Protein 2QWZ (pdb70)

Nearest PDB structures (foldseek):
  3lz7-assembly1_A  TM=8.253E-01  e=8.236E-07  Haemophilus influenzae
  1vh5-assembly1_A  TM=7.849E-01  e=8.236E-07  Escherichia coli
  1vi8-assembly1_B  TM=7.518E-01  e=2.513E-06  Escherichia coli
  1vh9-assembly1_A  TM=7.929E-01  e=9.141E-06  Escherichia coli
  1zki-assembly1_B  TM=7.303E-01  e=1.462E-05  Pseudomonas aeruginosa PAO1

Secondary structure (DSSP, 8-state):
--------SS-HHHHHHHHHHH-GGGTTTB--S-B-SSEE--B-GGGG-PPTT----S---HHHHHHHHHHHHHHH-TT---EE-EEEEE--PPPTTS-EEEEEEEEEE-SSEEEEEEEEEE-----SEEE--EE---/--------SS-HHHHHHHHHHH-GGGTTTB--S-B-SSEE--B-GGGGTPPTT----S---HHHHHHHHHHHHHHH-TT---EE-EEEEE--PPPTTS-EEEEEEEEEE-SSEEEEEEEEEE-----SEEE--EE---/--SS-HHHHHHHHHHH-GGGTTTB--S-EETTEE--B-HHHH-PPTT----S---HHHHHHHHHHHHHHH-SS---EE-EEEEE--PPPTTPPEEEEEEEEEE-SSEEEEEEEEEE-----SEEE--EE---/--S--HHHHHHHHHHH-TTTTTSB--S-EETTEE--B-TTTT-PPTT----S---HHHHHHHHHHHHHHHTTT---EE-EEEEE--PPPTTPPEEEEEEEEEE-SSEEEEEEEEEE-----SEEE--EE---

InterPro domains:
  IPR003736 Phenylacetic acid degradation-related domain [TIGR00369] (26-133)
  IPR006683 Thioesterase domain [PF03061] (49-124)
  IPR029069 HotDog domain superfamily [SSF54637] (10-138)

Organism: Ruegeria sp. (strain TM1040) (NCBI:txid292414)

B-factor: mean 43.15, std 14.55, range [10.08, 87.18]

CATH classification: 3.10.129.10

Foldseek 3Di:
DADEPFDFPDAQVRLQVLCCVVPVPCVPADHWPHDDLWKTKWGDVVSVVDDFVDADDPVVCVQFVVRVVSNLCRGVDDVWDWADDDKDKDFATADTPAIKMKIKGWNYDDPFKTKIKIFIHRPPDDTGMIMMITTIDD/DADEPFDFPAAQVRLQVVCCVVCVVCVPADHWPDADLWKTKWGDLVVVVDDPFDADDPVVCVQFCCRQVSNLCRGPDDVKDWADDDKDKDFATAGPPAIKMKIKGWNYDDPFKTKIKIFIHRPDDDTGMIMMMTTIDD/DFPAAQVRLQVVVCVVCVVCPPQDHWPDDDLFKTKWGQVVVVPDDFPDADDPVVLVQFVVRQVSNLCRHPHPPWPKADDDKDKDFATADTPFIKMKIKGWDDDDPFKTKIKIFIHRPPDPTGMIMMIITTDD/DFPADQVRLQVVCCVVCVVCPPADHWPDDDLFKTKWGPCVVVVDDAVDACDPVVLVQFVCRQVSNLCRHVPPPWPKADDDKDKDFATAGTPFIKMKIKGWPDDDPFKTKMKIFIHRPPDDTGMIMMMITTDD

Sequence (540 aa):
NLYFQGELVFDKDGLSAYLEEVFPQIQGEFSIDALAKGEITRLNVQERHLRPGGTVSGPSFALADVSVYALVLAHLGREALAVTTNASLDFRKPESGRDLLGQARLLKLGRTLAVGDILLFSEGEAPVARSTTYSIPPNLYFQGELVFDKDGLSAYLEEVFPQIQGEFSIDALAKGEITRLNVQERHLRPGGTVSGPSFALADVSVYALVLAHLGREALAVTTNASLDFRKPESGRDLLGQARLLKLGRTLAVGDILLFSEGEAPVARSTTYSIPPELVFDKDGLSAYLEEVFPQIQGEFSIDALAKGEITRLNVQERHLRPGGTVSGPSFALADVSVYALVLAHLGREALAVTTNASLDFRKPESGRDLLGQARLLKLGRTLAVGDILLFSEGEAPVARSTTYSIPPELVFDKDGLSAYLEEVFPQIQGEFSIDALAKGEITRLNVQERHLRPGGTVSGPSFALADVSVYALVLAHLGREALAVTTNASLDFRKPESGRDLLGQARLLKLGRTLAVGDILLFSEGEAPVARSTTYSIPP

Radius of gyration: 23.01 Å; Cα contacts (8 Å, |Δi|>4): 1169; chains: 4; bounding box: 60×60×51 Å

Solvent-accessible surface area: 23054 Å² total

Structure (mmCIF, N/CA/C/O backbone):
data_2QWZ
#
_entry.id   2QWZ
#
_cell.length_a   95.307
_cell.length_b   95.307
_cell.length_c   132.634
_cell.angle_alpha   90.000
_cell.angle_beta   90.000
_cell.angle_gamma   120.000
#
_symmetry.space_group_name_H-M   'P 31 2 1'
#
loop_
_entity.id
_entity.type
_entity.pdbx_description
1 polymer 'Phenylacetic acid degradation-related protein'
2 non-polymer 'ACETATE ION'
3 non-polymer GLYCEROL
4 water water
#
loop_
_atom_site.group_PDB
_atom_site.id
_atom_site.type_symbol
_atom_site.label_atom_id
_atom_site.label_alt_id
_atom_site.label_comp_id
_atom_site.label_asym_id
_atom_site.label_entity_id
_atom_site.label_seq_id
_atom_site.pdbx_PDB_ins_code
_atom_site.Cartn_x
_atom_site.Cartn_y
_atom_site.Cartn_z
_atom_site.occupancy
_atom_site.B_iso_or_equiv
_atom_site.auth_seq_id
_atom_site.auth_comp_id
_atom_site.auth_asym_id
_atom_site.auth_atom_id
_atom_site.pdbx_PDB_model_num
ATOM 1 N N . ASN A 1 14 ? 50.370 37.417 30.636 1.00 56.62 -5 ASN A N 1
ATOM 2 C CA . ASN A 1 14 ? 51.725 38.072 30.666 1.00 56.72 -5 ASN A CA 1
ATOM 3 C C . ASN A 1 14 ? 51.816 39.205 31.720 1.00 51.15 -5 ASN A C 1
ATOM 4 O O . ASN A 1 14 ? 52.860 39.829 31.895 1.00 52.88 -5 ASN A O 1
ATOM 9 N N . LEU A 1 15 ? 50.725 39.382 32.456 1.00 44.99 -4 LEU A N 1
ATOM 10 C CA . LEU A 1 15 ? 50.372 40.608 33.153 1.00 40.86 -4 LEU A CA 1
ATOM 11 C C . LEU A 1 15 ? 50.698 40.447 34.649 1.00 37.29 -4 LEU A C 1
ATOM 12 O O . LEU A 1 15 ? 50.539 39.371 35.199 1.00 36.50 -4 LEU A O 1
ATOM 17 N N . TYR A 1 16 ? 51.163 41.504 35.300 1.00 33.43 -3 TYR A N 1
ATOM 18 C CA . TYR A 1 16 ? 51.506 41.417 36.726 1.00 30.26 -3 TYR A CA 1
ATOM 19 C C . TYR A 1 16 ? 50.381 42.002 37.604 1.00 29.48 -3 TYR A C 1
ATOM 20 O O . TYR A 1 16 ? 49.764 42.987 37.234 1.00 26.26 -3 TYR A O 1
ATOM 29 N N . PHE A 1 17 ? 50.116 41.392 38.759 1.00 30.31 -2 PHE A N 1
ATOM 30 C CA . PHE A 1 17 ? 49.266 41.999 39.784 1.00 27.47 -2 PHE A CA 1
ATOM 31 C C . PHE A 1 17 ? 49.736 41.456 41.136 1.00 27.34 -2 PHE A C 1
ATOM 32 O O . PHE A 1 17 ? 50.343 40.429 41.169 1.00 28.68 -2 PHE A O 1
ATOM 40 N N . GLN A 1 18 ? 49.439 42.136 42.238 1.00 25.96 -1 GLN A N 1
ATOM 41 C CA . GLN A 1 18 ? 49.820 41.662 43.557 1.00 28.17 -1 GLN A CA 1
ATOM 42 C C . GLN A 1 18 ? 48.814 40.648 44.055 1.00 29.33 -1 GLN A C 1
ATOM 43 O O . GLN A 1 18 ? 47.618 40.913 44.074 1.00 33.85 -1 GLN A O 1
ATOM 49 N N . GLY A 1 19 ? 49.325 39.483 44.450 1.00 32.01 0 GLY A N 1
ATOM 50 C CA . GLY A 1 19 ? 48.572 38.403 45.012 1.00 30.38 0 GLY A CA 1
ATOM 51 C C . GLY A 1 19 ? 48.361 37.292 44.013 1.00 32.39 0 GLY A C 1
ATOM 52 O O . GLY A 1 19 ? 47.251 36.765 43.920 1.00 33.83 0 GLY A O 1
ATOM 61 N N . GLU A 1 21 ? 49.605 34.192 43.693 1.00 35.42 2 GLU A N 1
ATOM 62 C CA . GLU A 1 21 ? 49.724 32.814 44.124 1.00 37.57 2 GLU A CA 1
ATOM 63 C C . GLU A 1 21 ? 48.358 32.142 44.259 1.00 37.13 2 GLU A C 1
ATOM 64 O O . GLU A 1 21 ? 47.473 32.670 44.917 1.00 38.70 2 GLU A O 1
ATOM 70 N N . LEU A 1 22 ? 48.226 30.957 43.666 1.00 36.15 3 LEU A N 1
ATOM 71 C CA . LEU A 1 22 ? 47.031 30.120 43.831 1.00 33.41 3 LEU A CA 1
ATOM 72 C C . LEU A 1 22 ? 47.096 29.350 45.134 1.00 31.91 3 LEU A C 1
ATOM 73 O O . LEU A 1 22 ? 48.143 28.830 45.462 1.00 30.73 3 LEU A O 1
ATOM 78 N N . VAL A 1 23 ? 45.979 29.253 45.852 1.00 33.00 4 VAL A N 1
ATOM 79 C CA . VA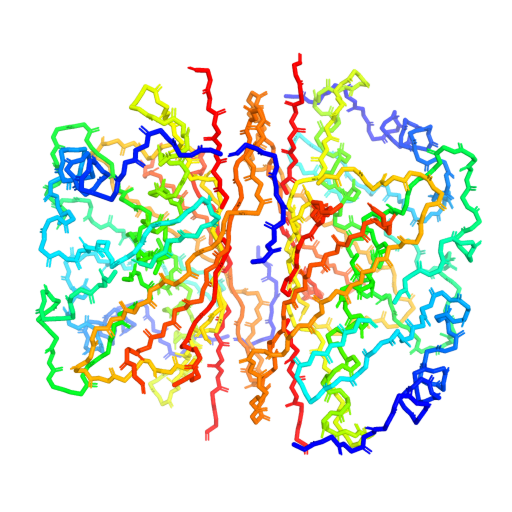L A 1 23 ? 45.851 28.291 46.948 1.00 34.27 4 VAL A CA 1
ATOM 80 C C . VAL A 1 23 ? 45.020 27.050 46.561 1.00 36.80 4 VAL A C 1
ATOM 81 O O . VAL A 1 23 ? 44.784 26.185 47.402 1.00 38.83 4 VAL A O 1
ATOM 85 N N . PHE A 1 24 ? 44.586 26.968 45.303 1.00 34.81 5 PHE A N 1
ATOM 86 C CA . PHE A 1 24 ? 43.866 25.814 44.773 1.00 34.18 5 PHE A CA 1
ATOM 87 C C . PHE A 1 24 ? 44.547 25.367 43.501 1.00 35.40 5 PHE A C 1
ATOM 88 O O . PHE A 1 24 ? 45.093 26.178 42.745 1.00 34.78 5 PHE A O 1
ATOM 96 N N . ASP A 1 25 ? 44.427 24.085 43.196 1.00 34.71 6 ASP A N 1
ATOM 97 C CA . ASP A 1 25 ? 44.730 23.646 41.841 1.00 34.94 6 ASP A CA 1
ATOM 98 C C . ASP A 1 25 ? 43.407 23.487 41.100 1.00 34.48 6 ASP A C 1
ATOM 99 O O . ASP A 1 25 ? 42.328 23.700 41.659 1.00 34.15 6 ASP A O 1
ATOM 104 N N . LYS A 1 26 ? 43.487 23.153 39.821 1.00 33.05 7 LYS A N 1
ATOM 105 C CA . LYS A 1 26 ? 42.304 23.053 39.022 1.00 32.40 7 LYS A CA 1
ATOM 106 C C . LYS A 1 26 ? 41.263 22.120 39.604 1.00 34.26 7 LYS A C 1
ATOM 107 O O . LYS A 1 26 ? 40.099 22.495 39.743 1.00 35.05 7 LYS A O 1
ATOM 113 N N . ASP A 1 27 ? 41.664 20.884 39.899 1.00 35.47 8 ASP A N 1
ATOM 114 C CA . ASP A 1 27 ? 40.732 19.886 40.373 1.00 36.87 8 ASP A CA 1
ATOM 115 C C . ASP A 1 27 ? 40.156 20.253 41.751 1.00 37.49 8 ASP A C 1
ATOM 116 O O . ASP A 1 27 ? 38.973 20.038 42.007 1.00 37.35 8 ASP A O 1
ATOM 121 N N . GLY A 1 28 ? 40.969 20.832 42.620 1.00 37.85 9 GLY A N 1
ATOM 122 C CA . GLY A 1 28 ? 40.481 21.306 43.921 1.00 41.36 9 GLY A CA 1
ATOM 123 C C . GLY A 1 28 ? 39.524 22.488 43.795 1.00 43.34 9 GLY A C 1
ATOM 124 O O . GLY A 1 28 ? 38.629 22.662 44.639 1.00 42.62 9 GLY A O 1
ATOM 125 N N . LEU A 1 29 ? 39.703 23.296 42.738 1.00 40.46 10 LEU A N 1
ATOM 126 C CA . LEU A 1 29 ? 38.793 24.405 42.477 1.00 40.36 10 LEU A CA 1
ATOM 127 C C . LEU A 1 29 ? 37.496 23.903 41.864 1.00 39.54 10 LEU A C 1
ATOM 128 O O . LEU A 1 29 ? 36.420 24.300 42.290 1.00 37.35 10 LEU A O 1
ATOM 133 N N . SER A 1 30 ? 37.600 23.027 40.869 1.00 40.71 11 SER A N 1
ATOM 134 C CA . SER A 1 30 ? 36.422 22.366 40.308 1.00 41.94 11 SER A CA 1
ATOM 135 C C . SER A 1 30 ? 35.521 21.733 41.368 1.00 42.99 11 SER A C 1
ATOM 136 O O . SER A 1 30 ? 34.295 21.813 41.266 1.00 42.79 11 SER A O 1
ATOM 139 N N . ALA A 1 31 ? 36.145 21.118 42.375 1.00 45.37 12 ALA A N 1
ATOM 140 C CA . ALA A 1 31 ? 35.465 20.437 43.468 1.00 46.75 12 ALA A CA 1
ATOM 141 C C . ALA A 1 31 ? 34.834 21.416 44.437 1.00 48.28 12 ALA A C 1
ATOM 142 O O . ALA A 1 31 ? 33.757 21.160 44.969 1.00 47.88 12 ALA A O 1
ATOM 144 N N . TYR A 1 32 ? 35.527 22.513 44.712 1.00 51.14 13 TYR A N 1
ATOM 145 C CA . TYR A 1 32 ? 34.993 23.533 45.604 1.00 53.68 13 TYR A CA 1
ATOM 146 C C . TYR A 1 32 ? 33.848 24.311 44.981 1.00 54.02 13 TYR A C 1
ATOM 147 O O . TYR A 1 32 ? 32.994 24.799 45.690 1.00 53.81 13 TYR A O 1
ATOM 156 N N . LEU A 1 33 ? 33.832 24.449 43.660 1.00 56.25 14 LEU A N 1
ATOM 157 C CA . LEU A 1 33 ? 32.752 25.171 43.001 1.00 56.91 14 LEU A CA 1
ATOM 158 C C . LEU A 1 33 ? 31.485 24.345 42.914 1.00 60.73 14 LEU A C 1
ATOM 159 O O . LEU A 1 33 ? 30.390 24.895 43.005 1.00 62.50 14 LEU A O 1
ATOM 164 N N . GLU A 1 34 ? 31.615 23.040 42.699 1.00 63.95 15 GLU A N 1
ATOM 165 C CA . GLU A 1 34 ? 30.440 22.166 42.678 1.00 66.39 15 GLU A CA 1
ATOM 166 C C . GLU A 1 34 ? 29.850 22.015 44.078 1.00 67.41 15 GLU A C 1
ATOM 167 O O . GLU A 1 34 ? 28.642 21.860 44.218 1.00 69.64 15 GLU A O 1
ATOM 173 N N . GLU A 1 35 ? 30.700 22.083 45.103 1.00 67.43 16 GLU A N 1
ATOM 174 C CA . GLU A 1 35 ? 30.263 22.074 46.506 1.00 68.87 16 GLU A CA 1
ATOM 175 C C . GLU A 1 35 ? 29.434 23.320 46.848 1.00 68.82 16 GLU A C 1
ATOM 176 O O . GLU A 1 35 ? 28.261 23.220 47.199 1.00 69.59 16 GLU A O 1
ATOM 182 N N . VAL A 1 36 ? 30.054 24.486 46.740 1.00 68.62 17 VAL A N 1
ATOM 183 C CA . VAL A 1 36 ? 29.382 25.764 46.977 1.00 68.77 17 VAL A CA 1
ATOM 184 C C . VAL A 1 36 ? 28.227 26.062 46.000 1.00 68.93 17 VAL A C 1
ATOM 185 O O . VAL A 1 36 ? 27.263 26.723 46.382 1.00 69.34 17 VAL A O 1
ATOM 189 N N . PHE A 1 37 ? 28.316 25.586 44.756 1.00 69.55 18 PHE A N 1
ATOM 190 C CA . PHE A 1 37 ? 27.242 25.792 43.764 1.00 70.78 18 PHE A CA 1
ATOM 191 C C . PHE A 1 37 ? 26.838 24.481 43.082 1.00 71.31 18 PHE A C 1
ATOM 192 O O . PHE A 1 37 ? 27.386 24.128 42.036 1.00 70.62 18 PHE A O 1
ATOM 200 N N . PRO A 1 38 ? 25.873 23.753 43.670 1.00 72.11 19 PRO A N 1
ATOM 201 C CA . PRO A 1 38 ? 25.418 22.494 43.069 1.00 72.05 19 PRO A CA 1
ATOM 202 C C . PRO A 1 38 ? 24.789 22.661 41.686 1.00 71.97 19 PRO A C 1
ATOM 203 O O . PRO A 1 38 ? 24.902 21.759 40.854 1.00 71.26 19 PRO A O 1
ATOM 207 N N . GLN A 1 39 ? 24.156 23.810 41.444 1.00 72.79 20 GLN A N 1
ATOM 208 C CA . GLN A 1 39 ? 23.589 24.143 40.120 1.00 73.21 20 GLN A CA 1
ATOM 209 C C . GLN A 1 39 ? 24.612 24.227 38.959 1.00 72.22 20 GLN A C 1
ATOM 210 O O . GLN A 1 39 ? 24.267 23.913 37.813 1.00 71.38 20 GLN A O 1
ATOM 212 N N . ILE A 1 40 ? 25.857 24.632 39.247 1.00 71.94 21 ILE A N 1
ATOM 213 C CA . ILE A 1 40 ? 26.887 24.796 38.186 1.00 70.11 21 ILE A CA 1
ATOM 214 C C . ILE A 1 40 ? 27.344 23.469 37.578 1.00 67.82 21 ILE A C 1
ATOM 215 O O . ILE A 1 40 ? 27.730 23.431 36.399 1.00 65.35 21 ILE A O 1
ATOM 220 N N . GLN A 1 41 ? 27.304 22.401 38.386 1.00 65.11 22 GLN A N 1
ATOM 221 C CA . GLN A 1 41 ? 27.626 21.056 37.915 1.00 62.14 22 GLN A CA 1
ATOM 222 C C . GLN A 1 41 ? 26.708 20.741 36.739 1.00 58.04 22 GLN A C 1
ATOM 223 O O . GLN A 1 41 ? 25.470 20.808 36.865 1.00 57.84 22 GLN A O 1
ATOM 225 N N . GLY A 1 42 ? 27.324 20.451 35.594 1.00 52.66 23 GLY A N 1
ATOM 226 C CA . GLY A 1 42 ? 26.597 20.210 34.360 1.00 48.35 23 GLY A CA 1
ATOM 227 C C . GLY A 1 42 ? 26.641 21.367 33.384 1.00 45.70 23 GLY A C 1
ATOM 228 O O . GLY A 1 42 ? 26.523 21.160 32.172 1.00 46.57 23 GLY A O 1
ATOM 229 N N . GLU A 1 43 ? 26.782 22.592 33.879 1.00 40.12 24 GLU A N 1
ATOM 230 C CA . GLU A 1 43 ? 26.753 23.755 32.978 1.00 36.99 24 GLU A CA 1
ATOM 231 C C . GLU A 1 43 ? 28.131 24.364 32.788 1.00 33.03 24 GLU A C 1
ATOM 232 O O . GLU A 1 43 ? 28.523 24.640 31.660 1.00 30.07 24 GLU A O 1
ATOM 238 N N . PHE A 1 44 ? 28.831 24.587 33.902 1.00 28.23 25 PHE A N 1
ATOM 239 C CA . PHE A 1 44 ? 30.157 25.238 33.929 1.00 31.74 25 PHE A CA 1
ATOM 240 C C . PHE A 1 44 ? 31.283 24.304 34.380 1.00 32.13 25 PHE A C 1
ATOM 241 O O . PHE A 1 44 ? 31.159 23.657 35.411 1.00 30.97 25 PHE A O 1
ATOM 249 N N . SER A 1 45 ? 32.363 24.233 33.591 1.00 30.98 26 SER A N 1
ATOM 250 C CA . SER A 1 45 ? 33.567 23.487 33.967 1.00 29.28 26 SER A CA 1
ATOM 251 C C . SER A 1 45 ? 34.852 24.268 33.652 1.00 28.48 26 SER A C 1
ATOM 252 O O . SER A 1 45 ? 34.897 25.031 32.699 1.00 34.42 26 SER A O 1
ATOM 255 N N . ILE A 1 46 ? 35.898 24.051 34.438 1.00 28.68 27 ILE A N 1
ATOM 256 C CA . ILE A 1 46 ? 37.190 24.708 34.239 1.00 28.58 27 ILE A CA 1
ATOM 257 C C . ILE A 1 46 ? 38.018 23.974 33.185 1.00 31.20 27 ILE A C 1
ATOM 258 O O . ILE A 1 46 ? 38.406 22.836 33.388 1.00 32.51 27 ILE A O 1
ATOM 263 N N . ASP A 1 47 ? 38.301 24.605 32.049 1.00 30.65 28 ASP A N 1
ATOM 264 C CA . ASP A 1 47 ? 39.327 24.072 31.161 1.00 28.71 28 ASP A CA 1
ATOM 265 C C . ASP A 1 47 ? 40.776 24.252 31.607 1.00 28.48 28 ASP A C 1
ATOM 266 O O . ASP A 1 47 ? 41.602 23.374 31.385 1.00 28.35 28 ASP A O 1
ATOM 271 N N . ALA A 1 48 ? 41.115 25.398 32.168 1.00 30.26 29 ALA A N 1
ATOM 272 C CA . ALA A 1 48 ? 42.480 25.659 32.613 1.00 30.08 29 ALA A CA 1
ATOM 273 C C . ALA A 1 48 ? 42.495 26.670 33.736 1.00 30.06 29 ALA A C 1
ATOM 274 O O . ALA A 1 48 ? 41.617 27.503 33.830 1.00 33.07 29 ALA A O 1
ATOM 276 N N . LEU A 1 49 ? 43.529 26.601 34.556 1.00 28.21 30 LEU A N 1
ATOM 277 C CA . LEU A 1 49 ? 43.730 27.507 35.668 1.00 29.50 30 LEU A CA 1
ATOM 278 C C . LEU A 1 49 ? 45.224 27.795 35.793 1.00 30.39 30 LEU A C 1
ATOM 279 O O . LEU A 1 49 ? 46.036 26.879 35.749 1.00 29.91 30 LEU A O 1
ATOM 284 N N . ALA A 1 50 ? 45.562 29.081 35.880 1.00 31.85 31 ALA A N 1
ATOM 285 C CA . ALA A 1 50 ? 46.927 29.565 36.018 1.00 31.86 31 ALA A CA 1
ATOM 286 C C . ALA A 1 50 ? 46.830 30.724 36.990 1.00 33.08 31 ALA A C 1
ATOM 287 O O . ALA A 1 50 ? 45.706 31.191 37.285 1.00 33.13 31 ALA A O 1
ATOM 289 N N . LYS A 1 51 ? 47.977 31.209 37.458 1.00 32.57 32 LYS A N 1
ATOM 290 C CA . LYS A 1 51 ? 48.030 32.273 38.461 1.00 35.29 32 LYS A CA 1
ATOM 291 C C . LYS A 1 51 ? 47.239 33.512 38.043 1.00 33.93 32 LYS A C 1
ATOM 292 O O . LYS A 1 51 ? 46.572 34.146 38.859 1.00 29.93 32 LYS A O 1
ATOM 298 N N . GLY A 1 52 ? 47.327 33.884 36.771 1.00 33.17 33 GLY A N 1
ATOM 299 C CA . GLY A 1 52 ? 46.692 35.121 36.347 1.00 33.57 33 GLY A CA 1
ATOM 300 C C . GLY A 1 52 ? 45.323 34.956 35.715 1.00 35.02 33 GLY A C 1
ATOM 301 O O . GLY A 1 52 ? 44.601 35.936 35.522 1.00 35.06 33 GLY A O 1
ATOM 302 N N . GLU A 1 53 ? 44.976 33.720 35.376 1.00 35.81 34 GLU A N 1
ATOM 303 C CA . GLU A 1 53 ? 43.982 33.458 34.342 1.00 37.07 34 GLU A CA 1
ATOM 304 C C . GLU A 1 53 ? 43.250 32.147 34.510 1.00 33.42 34 GLU A C 1
ATOM 305 O O . GLU A 1 53 ? 43.780 31.199 35.043 1.00 31.35 34 GLU A O 1
ATOM 311 N N . ILE A 1 54 ? 42.011 32.108 34.028 1.00 31.56 35 ILE A N 1
ATOM 312 C CA . ILE A 1 54 ? 41.231 30.885 34.030 1.00 27.41 35 ILE A CA 1
ATOM 313 C C . ILE A 1 54 ? 40.494 30.805 32.709 1.00 24.86 35 ILE A C 1
ATOM 314 O O . ILE A 1 54 ? 40.095 31.826 32.224 1.00 22.35 35 ILE A O 1
ATOM 319 N N . THR A 1 55 ? 40.314 29.599 32.180 1.00 26.29 36 THR A N 1
ATOM 320 C CA . THR A 1 55 ? 39.379 29.313 31.065 1.00 27.65 36 THR A CA 1
ATOM 321 C C . THR A 1 55 ? 38.230 28.458 31.545 1.00 27.12 36 THR A C 1
ATOM 322 O O . THR A 1 55 ? 38.435 27.334 31.993 1.00 28.53 36 THR A O 1
ATOM 334 N N . ARG A 1 57 ? 34.319 26.820 30.760 1.00 29.15 38 ARG A N 1
ATOM 335 C CA . ARG A 1 57 ? 33.463 26.301 29.689 1.00 32.10 38 ARG A CA 1
ATOM 336 C C . ARG A 1 57 ? 32.019 26.337 30.146 1.00 30.66 38 ARG A C 1
ATOM 337 O O . ARG A 1 57 ? 31.709 25.949 31.291 1.00 26.55 38 ARG A O 1
ATOM 345 N N . LEU A 1 58 ? 31.156 26.840 29.264 1.00 26.70 39 LEU A N 1
ATOM 346 C CA . LEU A 1 58 ? 29.720 26.653 29.391 1.00 27.97 39 LEU A CA 1
ATOM 347 C C . LEU A 1 58 ? 29.349 25.564 28.401 1.00 29.11 39 LEU A C 1
ATOM 348 O O . LEU A 1 58 ? 29.481 25.742 27.167 1.00 25.25 39 LEU A O 1
ATOM 353 N N . ASN A 1 59 ? 28.874 24.449 28.943 1.00 30.53 40 ASN A N 1
ATOM 354 C CA . ASN A 1 59 ? 28.365 23.327 28.138 1.00 32.62 40 ASN A CA 1
ATOM 355 C C . ASN A 1 59 ? 27.027 23.682 27.505 1.00 32.21 40 ASN A C 1
ATOM 356 O O . ASN A 1 59 ? 26.011 23.648 28.172 1.00 34.89 40 ASN A O 1
ATOM 361 N N . VAL A 1 60 ? 27.039 24.014 26.217 1.00 34.29 41 VAL A N 1
ATOM 362 C CA . VAL A 1 60 ? 25.859 24.533 25.511 1.00 34.97 41 VAL A CA 1
ATOM 363 C C . VAL A 1 60 ? 24.706 23.513 25.454 1.00 37.36 41 VAL A C 1
ATOM 364 O O . VAL A 1 60 ? 23.528 23.877 25.428 1.00 38.23 41 VAL A O 1
ATOM 368 N N . GLN A 1 61 ? 25.042 22.242 25.462 1.00 40.24 42 GLN A N 1
ATOM 369 C CA . GLN A 1 61 ? 24.029 21.210 25.472 1.00 43.90 42 GLN A CA 1
ATOM 370 C C . GLN A 1 61 ? 23.110 21.294 26.688 1.00 43.10 42 GLN A C 1
ATOM 371 O O . GLN A 1 61 ? 21.915 21.106 26.546 1.00 45.04 42 GLN A O 1
ATOM 377 N N . GLU A 1 62 ? 23.670 21.589 27.864 1.00 42.71 43 GLU A N 1
ATOM 378 C CA . GLU A 1 62 ? 22.907 21.726 29.096 1.00 43.79 43 GLU A CA 1
ATOM 379 C C . GLU A 1 62 ? 21.830 22.817 29.060 1.00 46.03 43 GLU A C 1
ATOM 380 O O . GLU A 1 62 ? 21.013 22.913 29.977 1.00 45.61 43 GLU A O 1
ATOM 386 N N . ARG A 1 63 ? 21.846 23.645 28.017 1.00 47.31 44 ARG A N 1
ATOM 387 C CA . ARG A 1 63 ? 20.911 24.747 27.851 1.00 48.74 44 ARG A CA 1
ATOM 388 C C . ARG A 1 63 ? 19.695 24.346 27.022 1.00 50.29 44 ARG A C 1
ATOM 389 O O . ARG A 1 63 ? 18.730 25.100 26.932 1.00 48.67 44 ARG A O 1
ATOM 397 N N . HIS A 1 64 ? 19.775 23.196 26.362 1.00 52.25 45 HIS A N 1
ATOM 398 C CA . HIS A 1 64 ? 18.661 22.665 25.590 1.00 53.50 45 HIS A CA 1
ATOM 399 C C . HIS A 1 64 ? 17.971 23.773 24.811 1.00 54.22 45 HIS A C 1
ATOM 400 O O . HIS A 1 64 ? 16.818 24.110 25.074 1.00 55.62 45 HIS A O 1
ATOM 407 N N . LEU A 1 65 ? 18.707 24.332 23.860 1.00 53.71 46 LEU A N 1
ATOM 408 C CA . LEU A 1 65 ? 18.212 25.372 22.990 1.00 54.41 46 LEU A CA 1
ATOM 409 C C . LEU A 1 65 ? 17.721 24.734 21.699 1.00 55.02 46 LEU A C 1
ATOM 410 O O . LEU A 1 65 ? 18.237 23.693 21.285 1.00 54.79 46 LEU A O 1
ATOM 415 N N . ARG A 1 66 ? 16.739 25.366 21.054 1.00 55.62 47 ARG A N 1
ATOM 416 C CA . ARG A 1 66 ? 16.259 24.923 19.741 1.00 56.60 47 ARG A CA 1
ATOM 417 C C . ARG A 1 66 ? 17.381 25.082 18.712 1.00 55.86 47 ARG A C 1
ATOM 418 O O . ARG A 1 66 ? 18.249 25.919 18.890 1.00 54.44 47 ARG A O 1
ATOM 420 N N . PRO A 1 67 ? 17.386 24.265 17.642 1.00 57.92 48 PRO A N 1
ATOM 421 C CA . PRO A 1 67 ? 18.374 24.460 16.566 1.00 58.16 48 PRO A CA 1
ATOM 422 C C . PRO A 1 67 ? 18.439 25.908 16.075 1.00 57.43 48 PRO A C 1
ATOM 423 O O . PRO A 1 67 ? 17.412 26.591 16.052 1.00 57.61 48 PRO A O 1
ATOM 427 N N . GLY A 1 68 ? 19.638 26.373 15.720 1.00 55.87 49 GLY A N 1
ATOM 428 C CA . GLY A 1 68 ? 19.865 27.790 15.373 1.00 53.20 49 GLY A CA 1
ATOM 429 C C . GLY A 1 68 ? 19.906 28.755 16.563 1.00 49.99 49 GLY A C 1
ATOM 430 O O . GLY A 1 68 ? 20.326 29.914 16.417 1.00 48.44 49 GLY A O 1
ATOM 431 N N . GLY A 1 69 ? 19.465 28.288 17.733 1.00 47.96 50 GLY A N 1
ATOM 432 C CA . GLY A 1 69 ? 19.422 29.115 18.945 1.00 48.76 50 GLY A CA 1
ATOM 433 C C . GLY A 1 69 ? 20.818 29.347 19.501 1.00 48.26 50 GLY A C 1
ATOM 434 O O . GLY A 1 69 ? 21.723 28.522 19.283 1.00 49.82 50 GLY A O 1
ATOM 435 N N . THR A 1 70 ? 20.993 30.468 20.201 1.00 45.52 51 THR A N 1
ATOM 436 C CA . THR A 1 70 ? 22.310 30.893 20.696 1.00 43.22 51 THR A CA 1
ATOM 437 C C . THR A 1 70 ? 22.222 31.301 22.162 1.00 41.12 51 THR A C 1
ATOM 438 O O . THR A 1 70 ? 21.168 31.638 22.667 1.00 41.10 51 THR A O 1
ATOM 442 N N . VAL A 1 71 ? 23.341 31.213 22.857 1.00 40.68 52 VAL A N 1
ATOM 443 C CA . VAL A 1 71 ? 23.380 31.461 24.290 1.00 38.27 52 VAL A CA 1
ATOM 444 C C . VAL A 1 71 ? 22.859 32.880 24.652 1.00 37.14 52 VAL A C 1
ATOM 445 O O . VAL A 1 71 ? 23.134 33.847 23.956 1.00 36.75 52 VAL A O 1
ATOM 449 N N . SER A 1 72 ? 22.085 32.977 25.729 1.00 36.63 53 SER A N 1
ATOM 450 C CA . SER A 1 72 ? 21.426 34.230 26.116 1.00 36.07 53 SER A CA 1
ATOM 451 C C . SER A 1 72 ? 22.384 35.199 26.827 1.00 36.01 53 SER A C 1
ATOM 452 O O . SER A 1 72 ? 23.466 34.799 27.233 1.00 34.81 53 SER A O 1
ATOM 455 N N . GLY A 1 73 ? 21.983 36.463 26.977 1.00 34.45 54 GLY A N 1
ATOM 456 C CA . GLY A 1 73 ? 22.793 37.451 27.695 1.00 32.42 54 GLY A CA 1
ATOM 457 C C . GLY A 1 73 ? 22.912 37.145 29.170 1.00 34.11 54 GLY A C 1
ATOM 458 O O . GLY A 1 73 ? 23.985 37.310 29.771 1.00 32.85 54 GLY A O 1
ATOM 459 N N . PRO A 1 74 ? 21.815 36.702 29.783 1.00 34.22 55 PRO A N 1
ATOM 460 C CA . PRO A 1 74 ? 21.964 36.235 31.149 1.00 34.71 55 PRO A CA 1
ATOM 461 C C . PRO A 1 74 ? 22.942 35.066 31.311 1.00 33.92 55 PRO A C 1
ATOM 462 O O . PRO A 1 74 ? 23.595 34.982 32.352 1.00 28.90 55 PRO A O 1
ATOM 466 N N . SER A 1 75 ? 23.049 34.199 30.302 1.00 31.27 56 SER A N 1
ATOM 467 C CA . SER A 1 75 ? 23.924 33.025 30.385 1.00 31.85 56 SER A CA 1
ATOM 468 C C . SER A 1 75 ? 25.375 33.435 30.220 1.00 31.77 56 SER A C 1
ATOM 469 O O . SER A 1 75 ? 26.237 32.979 30.994 1.00 28.89 56 SER A O 1
ATOM 480 N N . PHE A 1 77 ? 26.402 36.476 30.957 1.00 29.23 58 PHE A N 1
ATOM 481 C CA . PHE A 1 77 ? 26.638 37.092 32.244 1.00 26.32 58 PHE A CA 1
ATOM 482 C C . PHE A 1 77 ? 27.123 36.066 33.261 1.00 26.29 58 PHE A C 1
ATOM 483 O O . PHE A 1 77 ? 28.104 36.295 33.973 1.00 26.06 58 PHE A O 1
ATOM 491 N N . ALA A 1 78 ? 26.395 34.941 33.312 1.00 27.68 59 ALA A N 1
ATOM 492 C CA . ALA A 1 78 ? 26.671 33.788 34.167 1.00 25.17 59 ALA A CA 1
ATOM 493 C C . ALA A 1 78 ? 28.079 33.261 33.964 1.00 26.68 59 ALA A C 1
ATOM 494 O O . ALA A 1 78 ? 28.790 33.057 34.935 1.00 26.49 59 ALA A O 1
ATOM 496 N N . LEU A 1 79 ? 28.493 33.089 32.701 1.00 24.19 60 LEU A N 1
ATOM 497 C CA . LEU A 1 79 ? 29.832 32.635 32.367 1.00 23.78 60 LEU A CA 1
ATOM 498 C C . LEU A 1 79 ? 30.906 33.616 32.809 1.00 25.63 60 LEU A C 1
ATOM 499 O O . LEU A 1 79 ? 31.897 33.225 33.444 1.00 33.35 60 LEU A O 1
ATOM 504 N N . ALA A 1 80 ? 30.696 34.902 32.494 1.00 22.96 61 ALA A N 1
ATOM 505 C CA . ALA A 1 80 ? 31.647 35.932 32.787 1.00 19.08 61 ALA A CA 1
ATOM 506 C C . ALA A 1 80 ? 31.826 35.982 34.320 1.00 21.35 61 ALA A C 1
ATOM 507 O O . ALA A 1 80 ? 32.939 36.035 34.807 1.00 22.80 61 ALA A O 1
ATOM 509 N N . ASP A 1 81 ? 30.729 35.980 35.050 1.00 23.80 62 ASP A N 1
ATOM 510 C CA . ASP A 1 81 ? 30.759 36.098 36.548 1.00 23.78 62 ASP A CA 1
ATOM 511 C C . ASP A 1 81 ? 31.306 34.870 37.242 1.00 27.49 62 ASP A C 1
ATOM 512 O O . ASP A 1 81 ? 32.066 34.998 38.176 1.00 36.21 62 ASP A O 1
ATOM 517 N N . VAL A 1 82 ? 30.936 33.666 36.810 1.00 31.39 63 VAL A N 1
ATOM 518 C CA . VAL A 1 82 ? 31.517 32.456 37.401 1.00 29.99 63 VAL A CA 1
ATOM 519 C C . VAL A 1 82 ? 33.034 32.368 37.190 1.00 28.43 63 VAL A C 1
ATOM 520 O O . VAL A 1 82 ? 33.762 31.999 38.124 1.00 28.22 63 VAL A O 1
ATOM 524 N N . SER A 1 83 ? 33.508 32.735 35.996 1.00 23.85 64 SER A N 1
ATOM 525 C CA . SER A 1 83 ? 34.912 32.745 35.680 1.00 22.59 64 SER A CA 1
ATOM 526 C C . SER A 1 83 ? 35.762 33.627 36.587 1.00 25.76 64 SER A C 1
ATOM 527 O O . SER A 1 83 ? 36.815 33.211 37.041 1.00 24.85 64 SER A O 1
ATOM 530 N N . VAL A 1 84 ? 35.368 34.877 36.789 1.00 27.07 65 VAL A N 1
ATOM 531 C CA . VAL A 1 84 ? 36.192 35.783 37.576 1.00 23.48 65 VAL A CA 1
ATOM 532 C C . VAL A 1 84 ? 36.055 35.433 39.050 1.00 29.64 65 VAL A C 1
ATOM 533 O O . VAL A 1 84 ? 37.033 35.476 39.774 1.00 30.04 65 VAL A O 1
ATOM 537 N N . TYR A 1 85 ? 34.861 35.053 39.465 1.00 28.51 66 TYR A N 1
ATOM 538 C CA . TYR A 1 85 ? 34.632 34.639 40.832 1.00 31.90 66 TYR A CA 1
ATOM 539 C C . TYR A 1 85 ? 35.528 33.459 41.196 1.00 31.07 66 TYR A C 1
ATOM 540 O O . TYR A 1 85 ? 36.146 33.453 42.241 1.00 29.64 66 TYR A O 1
ATOM 549 N N . ALA A 1 86 ? 35.582 32.473 40.308 1.00 32.64 67 ALA A N 1
ATOM 550 C CA . ALA A 1 86 ? 36.394 31.263 40.474 1.00 32.08 67 ALA A CA 1
ATOM 551 C C . ALA A 1 86 ? 37.870 31.609 40.585 1.00 32.26 67 ALA A C 1
ATOM 552 O O . ALA A 1 86 ? 38.539 31.079 41.456 1.00 32.51 67 ALA A O 1
ATOM 554 N N . LEU A 1 87 ? 38.359 32.529 39.738 1.00 33.90 68 LEU A N 1
ATOM 555 C CA . LEU A 1 87 ? 39.756 33.012 39.829 1.00 33.13 68 LEU A CA 1
ATOM 556 C C . LEU A 1 87 ? 40.022 33.761 41.141 1.00 30.67 68 LEU A C 1
ATOM 557 O O . LEU A 1 87 ? 41.071 33.603 41.744 1.00 31.42 68 LEU A O 1
ATOM 562 N N . VAL A 1 88 ? 39.074 34.554 41.600 1.00 30.10 69 VAL A N 1
ATOM 563 C CA . VAL A 1 88 ? 39.263 35.237 42.862 1.00 32.96 69 VAL A CA 1
ATOM 564 C C . VAL A 1 88 ? 39.389 34.217 43.983 1.00 30.86 69 VAL A C 1
ATOM 565 O O . VAL A 1 88 ? 40.344 34.263 44.742 1.00 34.67 69 VAL A O 1
ATOM 569 N N . LEU A 1 89 ? 38.475 33.257 44.031 1.00 31.02 70 LEU A N 1
ATOM 570 C CA . LEU A 1 89 ? 38.534 32.140 44.997 1.00 34.49 70 LEU A CA 1
ATOM 571 C C . LEU A 1 89 ? 39.779 31.250 44.910 1.00 32.93 70 LEU A C 1
ATOM 572 O O . LEU A 1 89 ? 40.246 30.755 45.927 1.00 33.43 70 LEU A O 1
ATOM 577 N N . ALA A 1 90 ? 40.284 31.024 43.705 1.00 31.71 71 ALA A N 1
ATOM 578 C CA . ALA A 1 90 ? 41.540 30.297 43.482 1.00 30.43 71 ALA A CA 1
ATOM 579 C C . ALA A 1 90 ? 42.718 30.921 44.236 1.00 31.72 71 ALA A C 1
ATOM 580 O O . ALA A 1 90 ? 43.669 30.226 44.627 1.00 33.68 71 ALA A O 1
ATOM 582 N N . HIS A 1 91 ? 42.646 32.232 44.447 1.00 32.32 72 HIS A N 1
ATOM 583 C CA . HIS A 1 91 ? 43.656 32.979 45.196 1.00 29.91 72 HIS A CA 1
ATOM 584 C C . HIS A 1 91 ? 43.296 33.150 46.683 1.00 32.52 72 HIS A C 1
ATOM 585 O O . HIS A 1 91 ? 44.159 33.061 47.539 1.00 35.89 72 HIS A O 1
ATOM 592 N N . LEU A 1 92 ? 42.030 33.367 47.002 1.00 35.75 73 LEU A N 1
ATOM 593 C CA . LEU A 1 92 ? 41.638 33.733 48.367 1.00 39.22 73 LEU A CA 1
ATOM 594 C C . LEU A 1 92 ? 41.233 32.569 49.256 1.00 41.87 73 LEU A C 1
ATOM 595 O O . LEU A 1 92 ? 41.291 32.687 50.488 1.00 44.82 73 LEU A O 1
ATOM 600 N N . GLY A 1 93 ? 40.796 31.468 48.655 1.00 44.57 74 GLY A N 1
ATOM 601 C CA . GLY A 1 93 ? 40.477 30.260 49.414 1.00 49.29 74 GLY A CA 1
ATOM 602 C C . GLY A 1 93 ? 39.043 30.155 49.918 1.00 53.06 74 GLY A C 1
ATOM 603 O O . GLY A 1 93 ? 38.199 30.996 49.607 1.00 54.49 74 GLY A O 1
ATOM 604 N N . ARG A 1 94 ? 38.788 29.115 50.714 1.00 57.61 75 ARG A N 1
ATOM 605 C CA . ARG A 1 94 ? 37.431 28.739 51.145 1.00 61.30 75 ARG A CA 1
ATOM 606 C C . ARG A 1 94 ? 36.732 29.787 51.992 1.00 63.45 75 ARG A C 1
ATOM 607 O O . ARG A 1 94 ? 35.570 30.127 51.760 1.00 63.73 75 ARG A O 1
ATOM 615 N N . GLU A 1 95 ? 37.442 30.287 52.995 1.00 66.11 76 GLU A N 1
ATOM 616 C CA . GLU A 1 95 ? 36.844 31.172 53.982 1.00 67.43 76 GLU A CA 1
ATOM 617 C C . GLU A 1 95 ? 36.691 32.601 53.450 1.00 68.43 76 GLU A C 1
ATOM 618 O O . GLU A 1 95 ? 36.436 33.519 54.236 1.00 69.22 76 GLU A O 1
ATOM 620 N N . ALA A 1 96 ? 36.849 32.784 52.130 1.00 67.15 77 ALA A N 1
ATOM 621 C CA . ALA A 1 96 ? 36.782 34.107 51.495 1.00 65.98 77 ALA A CA 1
ATOM 622 C C . ALA A 1 96 ? 35.467 34.245 50.755 1.00 64.18 77 ALA A C 1
ATOM 623 O O . ALA A 1 96 ? 35.124 33.403 49.910 1.00 63.06 77 ALA A O 1
ATOM 625 N N . LEU A 1 97 ? 34.740 35.312 51.072 1.00 60.63 78 LEU A N 1
ATOM 626 C CA . LEU A 1 97 ? 33.392 35.481 50.586 1.00 58.62 78 LEU A CA 1
ATOM 627 C C . LEU A 1 97 ? 33.334 36.713 49.683 1.00 57.23 78 LEU A C 1
ATOM 628 O O . LEU A 1 97 ? 32.883 37.772 50.116 1.00 61.47 78 LEU A O 1
ATOM 630 N N . ALA A 1 98 ? 33.782 36.570 48.433 1.00 51.15 79 ALA A N 1
ATOM 631 C CA . ALA A 1 98 ? 33.708 37.650 47.439 1.00 47.33 79 ALA A CA 1
ATOM 632 C C . ALA A 1 98 ? 32.261 37.886 46.967 1.00 44.67 79 ALA A C 1
ATOM 633 O O . ALA A 1 98 ? 31.610 36.971 46.468 1.00 46.78 79 ALA A O 1
ATOM 635 N N . VAL A 1 99 ? 31.787 39.126 47.105 1.00 40.96 80 VAL A N 1
ATOM 636 C CA . VAL A 1 99 ? 30.440 39.522 46.707 1.00 39.36 80 VAL A CA 1
ATOM 637 C C . VAL A 1 99 ? 30.499 40.399 45.457 1.00 33.65 80 VAL A C 1
ATOM 638 O O . VAL A 1 99 ? 31.199 41.386 45.433 1.00 34.46 80 VAL A O 1
ATOM 642 N N . THR A 1 100 ? 29.790 40.035 44.403 1.00 35.68 81 THR A N 1
ATOM 643 C CA . THR A 1 100 ? 29.782 40.850 43.165 1.00 29.35 81 THR A CA 1
ATOM 644 C C . THR A 1 100 ? 29.174 42.234 43.436 1.00 31.11 81 THR A C 1
ATOM 645 O O . THR A 1 100 ? 28.079 42.343 43.990 1.00 37.39 81 THR A O 1
ATOM 649 N N . THR A 1 101 ? 29.897 43.293 43.114 1.00 29.97 82 THR A N 1
ATOM 650 C CA . THR A 1 101 ? 29.394 44.665 43.256 1.00 25.62 82 THR A CA 1
ATOM 651 C C . THR A 1 101 ? 29.125 45.331 41.916 1.00 26.90 82 THR A C 1
ATOM 652 O O . THR A 1 101 ? 28.244 46.202 41.812 1.00 24.71 82 THR A O 1
ATOM 656 N N . ASN A 1 102 ? 29.905 44.973 40.902 1.00 25.89 83 ASN A N 1
ATOM 657 C CA . ASN A 1 102 ? 29.662 45.532 39.573 1.00 28.34 83 ASN A CA 1
ATOM 658 C C . ASN A 1 102 ? 29.976 44.558 38.505 1.00 26.28 83 ASN A C 1
ATOM 659 O O . ASN A 1 102 ? 30.885 43.739 38.656 1.00 24.26 83 ASN A O 1
ATOM 664 N N . ALA A 1 103 ? 29.221 44.659 37.403 1.00 30.94 84 ALA A N 1
ATOM 665 C CA . ALA A 1 103 ? 29.455 43.881 36.189 1.00 26.43 84 ALA A CA 1
ATOM 666 C C . ALA A 1 103 ? 29.180 44.730 34.963 1.00 29.89 84 ALA A C 1
ATOM 667 O O . ALA A 1 103 ? 28.158 45.424 34.889 1.00 31.80 84 ALA A O 1
ATOM 669 N N . SER A 1 104 ? 30.062 44.654 33.974 1.00 26.93 85 SER A N 1
ATOM 670 C CA . SER A 1 104 ? 29.792 45.283 32.721 1.00 26.64 85 SER A CA 1
ATOM 671 C C . SER A 1 104 ? 30.072 44.285 31.624 1.00 25.82 85 SER A C 1
ATOM 672 O O . SER A 1 104 ? 30.928 43.382 31.761 1.00 29.46 85 SER A O 1
ATOM 675 N N . LEU A 1 105 ? 29.312 44.392 30.559 1.00 27.91 86 LEU A N 1
ATOM 676 C CA . LEU A 1 105 ? 29.391 43.445 29.466 1.00 29.94 86 LEU A CA 1
ATOM 677 C C . LEU A 1 105 ? 29.156 44.164 28.167 1.00 30.67 86 LEU A C 1
ATOM 678 O O . LEU A 1 105 ? 28.218 44.949 28.079 1.00 33.35 86 LEU A O 1
ATOM 683 N N . ASP A 1 106 ? 30.012 43.903 27.180 1.00 30.31 87 ASP A N 1
ATOM 684 C CA . ASP A 1 106 ? 29.818 44.360 25.816 1.00 29.36 87 ASP A CA 1
ATOM 685 C C . ASP A 1 106 ? 29.565 43.161 24.900 1.00 30.23 87 ASP A C 1
ATOM 686 O O . ASP A 1 106 ? 30.334 42.221 24.871 1.00 34.42 87 ASP A O 1
ATOM 691 N N . PHE A 1 107 ? 28.478 43.199 24.152 1.00 30.12 88 PHE A N 1
ATOM 692 C CA . PHE A 1 107 ? 28.114 42.110 23.265 1.00 29.02 88 PHE A CA 1
ATOM 693 C C . PHE A 1 107 ? 28.510 42.501 21.836 1.00 27.59 88 PHE A C 1
ATOM 694 O O . PHE A 1 107 ? 27.973 43.454 21.282 1.00 26.77 88 PHE A O 1
ATOM 710 N N . ARG A 1 109 ? 29.459 40.011 19.004 1.00 33.07 90 ARG A N 1
ATOM 711 C CA . ARG A 1 109 ? 29.027 39.124 17.944 1.00 36.86 90 ARG A CA 1
ATOM 712 C C . ARG A 1 109 ? 28.054 38.101 18.481 1.00 34.46 90 ARG A C 1
ATOM 713 O O . ARG A 1 109 ? 28.067 37.783 19.666 1.00 33.60 90 ARG A O 1
ATOM 721 N N . LYS A 1 110 ? 27.171 37.644 17.595 1.00 34.61 91 LYS A N 1
ATOM 722 C CA . LYS A 1 110 ? 26.234 36.557 17.871 1.00 36.77 91 LYS A CA 1
ATOM 723 C C . LYS A 1 110 ? 27.068 35.299 18.082 1.00 38.53 91 LYS A C 1
ATOM 724 O O . LYS A 1 110 ? 27.857 34.948 17.191 1.00 38.38 91 LYS A O 1
ATOM 727 N N . PRO A 1 111 ? 26.905 34.613 19.251 1.00 36.14 92 PRO A N 1
ATOM 728 C CA . PRO A 1 111 ? 27.531 33.332 19.437 1.00 37.74 92 PRO A CA 1
ATOM 729 C C . PRO A 1 111 ? 27.185 32.380 18.295 1.00 41.20 92 PRO A C 1
ATOM 730 O O . PRO A 1 111 ? 26.112 32.472 17.692 1.00 41.63 92 PRO A O 1
ATOM 734 N N . GLU A 1 112 ? 28.126 31.508 17.962 1.00 43.27 93 GLU A N 1
ATOM 735 C CA . GLU A 1 112 ? 27.882 30.466 16.984 1.00 42.20 93 GLU A CA 1
ATOM 736 C C . GLU A 1 112 ? 26.973 29.420 17.611 1.00 40.05 93 GLU A C 1
ATOM 737 O O . GLU A 1 112 ? 27.290 28.866 18.650 1.00 36.52 93 GLU A O 1
ATOM 743 N N . SER A 1 113 ? 25.830 29.175 16.976 1.00 39.27 94 SER A N 1
ATOM 744 C CA . SER A 1 113 ? 24.873 28.180 17.450 1.00 38.84 94 SER A CA 1
ATOM 745 C C . SER A 1 113 ? 25.482 26.769 17.433 1.00 38.43 94 SER A C 1
ATOM 746 O O . SER A 1 113 ? 26.062 26.343 16.418 1.00 39.81 94 SER A O 1
ATOM 749 N N . GLY A 1 114 ? 25.332 26.052 18.539 1.00 33.06 95 GLY A N 1
ATOM 750 C CA . GLY A 1 114 ? 25.714 24.645 18.621 1.00 32.80 95 GLY A CA 1
ATOM 751 C C . GLY A 1 114 ? 27.104 24.361 19.161 1.00 30.13 95 GLY A C 1
ATOM 752 O O . GLY A 1 114 ? 27.565 23.260 19.015 1.00 30.67 95 GLY A O 1
ATOM 753 N N . ARG A 1 115 ? 27.754 25.366 19.759 1.00 28.20 96 ARG A N 1
ATOM 754 C CA . ARG A 1 115 ? 29.109 25.263 20.306 1.00 27.17 96 ARG A CA 1
ATOM 755 C C . ARG A 1 115 ? 29.161 25.740 21.741 1.00 24.54 96 ARG A C 1
ATOM 756 O O . ARG A 1 115 ? 28.407 26.638 22.127 1.00 26.30 96 ARG A O 1
ATOM 764 N N . ASP A 1 116 ? 30.052 25.155 22.525 1.00 24.21 97 ASP A N 1
ATOM 765 C CA . ASP A 1 116 ? 30.275 25.642 23.879 1.00 26.87 97 ASP A CA 1
ATOM 766 C C . ASP A 1 116 ? 30.833 27.035 23.793 1.00 27.99 97 ASP A C 1
ATOM 767 O O . ASP A 1 116 ? 31.376 27.454 22.765 1.00 29.23 97 ASP A O 1
ATOM 772 N N . LEU A 1 117 ? 30.650 27.755 24.894 1.00 31.21 98 LEU A N 1
ATOM 773 C CA . LEU A 1 117 ? 31.142 29.103 25.043 1.00 31.02 98 LEU A CA 1
ATOM 774 C C . LEU A 1 117 ? 32.306 29.026 26.011 1.00 30.14 98 LEU A C 1
ATOM 775 O O . LEU A 1 117 ? 32.194 28.392 27.058 1.00 32.58 98 LEU A O 1
ATOM 780 N N . LEU A 1 118 ? 33.418 29.668 25.651 1.00 30.51 99 LEU A N 1
ATOM 781 C CA . LEU A 1 118 ? 34.588 29.710 26.497 1.00 32.06 99 LEU A CA 1
ATOM 782 C C . LEU A 1 118 ? 34.737 31.139 26.975 1.00 32.26 99 LEU A C 1
ATOM 783 O O . LEU A 1 118 ? 34.553 32.092 26.185 1.00 30.21 99 LEU A O 1
ATOM 788 N N . GLY A 1 119 ? 35.010 31.267 28.274 1.00 29.13 100 GLY A N 1
ATOM 789 C CA . GLY A 1 119 ? 35.424 32.500 28.882 1.00 29.27 100 GLY A CA 1
ATOM 790 C C . GLY A 1 119 ? 36.867 32.486 29.367 1.00 29.41 100 GLY A C 1
ATOM 791 O O . GLY A 1 119 ? 37.254 31.707 30.247 1.00 25.51 100 GLY A O 1
ATOM 792 N N . GLN A 1 120 ? 37.666 33.385 28.810 1.00 29.90 101 GLN A N 1
ATOM 793 C CA . GLN A 1 120 ? 39.069 33.531 29.184 1.00 31.67 101 GLN A CA 1
ATOM 794 C C . GLN A 1 120 ? 39.217 34.749 30.070 1.00 28.40 101 GLN A C 1
ATOM 795 O O . GLN A 1 120 ? 39.266 35.858 29.595 1.00 29.62 101 GLN A O 1
ATOM 801 N N . ALA A 1 121 ? 39.233 34.533 31.384 1.00 29.28 102 ALA A N 1
ATOM 802 C CA . ALA A 1 121 ? 39.308 35.603 32.370 1.00 27.59 102 ALA A CA 1
ATOM 803 C C . ALA A 1 121 ? 40.752 35.917 32.758 1.00 30.48 102 ALA A C 1
ATOM 804 O O . ALA A 1 121 ? 41.630 35.045 32.722 1.00 30.11 102 ALA A O 1
ATOM 806 N N . ARG A 1 122 ? 41.003 37.171 33.131 1.00 32.89 103 ARG A N 1
ATOM 807 C CA . ARG A 1 122 ? 42.223 37.496 33.837 1.00 32.15 103 ARG A CA 1
ATOM 808 C C . ARG A 1 122 ? 41.965 38.349 35.050 1.00 32.97 103 ARG A C 1
ATOM 809 O O . ARG A 1 122 ? 41.055 39.167 35.074 1.00 32.26 103 ARG A O 1
ATOM 817 N N . LEU A 1 123 ? 42.740 38.094 36.095 1.00 31.82 104 LEU A N 1
ATOM 818 C CA . LEU A 1 123 ? 42.612 38.837 37.336 1.00 33.51 104 LEU A CA 1
ATOM 819 C C . LEU A 1 123 ? 43.534 40.066 37.228 1.00 33.72 104 LEU A C 1
ATOM 820 O O . LEU A 1 123 ? 44.721 39.942 36.949 1.00 37.34 104 LEU A O 1
ATOM 825 N N . LEU A 1 124 ? 42.957 41.260 37.298 1.00 33.16 105 LEU A N 1
ATOM 826 C CA . LEU A 1 124 ? 43.729 42.488 37.126 1.00 30.43 105 LEU A CA 1
ATOM 827 C C . LEU A 1 124 ? 44.073 43.065 38.490 1.00 29.28 105 LEU A C 1
ATOM 828 O O . LEU A 1 124 ? 45.043 43.785 38.628 1.00 31.31 105 LEU A O 1
ATOM 833 N N . LYS A 1 125 ? 43.288 42.774 39.499 1.00 29.46 106 LYS A N 1
ATOM 834 C CA . LYS A 1 125 ? 43.580 43.315 40.831 1.00 28.00 106 LYS A CA 1
ATOM 835 C C . LYS A 1 125 ? 42.933 42.478 41.877 1.00 29.02 106 LYS A C 1
ATOM 836 O O . LYS A 1 125 ? 41.824 42.025 41.683 1.00 31.08 106 LYS A O 1
ATOM 842 N N . LEU A 1 126 ? 43.611 42.349 43.013 1.00 32.29 107 LEU A N 1
ATOM 843 C CA . LEU A 1 126 ? 43.166 41.614 44.163 1.00 34.52 107 LEU A CA 1
ATOM 844 C C . LEU A 1 126 ? 43.587 42.399 45.390 1.00 35.86 107 LEU A C 1
ATOM 845 O O . LEU A 1 126 ? 44.607 42.131 45.963 1.00 39.47 107 LEU A O 1
ATOM 850 N N . GLY A 1 127 ? 42.837 43.417 45.761 1.00 37.83 108 GLY A N 1
ATOM 851 C CA . GLY A 1 127 ? 43.243 44.301 46.837 1.00 38.48 108 GLY A CA 1
ATOM 852 C C . GLY A 1 127 ? 42.709 43.837 48.163 1.00 39.45 108 GLY A C 1
ATOM 853 O O . GLY A 1 127 ? 42.209 42.729 48.271 1.00 40.70 108 GLY A O 1
ATOM 854 N N . ARG A 1 128 ? 42.784 44.714 49.160 1.00 42.95 109 ARG A N 1
ATOM 855 C CA . ARG A 1 128 ? 42.312 44.423 50.514 1.00 45.52 109 ARG A CA 1
ATOM 856 C C . ARG A 1 128 ? 40.786 44.338 50.563 1.00 45.73 109 ARG A C 1
ATOM 857 O O . ARG A 1 128 ? 40.230 43.502 51.282 1.00 44.71 109 ARG A O 1
ATOM 859 N N . THR A 1 129 ? 40.116 45.187 49.779 1.00 44.96 110 THR A N 1
ATOM 860 C CA . THR A 1 129 ? 38.649 45.279 49.809 1.00 42.23 110 THR A CA 1
ATOM 861 C C . THR A 1 129 ? 37.931 45.005 48.481 1.00 39.12 110 THR A C 1
ATOM 862 O O . THR A 1 129 ? 36.720 44.817 48.476 1.00 38.84 110 THR A O 1
ATOM 866 N N . LEU A 1 130 ? 38.654 45.018 47.371 1.00 34.92 111 LEU A N 1
ATOM 867 C CA . LEU A 1 130 ? 38.052 44.911 46.054 1.00 34.70 111 LEU A CA 1
ATOM 868 C C . LEU A 1 130 ? 38.927 44.053 45.166 1.00 32.67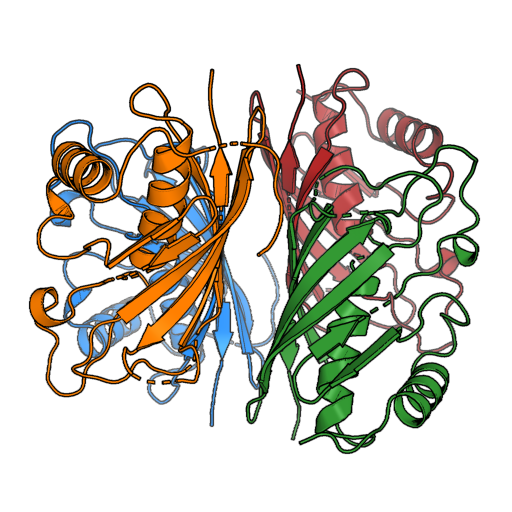 111 LEU A C 1
ATOM 869 O O . LEU A 1 130 ? 40.153 44.146 45.208 1.00 32.49 111 LEU A O 1
ATOM 874 N N . ALA A 1 131 ? 38.278 43.215 44.367 1.00 25.49 112 ALA A N 1
ATOM 875 C CA . ALA A 1 131 ? 38.977 42.403 43.437 1.00 25.79 112 ALA A CA 1
ATOM 876 C C . ALA A 1 131 ? 38.408 42.775 42.075 1.00 21.90 112 ALA A C 1
ATOM 877 O O . ALA A 1 131 ? 37.211 43.059 41.968 1.00 21.93 112 ALA A O 1
ATOM 879 N N . VAL A 1 132 ? 39.227 42.806 41.038 1.00 27.37 113 VAL A N 1
ATOM 880 C CA . VAL A 1 132 ? 38.730 43.224 39.699 1.00 23.30 113 VAL A CA 1
ATOM 881 C C . VAL A 1 132 ? 39.301 42.295 38.679 1.00 26.91 113 VAL A C 1
ATOM 882 O O . VAL A 1 132 ? 40.455 41.937 38.759 1.00 26.98 113 VAL A O 1
ATOM 886 N N . GLY A 1 133 ? 38.496 41.903 37.689 1.00 28.94 114 GLY A N 1
ATOM 887 C CA . GLY A 1 133 ? 39.028 41.122 36.591 1.00 25.23 114 GLY A CA 1
ATOM 888 C C . GLY A 1 133 ? 38.235 41.280 35.341 1.00 23.51 114 GLY A C 1
ATOM 889 O O . GLY A 1 133 ? 37.091 41.729 35.360 1.00 21.34 114 GLY A O 1
ATOM 890 N N . ASP A 1 134 ? 38.818 40.893 34.227 1.00 28.02 115 ASP A N 1
ATOM 891 C CA . ASP A 1 134 ? 38.078 40.966 32.998 1.00 27.90 115 ASP A CA 1
ATOM 892 C C . ASP A 1 134 ? 38.134 39.640 32.216 1.00 27.94 115 ASP A C 1
ATOM 893 O O . ASP A 1 134 ? 38.764 38.673 32.671 1.00 27.53 115 ASP A O 1
ATOM 898 N N . ILE A 1 135 ? 37.411 39.574 31.095 1.00 21.62 116 ILE A N 1
ATOM 899 C CA . ILE A 1 135 ? 37.129 38.302 30.437 1.00 20.16 116 ILE A CA 1
ATOM 900 C C . ILE A 1 135 ? 36.706 38.549 28.964 1.00 19.32 116 ILE A C 1
ATOM 901 O O . ILE A 1 135 ? 36.033 39.519 28.698 1.00 19.73 116 ILE A O 1
ATOM 906 N N . LEU A 1 136 ? 37.180 37.699 28.057 1.00 22.80 117 LEU A N 1
ATOM 907 C CA . LEU A 1 136 ? 36.681 37.595 26.659 1.00 24.88 117 LEU A CA 1
ATOM 908 C C . LEU A 1 136 ? 35.943 36.262 26.484 1.00 22.00 117 LEU A C 1
ATOM 909 O O . LEU A 1 136 ? 36.455 35.206 26.870 1.00 21.69 117 LEU A O 1
ATOM 914 N N . LEU A 1 137 ? 34.752 36.328 25.890 1.00 20.26 118 LEU A N 1
ATOM 915 C CA . LEU A 1 137 ? 33.921 35.183 25.630 1.00 20.67 118 LEU A CA 1
ATOM 916 C C . LEU A 1 137 ? 34.048 34.846 24.138 1.00 24.80 118 LEU A C 1
ATOM 917 O O . LEU A 1 137 ? 34.007 35.732 23.294 1.00 19.00 118 LEU A O 1
ATOM 922 N N . PHE A 1 138 ? 34.129 33.554 23.865 1.00 26.88 119 PHE A N 1
ATOM 923 C CA . PHE A 1 138 ? 34.364 33.030 22.549 1.00 28.46 119 PHE A CA 1
ATOM 924 C C . PHE A 1 138 ? 33.357 31.919 22.350 1.00 30.68 119 PHE A C 1
ATOM 925 O O . PHE A 1 138 ? 33.044 31.191 23.295 1.00 29.00 119 PHE A O 1
ATOM 933 N N . SER A 1 139 ? 32.845 31.781 21.131 1.00 28.35 120 SER A N 1
ATOM 934 C CA . SER A 1 139 ? 32.324 30.493 20.715 1.00 29.63 120 SER A CA 1
ATOM 935 C C . SER A 1 139 ? 33.542 29.631 20.388 1.00 32.00 120 SER A C 1
ATOM 936 O O . SER A 1 139 ? 34.394 30.021 19.615 1.00 36.44 120 SER A O 1
ATOM 939 N N . GLU A 1 140 ? 33.638 28.460 20.994 1.00 32.51 121 GLU A N 1
ATOM 940 C CA . GLU A 1 140 ? 34.842 27.668 20.891 1.00 31.81 121 GLU A CA 1
ATOM 941 C C . GLU A 1 140 ? 35.191 27.411 19.426 1.00 34.16 121 GLU A C 1
ATOM 942 O O . GLU A 1 140 ? 34.367 26.905 18.696 1.00 31.99 121 GLU A O 1
ATOM 948 N N . GLY A 1 141 ? 36.408 27.767 19.010 1.00 36.44 122 GLY A N 1
ATOM 949 C CA . GLY A 1 141 ? 36.871 27.534 17.635 1.00 37.72 122 GLY A CA 1
ATOM 950 C C . GLY A 1 141 ? 36.672 28.688 16.674 1.00 39.59 122 GLY A C 1
ATOM 951 O O . GLY A 1 141 ? 37.048 28.591 15.508 1.00 41.11 122 GLY A O 1
ATOM 960 N N . GLU A 1 143 ? 37.578 32.649 16.248 1.00 37.19 124 GLU A N 1
ATOM 961 C CA . GLU A 1 143 ? 38.635 33.487 16.830 1.00 38.07 124 GLU A CA 1
ATOM 962 C C . GLU A 1 143 ? 38.151 34.862 17.319 1.00 37.49 124 GLU A C 1
ATOM 963 O O . GLU A 1 143 ? 38.688 35.395 18.305 1.00 39.69 124 GLU A O 1
ATOM 966 N N . ALA A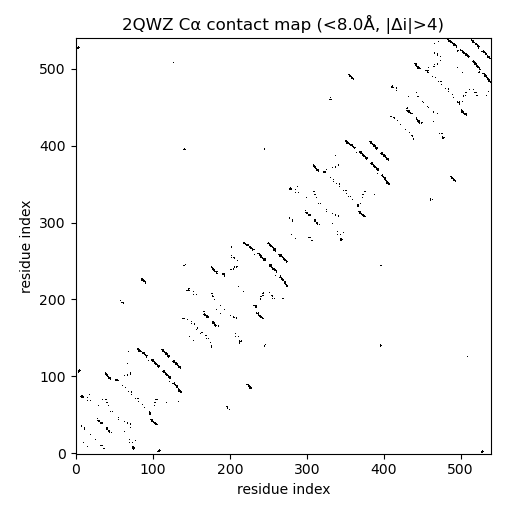 1 144 ? 37.111 35.396 16.685 1.00 33.70 125 ALA A N 1
ATOM 967 C CA . ALA A 1 144 ? 36.557 36.705 17.045 1.00 34.27 125 ALA A CA 1
ATOM 968 C C . ALA A 1 144 ? 35.714 36.575 18.309 1.00 33.08 125 ALA A C 1
ATOM 969 O O . ALA A 1 144 ? 34.762 35.790 18.331 1.00 33.33 125 ALA A O 1
ATOM 971 N N . PRO A 1 145 ? 36.057 37.325 19.373 1.00 34.33 126 PRO A N 1
ATOM 972 C CA . PRO A 1 145 ? 35.264 37.153 20.596 1.00 33.53 126 PRO A CA 1
ATOM 973 C C . PRO A 1 145 ? 33.811 37.587 20.442 1.00 32.32 126 PRO A C 1
ATOM 974 O O . PRO A 1 145 ? 33.513 38.631 19.853 1.00 28.83 126 PRO A O 1
ATOM 978 N N . VAL A 1 146 ? 32.902 36.811 21.004 1.00 32.84 127 VAL A N 1
ATOM 979 C CA . VAL A 1 146 ? 31.502 37.195 20.927 1.00 30.73 127 VAL A CA 1
ATOM 980 C C . VAL A 1 146 ? 31.152 38.312 21.910 1.00 29.43 127 VAL A C 1
ATOM 981 O O . VAL A 1 146 ? 30.212 39.073 21.678 1.00 29.88 127 VAL A O 1
ATOM 985 N N . ALA A 1 147 ? 31.924 38.435 22.973 1.00 30.14 128 ALA A N 1
ATOM 986 C CA . ALA A 1 147 ? 31.583 39.349 24.069 1.00 27.64 128 ALA A CA 1
ATOM 987 C C . ALA A 1 147 ? 32.795 39.660 24.907 1.00 26.34 128 ALA A C 1
ATOM 988 O O . ALA A 1 147 ? 33.764 38.958 24.818 1.00 25.15 128 ALA A O 1
ATOM 990 N N . ARG A 1 148 ? 32.744 40.742 25.700 1.00 26.54 129 ARG A N 1
ATOM 991 C CA . ARG A 1 148 ? 33.794 41.063 26.672 1.00 28.16 129 ARG A CA 1
ATOM 992 C C . ARG A 1 148 ? 33.189 41.644 27.920 1.00 25.19 129 ARG A C 1
ATOM 993 O O . ARG A 1 148 ? 32.118 42.184 27.878 1.00 29.79 129 ARG A O 1
ATOM 1001 N N . SER A 1 149 ? 33.841 41.449 29.045 1.00 28.58 130 SER A N 1
ATOM 1002 C CA . SER A 1 149 ? 33.254 41.828 30.337 1.00 24.35 130 SER A CA 1
ATOM 1003 C C . SER A 1 149 ? 34.287 42.178 31.361 1.00 27.65 130 SER A C 1
ATOM 1004 O O . SER A 1 149 ? 35.404 41.741 31.242 1.00 28.17 130 SER A O 1
ATOM 1007 N N . THR A 1 150 ? 33.878 42.979 32.362 1.00 25.00 131 THR A N 1
ATOM 1008 C CA . THR A 1 150 ? 34.666 43.339 33.500 1.00 27.22 131 THR A CA 1
ATOM 1009 C C . THR A 1 150 ? 33.795 43.027 34.697 1.00 26.57 131 THR A C 1
ATOM 1010 O O . THR A 1 150 ? 32.600 43.349 34.707 1.00 28.01 131 THR A O 1
ATOM 1022 N N . THR A 1 152 ? 33.773 43.062 38.975 1.00 29.71 133 THR A N 1
ATOM 1023 C CA . THR A 1 152 ? 34.355 43.562 40.210 1.00 27.07 133 THR A CA 1
ATOM 1024 C C . THR A 1 152 ? 33.598 42.971 41.416 1.00 30.74 133 THR A C 1
ATOM 1025 O O . THR A 1 152 ? 32.364 42.868 41.388 1.00 27.03 133 THR A O 1
ATOM 1029 N N . TYR A 1 153 ? 34.352 42.645 42.477 1.00 29.54 134 TYR A N 1
ATOM 1030 C CA . TYR A 1 153 ? 33.866 41.960 43.658 1.00 31.51 134 TYR A CA 1
ATOM 1031 C C . TYR A 1 153 ? 34.317 42.677 44.907 1.00 30.03 134 TYR A C 1
ATOM 1032 O O . TYR A 1 153 ? 35.450 43.126 44.995 1.00 32.96 134 TYR A O 1
ATOM 1041 N N . SER A 1 154 ? 33.426 42.765 45.874 1.00 32.89 135 SER A N 1
ATOM 1042 C CA . SER A 1 154 ? 33.773 43.243 47.190 1.00 37.05 135 SER A CA 1
ATOM 1043 C C . SER A 1 154 ? 34.288 42.071 47.992 1.00 39.57 135 SER A C 1
ATOM 1044 O O . SER A 1 154 ? 33.669 41.020 48.002 1.00 40.54 135 SER A O 1
ATOM 1047 N N . ILE A 1 155 ? 35.440 42.251 48.627 1.00 44.91 136 ILE A N 1
ATOM 1048 C CA . ILE A 1 155 ? 35.993 41.293 49.570 1.00 50.95 136 ILE A CA 1
ATOM 1049 C C . ILE A 1 155 ? 35.781 41.816 50.990 1.00 55.31 136 ILE A C 1
ATOM 1050 O O . ILE A 1 155 ? 36.411 42.789 51.380 1.00 57.23 136 ILE A O 1
ATOM 1055 N N . PRO A 1 156 ? 34.890 41.188 51.771 1.00 61.64 137 PRO A N 1
ATOM 1056 C CA . PRO A 1 156 ? 34.779 41.572 53.182 1.00 65.05 137 PRO A CA 1
ATOM 1057 C C . PRO A 1 156 ? 35.704 40.768 54.138 1.00 67.17 137 PRO A C 1
ATOM 1058 O O . PRO A 1 156 ? 36.323 39.767 53.712 1.00 65.87 137 PRO A O 1
ATOM 1062 N N . PRO A 1 157 ? 35.798 41.211 55.427 1.00 69.51 138 PRO A N 1
ATOM 1063 C CA . PRO A 1 157 ? 36.474 40.500 56.542 1.00 69.56 138 PRO A CA 1
ATOM 1064 C C . PRO A 1 157 ? 36.266 38.969 56.568 1.00 70.53 138 PRO A C 1
ATOM 1065 O O . PRO A 1 157 ? 35.247 38.475 57.063 1.00 70.61 138 PRO A O 1
ATOM 1069 N N . ASN B 1 14 ? 9.553 62.903 35.338 1.00 57.61 -5 ASN B N 1
ATOM 1070 C CA . ASN B 1 14 ? 9.110 63.048 33.906 1.00 58.29 -5 ASN B CA 1
ATOM 1071 C C . ASN B 1 14 ? 10.222 63.621 33.034 1.00 52.36 -5 ASN B C 1
ATOM 1072 O O . ASN B 1 14 ? 10.179 64.751 32.539 1.00 52.33 -5 ASN B O 1
ATOM 1077 N N . LEU B 1 15 ? 11.216 62.763 32.888 1.00 45.92 -4 LEU B N 1
ATOM 1078 C CA . LEU B 1 15 ? 12.374 62.948 32.065 1.00 42.42 -4 LEU B CA 1
ATOM 1079 C C . LEU B 1 15 ? 11.940 63.032 30.587 1.00 38.73 -4 LEU B C 1
ATOM 1080 O O . LEU B 1 15 ? 10.974 62.394 30.173 1.00 39.35 -4 LEU B O 1
ATOM 1085 N N . TYR B 1 16 ? 12.626 63.847 29.807 1.00 34.60 -3 TYR B N 1
ATOM 1086 C CA . TYR B 1 16 ? 12.259 64.046 28.399 1.00 26.97 -3 TYR B CA 1
ATOM 1087 C C . TYR B 1 16 ? 13.234 63.282 27.478 1.00 26.87 -3 TYR B C 1
ATOM 1088 O O . TYR B 1 16 ? 14.398 63.202 27.791 1.00 26.25 -3 TYR B O 1
ATOM 1097 N N . PHE B 1 17 ? 12.744 62.702 26.366 1.00 25.40 -2 PHE B N 1
ATOM 1098 C CA . PHE B 1 17 ? 13.594 62.195 25.292 1.00 23.64 -2 PHE B CA 1
ATOM 1099 C C . PHE B 1 17 ? 12.815 62.284 23.936 1.00 23.77 -2 PHE B C 1
ATOM 1100 O O . PHE B 1 17 ? 11.619 62.238 23.906 1.00 22.24 -2 PHE B O 1
ATOM 1108 N N . GLN B 1 18 ? 13.489 62.446 22.827 1.00 25.34 -1 GLN B N 1
ATOM 1109 C CA . GLN B 1 18 ? 12.816 62.421 21.538 1.00 27.39 -1 GLN B CA 1
ATOM 1110 C C . GLN B 1 18 ? 12.373 61.008 21.226 1.00 29.25 -1 GLN B C 1
ATOM 1111 O O . GLN B 1 18 ? 13.168 60.086 21.287 1.00 31.19 -1 GLN B O 1
ATOM 1117 N N . GLY B 1 19 ? 11.078 60.858 20.952 1.00 32.09 0 GLY B N 1
ATOM 1118 C CA . GLY B 1 19 ? 10.474 59.634 20.401 1.00 30.77 0 GLY B CA 1
ATOM 1119 C C . GLY B 1 19 ? 9.639 58.924 21.445 1.00 27.50 0 GLY B C 1
ATOM 1120 O O . GLY B 1 19 ? 9.641 57.691 21.521 1.00 26.75 0 GLY B O 1
ATOM 1129 N N . GLU B 1 21 ? 6.290 58.538 22.050 1.00 31.18 2 GLU B N 1
ATOM 1130 C CA . GLU B 1 21 ? 5.044 57.841 21.721 1.00 33.99 2 GLU B CA 1
ATOM 1131 C C . GLU B 1 21 ? 5.176 56.307 21.631 1.00 34.72 2 GLU B C 1
ATOM 1132 O O . GLU B 1 21 ? 6.046 55.779 20.920 1.00 35.22 2 GLU B O 1
ATOM 1138 N N . LEU B 1 22 ? 4.239 55.636 22.304 1.00 31.86 3 LEU B N 1
ATOM 1139 C CA . LEU B 1 22 ? 4.092 54.174 22.336 1.00 31.47 3 LEU B CA 1
ATOM 1140 C C . LEU B 1 22 ? 3.333 53.698 21.138 1.00 29.94 3 LEU B C 1
ATOM 1141 O O . LEU B 1 22 ? 2.356 54.320 20.807 1.00 30.65 3 LEU B O 1
ATOM 1146 N N . VAL B 1 23 ? 3.758 52.586 20.518 1.00 31.89 4 VAL B N 1
ATOM 1147 C CA . VAL B 1 23 ? 2.965 51.933 19.474 1.00 34.30 4 VAL B CA 1
ATOM 1148 C C . VAL B 1 23 ? 2.284 50.647 19.983 1.00 37.03 4 VAL B C 1
ATOM 1149 O O . VAL B 1 23 ? 1.547 50.012 19.254 1.00 36.81 4 VAL B O 1
ATOM 1153 N N . PHE B 1 24 ? 2.506 50.310 21.244 1.00 37.67 5 PHE B N 1
ATOM 1154 C CA . PHE B 1 24 ? 1.895 49.172 21.907 1.00 39.64 5 PHE B CA 1
ATOM 1155 C C . PHE B 1 24 ? 1.200 49.687 23.169 1.00 38.01 5 PHE B C 1
ATOM 1156 O O . PHE B 1 24 ? 1.664 50.636 23.798 1.00 34.49 5 PHE B O 1
ATOM 1164 N N . ASP B 1 25 ? 0.113 49.053 23.575 1.00 36.63 6 ASP B N 1
ATOM 1165 C CA . ASP B 1 25 ? -0.371 49.274 24.935 1.00 36.89 6 ASP B CA 1
ATOM 1166 C C . ASP B 1 25 ? 0.123 48.163 25.856 1.00 31.35 6 ASP B C 1
ATOM 1167 O O . ASP B 1 25 ? 0.759 47.202 25.413 1.00 28.33 6 ASP B O 1
ATOM 1172 N N . LYS B 1 26 ? -0.152 48.282 27.145 1.00 32.26 7 LYS B N 1
ATOM 1173 C CA . LYS B 1 26 ? 0.348 47.280 28.079 1.00 30.92 7 LYS B CA 1
ATOM 1174 C C . LYS B 1 26 ? 0.030 45.824 27.704 1.00 34.59 7 LYS B C 1
ATOM 1175 O O . LYS B 1 26 ? 0.922 44.993 27.627 1.00 35.38 7 LYS B O 1
ATOM 1181 N N . ASP B 1 27 ? -1.240 45.500 27.493 1.00 37.68 8 ASP B N 1
ATOM 1182 C CA . ASP B 1 27 ? -1.639 44.117 27.235 1.00 38.55 8 ASP B CA 1
ATOM 1183 C C . ASP B 1 27 ? -1.078 43.653 25.914 1.00 38.23 8 ASP B C 1
ATOM 1184 O O . ASP B 1 27 ? -0.622 42.505 25.790 1.00 39.17 8 ASP B O 1
ATOM 1189 N N . GLY B 1 28 ? -1.113 44.548 24.930 1.00 39.12 9 GLY B N 1
ATOM 1190 C CA . GLY B 1 28 ? -0.539 44.292 23.614 1.00 40.49 9 GLY B CA 1
ATOM 1191 C C . GLY B 1 28 ? 0.925 43.912 23.657 1.00 41.99 9 GLY B C 1
ATOM 1192 O O . GLY B 1 28 ? 1.326 42.898 23.085 1.00 45.42 9 GLY B O 1
ATOM 1193 N N . LEU B 1 29 ? 1.725 44.720 24.358 1.00 42.73 10 LEU B N 1
ATOM 1194 C CA . LEU B 1 29 ? 3.146 44.426 24.551 1.00 39.79 10 LEU B CA 1
ATOM 1195 C C . LEU B 1 29 ? 3.364 43.080 25.278 1.00 39.81 10 LEU B C 1
ATOM 1196 O O . LEU B 1 29 ? 4.254 42.309 24.921 1.00 39.51 10 LEU B O 1
ATOM 1201 N N . SER B 1 30 ? 2.540 42.775 26.269 1.00 39.49 11 SER B N 1
ATOM 1202 C CA . SER B 1 30 ? 2.650 41.483 26.953 1.00 41.90 11 SER B CA 1
ATOM 1203 C C . SER B 1 30 ? 2.421 40.326 25.991 1.00 42.56 11 SER B C 1
ATOM 1204 O O . SER B 1 30 ? 3.218 39.385 25.940 1.00 43.31 11 SER B O 1
ATOM 1207 N N . ALA B 1 31 ? 1.346 40.410 25.218 1.00 44.03 12 ALA B N 1
ATOM 1208 C CA . ALA B 1 31 ? 1.084 39.433 24.168 1.00 46.10 12 ALA B CA 1
ATOM 1209 C C . ALA B 1 31 ? 2.317 39.238 23.296 1.00 47.86 12 ALA B C 1
ATOM 1210 O O . ALA B 1 31 ? 2.763 38.115 23.095 1.00 47.50 12 ALA B O 1
ATOM 1212 N N . TYR B 1 32 ? 2.876 40.336 22.804 1.00 50.29 13 TYR B N 1
ATOM 1213 C CA . TYR B 1 32 ? 3.992 40.263 21.867 1.00 54.92 13 TYR B CA 1
ATOM 1214 C C . TYR B 1 32 ? 5.249 39.651 22.467 1.00 56.23 13 TYR B C 1
ATOM 1215 O O . TYR B 1 32 ? 5.963 38.904 21.795 1.00 57.46 13 TYR B O 1
ATOM 1224 N N . LEU B 1 33 ? 5.533 39.988 23.717 1.00 57.10 14 LEU B N 1
ATOM 1225 C CA . LEU B 1 33 ? 6.693 39.443 24.392 1.00 59.09 14 LEU B CA 1
ATOM 1226 C C . LEU B 1 33 ? 6.546 37.939 24.672 1.00 62.03 14 LEU B C 1
ATOM 1227 O O . LEU B 1 33 ? 7.513 37.200 24.554 1.00 61.98 14 LEU B O 1
ATOM 1232 N N . GLU B 1 34 ? 5.358 37.490 25.066 1.00 65.28 15 GLU B N 1
ATOM 1233 C CA . GLU B 1 34 ? 5.130 36.052 25.285 1.00 68.52 15 GLU B CA 1
ATOM 1234 C C . GLU B 1 34 ? 5.223 35.295 23.965 1.00 68.81 15 GLU B C 1
ATOM 1235 O O . GLU B 1 34 ? 5.611 34.129 23.942 1.00 70.00 15 GLU B O 1
ATOM 1241 N N . GLU B 1 35 ? 4.872 35.971 22.875 1.00 69.19 16 GLU B N 1
ATOM 1242 C CA . GLU B 1 35 ? 4.989 35.416 21.531 1.00 69.75 16 GLU B CA 1
ATOM 1243 C C . GLU B 1 35 ? 6.455 35.295 21.103 1.00 69.75 16 GLU B C 1
ATOM 1244 O O . GLU B 1 35 ? 6.872 34.261 20.589 1.00 70.15 16 GLU B O 1
ATOM 1250 N N . VAL B 1 36 ? 7.236 36.347 21.321 1.00 69.58 17 VAL B N 1
ATOM 1251 C CA . VAL B 1 36 ? 8.623 36.393 20.848 1.00 69.84 17 VAL B CA 1
ATOM 1252 C C . VAL B 1 36 ? 9.614 35.759 21.837 1.00 71.04 17 VAL B C 1
ATOM 1253 O O . VAL B 1 36 ? 10.772 35.531 21.490 1.00 70.40 17 VAL B O 1
ATOM 1257 N N . PHE B 1 37 ? 9.156 35.482 23.061 1.00 71.88 18 PHE B N 1
ATOM 1258 C CA . PHE B 1 37 ? 9.979 34.878 24.108 1.00 71.97 18 PHE B CA 1
ATOM 1259 C C . PHE B 1 37 ? 9.135 33.899 24.914 1.00 72.19 18 PHE B C 1
ATOM 1260 O O . PHE B 1 37 ? 8.715 34.218 26.031 1.00 72.07 18 PHE B O 1
ATOM 1268 N N . PRO B 1 38 ? 8.870 32.705 24.348 1.00 73.13 19 PRO B N 1
ATOM 1269 C CA . PRO B 1 38 ? 8.018 31.709 25.013 1.00 73.91 19 PRO B CA 1
ATOM 1270 C C . PRO B 1 38 ? 8.533 31.304 26.399 1.00 75.06 19 PRO B C 1
ATOM 1271 O O . PRO B 1 38 ? 7.733 31.086 27.315 1.00 76.32 19 PRO B O 1
ATOM 1275 N N . GLN B 1 39 ? 9.856 31.239 26.543 1.00 75.05 20 GLN B N 1
ATOM 1276 C CA . GLN B 1 39 ? 10.499 31.000 27.835 1.00 75.43 20 GLN B CA 1
ATOM 1277 C C . GLN B 1 39 ? 10.137 32.027 28.954 1.00 73.77 20 GLN B C 1
ATOM 1278 O O . GLN B 1 39 ? 10.100 31.664 30.132 1.00 73.41 20 GLN B O 1
ATOM 1280 N N . ILE B 1 40 ? 9.862 33.284 28.579 1.00 72.39 21 ILE B N 1
ATOM 1281 C CA . ILE B 1 40 ? 9.556 34.374 29.543 1.00 69.53 21 ILE B CA 1
ATOM 1282 C C . ILE B 1 40 ? 8.211 34.223 30.263 1.00 66.02 21 ILE B C 1
ATOM 1283 O O . ILE B 1 40 ? 8.024 34.791 31.343 1.00 65.10 21 ILE B O 1
ATOM 1285 N N . GLN B 1 41 ? 7.283 33.480 29.659 1.00 62.37 22 GLN B N 1
ATOM 1286 C CA . GLN B 1 41 ? 5.952 33.260 30.235 1.00 58.87 22 GLN B CA 1
ATOM 1287 C C . GLN B 1 41 ? 6.082 32.554 31.586 1.00 54.58 22 GLN B C 1
ATOM 1288 O O . GLN B 1 41 ? 6.686 31.480 31.687 1.00 53.51 22 GLN B O 1
ATOM 1290 N N . GLY B 1 42 ? 5.538 33.181 32.622 1.00 48.50 23 GLY B N 1
ATOM 1291 C CA . GLY B 1 42 ? 5.617 32.646 33.951 1.00 45.24 23 GLY B CA 1
ATOM 1292 C C . GLY B 1 42 ? 6.691 33.309 34.775 1.00 42.40 23 GLY B C 1
ATOM 1293 O O . GLY B 1 42 ? 6.597 33.309 35.998 1.00 43.82 23 GLY B O 1
ATOM 1294 N N . GLU B 1 43 ? 7.716 33.862 34.128 1.00 38.38 24 GLU B N 1
ATOM 1295 C CA . GLU B 1 43 ? 8.801 34.501 34.873 1.00 37.06 24 GLU B CA 1
ATOM 1296 C C . GLU B 1 43 ? 8.653 36.006 34.972 1.00 32.57 24 GLU B C 1
ATOM 1297 O O . GLU B 1 43 ? 8.752 36.547 36.072 1.00 30.91 24 GLU B O 1
ATOM 1303 N N . PHE B 1 44 ? 8.442 36.662 33.831 1.00 29.63 25 PHE B N 1
ATOM 1304 C CA . PHE B 1 44 ? 8.365 38.136 33.751 1.00 32.26 25 PHE B CA 1
ATOM 1305 C C . PHE B 1 44 ? 6.970 38.612 33.357 1.00 32.05 25 PHE B C 1
ATOM 1306 O O . PHE B 1 44 ? 6.331 38.014 32.503 1.00 32.97 25 PHE B O 1
ATOM 1314 N N . SER B 1 45 ? 6.486 39.657 34.023 1.00 32.97 26 SER B N 1
ATOM 1315 C CA . SER B 1 45 ? 5.208 40.285 33.632 1.00 33.49 26 SER B CA 1
ATOM 1316 C C . SER B 1 45 ? 5.280 41.794 33.806 1.00 30.90 26 SER B C 1
ATOM 1317 O O . SER B 1 45 ? 5.916 42.266 34.732 1.00 32.51 26 SER B O 1
ATOM 1320 N N . ILE B 1 46 ? 4.623 42.524 32.909 1.00 30.18 27 ILE B N 1
ATOM 1321 C CA . ILE B 1 46 ? 4.574 43.982 32.939 1.00 28.43 27 ILE B CA 1
ATOM 1322 C C . ILE B 1 46 ? 3.541 44.471 33.922 1.00 30.02 27 ILE B C 1
ATOM 1323 O O . ILE B 1 46 ? 2.363 44.210 33.753 1.00 32.70 27 ILE B O 1
ATOM 1328 N N . ASP B 1 47 ? 3.971 45.204 34.938 1.00 33.12 28 ASP B N 1
ATOM 1329 C CA . ASP B 1 47 ? 3.054 45.820 35.892 1.00 32.33 28 ASP B CA 1
ATOM 1330 C C . ASP B 1 47 ? 2.500 47.150 35.391 1.00 32.84 28 ASP B C 1
ATOM 1331 O O . ASP B 1 47 ? 1.397 47.554 35.764 1.00 32.78 28 ASP B O 1
ATOM 1336 N N . ALA B 1 48 ? 3.298 47.877 34.615 1.00 30.89 29 ALA B N 1
ATOM 1337 C CA . ALA B 1 48 ? 2.924 49.212 34.186 1.00 28.74 29 ALA B CA 1
ATOM 1338 C C . ALA B 1 48 ? 3.739 49.589 32.978 1.00 28.71 29 ALA B C 1
ATOM 1339 O O . ALA B 1 48 ? 4.906 49.242 32.897 1.00 30.41 29 ALA B O 1
ATOM 1341 N N . LEU B 1 49 ? 3.120 50.281 32.041 1.00 27.58 30 LEU B N 1
ATOM 1342 C CA . LEU B 1 49 ? 3.796 50.827 30.867 1.00 26.43 30 LEU B CA 1
ATOM 1343 C C . LEU B 1 49 ? 3.372 52.280 30.793 1.00 27.58 30 LEU B C 1
ATOM 1344 O O . LEU B 1 49 ? 2.189 52.575 30.946 1.00 24.54 30 LEU B O 1
ATOM 1349 N N . ALA B 1 50 ? 4.346 53.176 30.620 1.00 30.97 31 ALA B N 1
ATOM 1350 C CA . ALA B 1 50 ? 4.109 54.587 30.249 1.00 33.10 31 ALA B CA 1
ATOM 1351 C C . ALA B 1 50 ? 5.045 54.938 29.095 1.00 34.79 31 ALA B C 1
ATOM 1352 O O . ALA B 1 50 ? 5.876 54.107 28.711 1.00 36.22 31 ALA B O 1
ATOM 1354 N N . LYS B 1 51 ? 4.931 56.159 28.562 1.00 34.56 32 LYS B N 1
ATOM 1355 C CA . LYS B 1 51 ? 5.704 56.577 27.388 1.00 34.13 32 LYS B CA 1
ATOM 1356 C C . LYS B 1 51 ? 7.206 56.469 27.662 1.00 32.48 32 LYS B C 1
ATOM 1357 O O . LYS B 1 51 ? 7.993 56.127 26.773 1.00 28.29 32 LYS B O 1
ATOM 1363 N N . GLY B 1 52 ? 7.595 56.747 28.899 1.00 26.91 33 GLY B N 1
ATOM 1364 C CA . GLY B 1 52 ? 8.992 56.819 29.227 1.00 30.57 33 GLY B CA 1
ATOM 1365 C C . GLY B 1 52 ? 9.495 55.786 30.212 1.00 28.97 33 GLY B C 1
ATOM 1366 O O . GLY B 1 52 ? 10.685 55.774 30.498 1.00 28.61 33 GLY B O 1
ATOM 1367 N N . GLU B 1 53 ? 8.602 54.943 30.730 1.00 27.86 34 GLU B N 1
ATOM 1368 C CA . GLU B 1 53 ? 8.909 54.027 31.824 1.00 28.99 34 GLU B CA 1
ATOM 1369 C C . GLU B 1 53 ? 8.111 52.743 31.782 1.00 28.33 34 GLU B C 1
ATOM 1370 O O . GLU B 1 53 ? 6.977 52.750 31.381 1.00 28.40 34 GLU B O 1
ATOM 1376 N N . ILE B 1 54 ? 8.701 51.675 32.323 1.00 29.72 35 ILE B N 1
ATOM 1377 C CA . ILE B 1 54 ? 8.052 50.404 32.491 1.00 27.81 35 ILE B CA 1
ATOM 1378 C C . ILE B 1 54 ? 8.356 49.879 33.883 1.00 29.24 35 ILE B C 1
ATOM 1379 O O . ILE B 1 54 ? 9.412 50.166 34.425 1.00 27.96 35 ILE B O 1
ATOM 1384 N N . THR B 1 55 ? 7.400 49.174 34.489 1.00 28.56 36 THR B N 1
ATOM 1385 C CA . THR B 1 55 ? 7.696 48.316 35.624 1.00 28.43 36 THR B CA 1
ATOM 1386 C C . THR B 1 55 ? 7.468 46.899 35.163 1.00 28.51 36 THR B C 1
ATOM 1387 O O . THR B 1 55 ? 6.363 46.544 34.696 1.00 28.97 36 THR B O 1
ATOM 1399 N N . ARG B 1 57 ? 7.939 42.852 36.457 1.00 30.69 38 ARG B N 1
ATOM 1400 C CA . ARG B 1 57 ? 7.976 41.954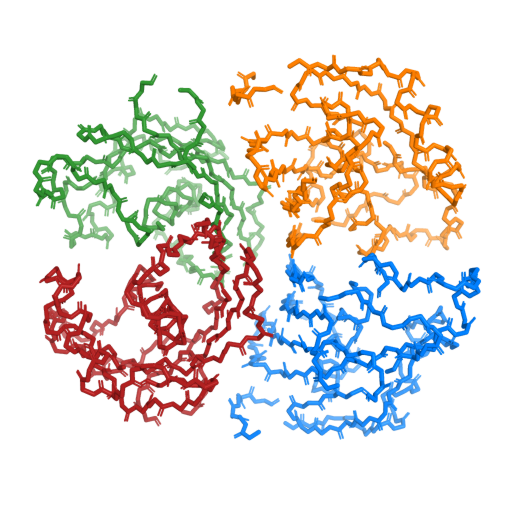 37.595 1.00 30.25 38 ARG B CA 1
ATOM 1401 C C . ARG B 1 57 ? 8.700 40.652 37.244 1.00 30.59 38 ARG B C 1
ATOM 1402 O O . ARG B 1 57 ? 8.434 40.067 36.201 1.00 31.58 38 ARG B O 1
ATOM 1410 N N . LEU B 1 58 ? 9.629 40.228 38.110 1.00 30.41 39 LEU B N 1
ATOM 1411 C CA . LEU B 1 58 ? 10.185 38.891 38.091 1.00 30.02 39 LEU B CA 1
ATOM 1412 C C . LEU B 1 58 ? 9.406 38.103 39.126 1.00 33.00 39 LEU B C 1
ATOM 1413 O O . LEU B 1 58 ? 9.477 38.431 40.329 1.00 28.11 39 LEU B O 1
ATOM 1418 N N . ASN B 1 59 ? 8.687 37.069 38.670 1.00 33.26 40 ASN B N 1
ATOM 1419 C CA . ASN B 1 59 ? 7.940 36.171 39.575 1.00 38.35 40 ASN B CA 1
ATOM 1420 C C . ASN B 1 59 ? 8.866 35.210 40.333 1.00 38.04 40 ASN B C 1
ATOM 1421 O O . ASN B 1 59 ? 9.298 34.215 39.778 1.00 39.43 40 ASN B O 1
ATOM 1426 N N . VAL B 1 60 ? 9.154 35.512 41.603 1.00 39.95 41 VAL B N 1
ATOM 1427 C CA . VAL B 1 60 ? 10.147 34.773 42.393 1.00 40.50 41 VAL B CA 1
ATOM 1428 C C . VAL B 1 60 ? 9.775 33.290 42.608 1.00 44.78 41 VAL B C 1
ATOM 1429 O O . VAL B 1 60 ? 10.676 32.442 42.798 1.00 47.09 41 VAL B O 1
ATOM 1433 N N . GLN B 1 61 ? 8.470 32.985 42.607 1.00 45.40 42 GLN B N 1
ATOM 1434 C CA . GLN B 1 61 ? 7.974 31.610 42.752 1.00 46.23 42 GLN B CA 1
ATOM 1435 C C . GLN B 1 61 ? 8.515 30.700 41.652 1.00 46.73 42 GLN B C 1
ATOM 1436 O O . GLN B 1 61 ? 8.901 29.572 41.937 1.00 49.01 42 GLN B O 1
ATOM 1439 N N . GLU B 1 62 ? 8.574 31.212 40.419 1.00 47.60 43 GLU B N 1
ATOM 1440 C CA . GLU B 1 62 ? 9.058 30.481 39.242 1.00 48.14 43 GLU B CA 1
ATOM 1441 C C . GLU B 1 62 ? 10.524 30.074 39.319 1.00 50.05 43 GLU B C 1
ATOM 1442 O O . GLU B 1 62 ? 11.003 29.345 38.464 1.00 50.91 43 GLU B O 1
ATOM 1448 N N . ARG B 1 63 ? 11.239 30.527 40.340 1.00 51.42 44 ARG B N 1
ATOM 1449 C CA . ARG B 1 63 ? 12.656 30.216 40.474 1.00 52.12 44 ARG B CA 1
ATOM 1450 C C . ARG B 1 63 ? 12.884 29.053 41.444 1.00 53.04 44 ARG B C 1
ATOM 1451 O O . ARG B 1 63 ? 14.001 28.548 41.579 1.00 52.03 44 ARG B O 1
ATOM 1459 N N . HIS B 1 64 ? 11.825 28.666 42.147 1.00 54.73 45 HIS B N 1
ATOM 1460 C CA . HIS B 1 64 ? 11.869 27.546 43.074 1.00 55.35 45 HIS B CA 1
ATOM 1461 C C . HIS B 1 64 ? 13.168 27.540 43.879 1.00 55.34 45 HIS B C 1
ATOM 1462 O O . HIS B 1 64 ? 13.813 26.513 44.007 1.00 56.55 45 HIS B O 1
ATOM 1469 N N . LEU B 1 65 ? 13.533 28.700 44.418 1.00 54.47 46 LEU B N 1
ATOM 1470 C CA . LEU B 1 65 ? 14.782 28.868 45.157 1.00 55.10 46 LEU B CA 1
ATOM 1471 C C . LEU B 1 65 ? 14.738 28.135 46.492 1.00 56.10 46 LEU B C 1
ATOM 1472 O O . LEU B 1 65 ? 13.698 28.061 47.113 1.00 54.42 46 LEU B O 1
ATOM 1477 N N . ARG B 1 66 ? 15.888 27.634 46.926 1.00 58.27 47 ARG B N 1
ATOM 1478 C CA . ARG B 1 66 ? 16.041 26.975 48.214 1.00 59.79 47 ARG B CA 1
ATOM 1479 C C . ARG B 1 66 ? 15.644 27.907 49.364 1.00 61.29 47 ARG B C 1
ATOM 1480 O O . ARG B 1 66 ? 15.355 29.081 49.146 1.00 59.40 47 ARG B O 1
ATOM 1482 N N . PRO B 1 67 ? 15.606 27.381 50.600 1.00 65.08 48 PRO B N 1
ATOM 1483 C CA . PRO B 1 67 ? 15.199 28.193 51.765 1.00 66.55 48 PRO B CA 1
ATOM 1484 C C . PRO B 1 67 ? 16.044 29.461 51.968 1.00 65.07 48 PRO B C 1
ATOM 1485 O O . PRO B 1 67 ? 17.276 29.391 51.899 1.00 65.76 48 PRO B O 1
ATOM 1489 N N . GLY B 1 68 ? 15.385 30.599 52.202 1.00 62.73 49 GLY B N 1
ATOM 1490 C CA . GLY B 1 68 ? 16.081 31.884 52.415 1.00 61.12 49 GLY B CA 1
ATOM 1491 C C . GLY B 1 68 ? 17.043 32.347 51.312 1.00 58.91 49 GLY B C 1
ATOM 1492 O O . GLY B 1 68 ? 17.903 33.217 51.544 1.00 57.83 49 GLY B O 1
ATOM 1493 N N . GLY B 1 69 ? 16.882 31.775 50.117 1.00 56.21 50 GLY B N 1
ATOM 1494 C CA . GLY B 1 69 ? 17.736 32.061 48.971 1.00 53.83 50 GLY B CA 1
ATOM 1495 C C . GLY B 1 69 ? 17.160 33.206 48.170 1.00 51.92 50 GLY B C 1
ATOM 1496 O O . GLY B 1 69 ? 15.957 33.523 48.267 1.00 53.08 50 GLY B O 1
ATOM 1497 N N . THR B 1 70 ? 18.017 33.850 47.385 1.00 46.31 51 THR B N 1
ATOM 1498 C CA . THR B 1 70 ? 17.635 35.077 46.707 1.00 43.04 51 THR B CA 1
ATOM 1499 C C . THR B 1 70 ? 17.989 34.987 45.214 1.00 40.80 51 THR B C 1
ATOM 1500 O O . THR B 1 70 ? 18.644 34.044 44.777 1.00 38.28 51 THR B O 1
ATOM 1504 N N . VAL B 1 71 ? 17.531 35.970 44.460 1.00 40.50 52 VAL B N 1
ATOM 1505 C CA . VAL B 1 71 ? 17.589 35.945 43.001 1.00 40.73 52 VAL B CA 1
ATOM 1506 C C . VAL B 1 71 ? 19.033 36.189 42.544 1.00 39.52 52 VAL B C 1
ATOM 1507 O O . VAL B 1 71 ? 19.729 37.080 43.035 1.00 41.67 52 VAL B O 1
ATOM 1511 N N . SER B 1 72 ? 19.480 35.341 41.632 1.00 38.14 53 SER B N 1
ATOM 1512 C CA . SER B 1 72 ? 20.846 35.315 41.184 1.00 34.73 53 SER B CA 1
ATOM 1513 C C . SER B 1 72 ? 21.114 36.550 40.351 1.00 34.57 53 SER B C 1
ATOM 1514 O O . SER B 1 72 ? 20.176 37.210 39.912 1.00 34.22 53 SER B O 1
ATOM 1517 N N . GLY B 1 73 ? 22.392 36.856 40.148 1.00 32.93 54 GLY B N 1
ATOM 1518 C CA . GLY B 1 73 ? 22.810 37.955 39.301 1.00 32.46 54 GLY B CA 1
ATOM 1519 C C . GLY B 1 73 ? 22.400 37.800 37.846 1.00 32.66 54 GLY B C 1
ATOM 1520 O O . GLY B 1 73 ? 22.026 38.775 37.191 1.00 35.69 54 GLY B O 1
ATOM 1521 N N . PRO B 1 74 ? 22.499 36.592 37.295 1.00 32.65 55 PRO B N 1
ATOM 1522 C CA . PRO B 1 74 ? 22.011 36.460 35.908 1.00 33.51 55 PRO B CA 1
ATOM 1523 C C . PRO B 1 74 ? 20.506 36.646 35.753 1.00 32.36 55 PRO B C 1
ATOM 1524 O O . PRO B 1 74 ? 20.052 37.010 34.668 1.00 34.64 55 PRO B O 1
ATOM 1528 N N . SER B 1 75 ? 19.738 36.403 36.816 1.00 32.47 56 SER B N 1
ATOM 1529 C CA . SER B 1 75 ? 18.295 36.659 36.789 1.00 32.80 56 SER B CA 1
ATOM 1530 C C . SER B 1 75 ? 18.001 38.147 36.906 1.00 32.20 56 SER B C 1
ATOM 1531 O O . SER B 1 75 ? 17.108 38.647 36.230 1.00 30.16 56 SER B O 1
ATOM 1542 N N . PHE B 1 77 ? 20.129 40.391 35.849 1.00 28.13 58 PHE B N 1
ATOM 1543 C CA . PHE B 1 77 ? 20.502 40.838 34.487 1.00 26.52 58 PHE B CA 1
ATOM 1544 C C . PHE B 1 77 ? 19.336 40.600 33.538 1.00 27.83 58 PHE B C 1
ATOM 1545 O O . PHE B 1 77 ? 19.028 41.431 32.660 1.00 31.15 58 PHE B O 1
ATOM 1553 N N . ALA B 1 78 ? 18.740 39.413 33.655 1.00 27.58 59 ALA B N 1
ATOM 1554 C CA . ALA B 1 78 ? 17.555 39.049 32.887 1.00 26.75 59 ALA B CA 1
ATOM 1555 C C . ALA B 1 78 ? 16.432 40.083 33.012 1.00 27.64 59 ALA B C 1
ATOM 1556 O O . ALA B 1 78 ? 15.862 40.524 32.002 1.00 29.80 59 ALA B O 1
ATOM 1558 N N . LEU B 1 79 ? 16.136 40.497 34.238 1.00 26.61 60 LEU B N 1
ATOM 1559 C CA . LEU B 1 79 ? 15.088 41.479 34.468 1.00 23.59 60 LEU B CA 1
ATOM 1560 C C . LEU B 1 79 ? 15.417 42.826 33.881 1.00 21.14 60 LEU B C 1
ATOM 1561 O O . LEU B 1 79 ? 14.538 43.458 33.287 1.00 28.15 60 LEU B O 1
ATOM 1566 N N . ALA B 1 80 ? 16.667 43.276 34.055 1.00 17.80 61 ALA B N 1
ATOM 1567 C CA . ALA B 1 80 ? 17.095 44.574 33.629 1.00 18.54 61 ALA B CA 1
ATOM 1568 C C . ALA B 1 80 ? 17.032 44.621 32.081 1.00 22.79 61 ALA B C 1
ATOM 1569 O O . ALA B 1 80 ? 16.624 45.608 31.529 1.00 26.18 61 ALA B O 1
ATOM 1571 N N . ASP B 1 81 ? 17.417 43.542 31.424 1.00 20.36 62 ASP B N 1
ATOM 1572 C CA . ASP B 1 81 ? 17.525 43.517 29.915 1.00 23.54 62 ASP B CA 1
ATOM 1573 C C . ASP B 1 81 ? 16.139 43.412 29.288 1.00 27.68 62 ASP B C 1
ATOM 1574 O O . ASP B 1 81 ? 15.825 44.139 28.364 1.00 32.82 62 ASP B O 1
ATOM 1579 N N . VAL B 1 82 ? 15.275 42.531 29.800 1.00 29.57 63 VAL B N 1
ATOM 1580 C CA . VAL B 1 82 ? 13.900 42.427 29.281 1.00 30.60 63 VAL B CA 1
ATOM 1581 C C . VAL B 1 82 ? 13.044 43.685 29.559 1.00 27.87 63 VAL B C 1
ATOM 1582 O O . VAL B 1 82 ? 12.287 44.094 28.680 1.00 24.81 63 VAL B O 1
ATOM 1586 N N . SER B 1 83 ? 13.213 44.322 30.729 1.00 25.11 64 SER B N 1
ATOM 1587 C CA . SER B 1 83 ? 12.585 45.633 31.030 1.00 24.23 64 SER B CA 1
ATOM 1588 C C . SER B 1 83 ? 12.943 46.708 29.964 1.00 28.22 64 SER B C 1
ATOM 1589 O O . SER B 1 83 ? 12.060 47.258 29.269 1.00 26.15 64 SER B O 1
ATOM 1592 N N . VAL B 1 84 ? 14.224 47.011 29.814 1.00 27.78 65 VAL B N 1
ATOM 1593 C CA . VAL B 1 84 ? 14.591 48.066 28.877 1.00 28.41 65 VAL B CA 1
ATOM 1594 C C . VAL B 1 84 ? 14.279 47.635 27.434 1.00 31.24 65 VAL B C 1
ATOM 1595 O O . VAL B 1 84 ? 13.756 48.428 26.648 1.00 32.35 65 VAL B O 1
ATOM 1599 N N . TYR B 1 85 ? 14.532 46.374 27.096 1.00 31.94 66 TYR B N 1
ATOM 1600 C CA . TYR B 1 85 ? 14.190 45.877 25.741 1.00 32.74 66 TYR B CA 1
ATOM 1601 C C . TYR B 1 85 ? 12.677 46.000 25.473 1.00 33.67 66 TYR B C 1
ATOM 1602 O O . TYR B 1 85 ? 12.262 46.449 24.380 1.00 26.24 66 TYR B O 1
ATOM 1611 N N . ALA B 1 86 ? 11.852 45.612 26.457 1.00 30.54 67 ALA B N 1
ATOM 1612 C CA . ALA B 1 86 ? 10.383 45.762 26.340 1.00 30.27 67 ALA B CA 1
ATOM 1613 C C . ALA B 1 86 ? 9.981 47.206 26.105 1.00 31.68 67 ALA B C 1
ATOM 1614 O O . ALA B 1 86 ? 9.146 47.508 25.246 1.00 31.17 67 ALA B O 1
ATOM 1616 N N . LEU B 1 87 ? 10.592 48.117 26.848 1.00 32.53 68 LEU B N 1
ATOM 1617 C CA . LEU B 1 87 ? 10.277 49.545 26.676 1.00 32.63 68 LEU B CA 1
ATOM 1618 C C . LEU B 1 87 ? 10.670 50.076 25.309 1.00 29.70 68 LEU B C 1
ATOM 1619 O O . LEU B 1 87 ? 9.968 50.891 24.761 1.00 30.23 68 LEU B O 1
ATOM 1624 N N . VAL B 1 88 ? 11.773 49.597 24.750 1.00 33.68 69 VAL B N 1
ATOM 1625 C CA . VAL B 1 88 ? 12.199 50.014 23.417 1.00 31.87 69 VAL B CA 1
ATOM 1626 C C . VAL B 1 88 ? 11.249 49.461 22.360 1.00 34.22 69 VAL B C 1
ATOM 1627 O O . VAL B 1 88 ? 10.846 50.166 21.429 1.00 33.77 69 VAL B O 1
ATOM 1631 N N . LEU B 1 89 ? 10.903 48.184 22.486 1.00 37.23 70 LEU B N 1
ATOM 1632 C CA . LEU B 1 89 ? 9.880 47.563 21.622 1.00 39.41 70 LEU B CA 1
ATOM 1633 C C . LEU B 1 89 ? 8.561 48.308 21.684 1.00 36.26 70 LEU B C 1
ATOM 1634 O O . LEU B 1 89 ? 7.945 48.546 20.661 1.00 34.66 70 LEU B O 1
ATOM 1639 N N . ALA B 1 90 ? 8.133 48.665 22.891 1.00 31.94 71 ALA B N 1
ATOM 1640 C CA . ALA B 1 90 ? 6.945 49.486 23.072 1.00 32.67 71 ALA B CA 1
ATOM 1641 C C . ALA B 1 90 ? 6.904 50.734 22.168 1.00 32.63 71 ALA B C 1
ATOM 1642 O O . ALA B 1 90 ? 5.834 51.236 21.880 1.00 34.01 71 ALA B O 1
ATOM 1644 N N . HIS B 1 91 ? 8.053 51.229 21.735 1.00 31.71 72 HIS B N 1
ATOM 1645 C CA . HIS B 1 91 ? 8.116 52.409 20.888 1.00 30.27 72 HIS B CA 1
ATOM 1646 C C . HIS B 1 91 ? 8.366 52.111 19.395 1.00 32.69 72 HIS B C 1
ATOM 1647 O O . HIS B 1 91 ? 7.907 52.870 18.547 1.00 35.33 72 HIS B O 1
ATOM 1654 N N . LEU B 1 92 ? 9.131 51.068 19.087 1.00 33.13 73 LEU B N 1
ATOM 1655 C CA . LEU B 1 92 ? 9.561 50.787 17.714 1.00 39.55 73 LEU B CA 1
ATOM 1656 C C . LEU B 1 92 ? 8.684 49.738 17.037 1.00 42.15 73 LEU B C 1
ATOM 1657 O O . LEU B 1 92 ? 8.644 49.683 15.826 1.00 44.47 73 LEU B O 1
ATOM 1662 N N . GLY B 1 93 ? 8.000 48.904 17.813 1.00 45.62 74 GLY B N 1
ATOM 1663 C CA . GLY B 1 93 ? 7.073 47.921 17.261 1.00 49.62 74 GLY B CA 1
ATOM 1664 C C . GLY B 1 93 ? 7.676 46.577 16.859 1.00 53.77 74 GLY B C 1
ATOM 1665 O O . GLY B 1 93 ? 8.824 46.272 17.181 1.00 55.39 74 GLY B O 1
ATOM 1666 N N . ARG B 1 94 ? 6.886 45.792 16.124 1.00 58.23 75 ARG B N 1
ATOM 1667 C CA . ARG B 1 94 ? 7.251 44.431 15.696 1.00 62.72 75 ARG B CA 1
ATOM 1668 C C . ARG B 1 94 ? 8.440 44.357 14.736 1.00 63.45 75 ARG B C 1
ATOM 1669 O O . ARG B 1 94 ? 9.334 43.532 14.900 1.00 63.86 75 ARG B O 1
ATOM 1677 N N . GLU B 1 95 ? 8.446 45.216 13.726 1.00 65.48 76 GLU B N 1
ATOM 1678 C CA . GLU B 1 95 ? 9.475 45.158 12.681 1.00 67.75 76 GLU B CA 1
ATOM 1679 C C . GLU B 1 95 ? 10.898 45.538 13.136 1.00 68.78 76 GLU B C 1
ATOM 1680 O O . GLU B 1 95 ? 11.824 45.482 12.323 1.00 69.60 76 GLU B O 1
ATOM 1682 N N . ALA B 1 96 ? 11.073 45.925 14.406 1.00 68.08 77 ALA B N 1
ATOM 1683 C CA . ALA B 1 96 ? 12.369 46.410 14.907 1.00 66.54 77 ALA B CA 1
ATOM 1684 C C . ALA B 1 96 ? 13.086 45.332 15.699 1.00 64.50 77 ALA B C 1
ATOM 1685 O O . ALA B 1 96 ? 12.474 44.621 16.516 1.00 66.11 77 ALA B O 1
ATOM 1687 N N . LEU B 1 97 ? 14.390 45.242 15.461 1.00 59.84 78 LEU B N 1
ATOM 1688 C CA . LEU B 1 97 ? 15.233 44.253 16.076 1.00 57.75 78 LEU B CA 1
ATOM 1689 C C . LEU B 1 97 ? 16.271 44.940 16.966 1.00 54.33 78 LEU B C 1
ATOM 1690 O O . LEU B 1 97 ? 17.411 45.070 16.569 1.00 60.73 78 LEU B O 1
ATOM 1692 N N . ALA B 1 98 ? 15.894 45.368 18.163 1.00 47.73 79 ALA B N 1
ATOM 1693 C CA . ALA B 1 98 ? 16.876 45.888 19.137 1.00 44.96 79 ALA B CA 1
ATOM 1694 C C . ALA B 1 98 ? 17.772 44.727 19.624 1.00 41.82 79 ALA B C 1
ATOM 1695 O O . ALA B 1 98 ? 17.282 43.666 20.005 1.00 42.85 79 ALA B O 1
ATOM 1697 N N . VAL B 1 99 ? 19.081 44.939 19.588 1.00 38.01 80 VAL B N 1
ATOM 1698 C CA . VAL B 1 99 ? 20.073 43.919 19.884 1.00 34.67 80 VAL B CA 1
ATOM 1699 C C . VAL B 1 99 ? 20.953 44.507 20.951 1.00 31.95 80 VAL B C 1
ATOM 1700 O O . VAL B 1 99 ? 21.512 45.577 20.741 1.00 28.55 80 VAL B O 1
ATOM 1704 N N . THR B 1 100 ? 21.005 43.889 22.134 1.00 32.85 81 THR B N 1
ATOM 1705 C CA . THR B 1 100 ? 21.811 44.409 23.207 1.00 29.03 81 THR B CA 1
ATOM 1706 C C . THR B 1 100 ? 23.283 44.518 22.781 1.00 31.49 81 THR B C 1
ATOM 1707 O O . THR B 1 100 ? 23.854 43.578 22.211 1.00 35.57 81 THR B O 1
ATOM 1711 N N . THR B 1 101 ? 23.866 45.697 22.976 1.00 29.23 82 THR B N 1
ATOM 1712 C CA . THR B 1 101 ? 25.298 45.934 22.785 1.00 24.62 82 THR B CA 1
ATOM 1713 C C . THR B 1 101 ? 26.097 46.157 24.074 1.00 24.15 82 THR B C 1
ATOM 1714 O O . THR B 1 101 ? 27.258 45.777 24.138 1.00 26.86 82 THR B O 1
ATOM 1718 N N . ASN B 1 102 ? 25.537 46.803 25.087 1.00 26.38 83 ASN B N 1
ATOM 1719 C CA . ASN B 1 102 ? 26.281 46.957 26.363 1.00 26.25 83 ASN B CA 1
ATOM 1720 C C . ASN B 1 102 ? 25.317 46.831 27.477 1.00 28.76 83 ASN B C 1
ATOM 1721 O O . ASN B 1 102 ? 24.140 47.180 27.342 1.00 31.64 83 ASN B O 1
ATOM 1726 N N . ALA B 1 103 ? 25.830 46.357 28.593 1.00 29.42 84 ALA B N 1
ATOM 1727 C CA . ALA B 1 103 ? 25.067 46.179 29.770 1.00 28.63 84 ALA B CA 1
ATOM 1728 C C . ALA B 1 103 ? 25.958 46.502 30.967 1.00 29.29 84 ALA B C 1
ATOM 1729 O O . ALA B 1 103 ? 27.109 46.081 31.035 1.00 33.59 84 ALA B O 1
ATOM 1731 N N . SER B 1 104 ? 25.442 47.243 31.926 1.00 29.96 85 SER B N 1
ATOM 1732 C CA . SER B 1 104 ? 26.134 47.354 33.212 1.00 24.84 85 SER B CA 1
ATOM 1733 C C . SER B 1 104 ? 25.160 47.220 34.302 1.00 28.01 85 SER B C 1
ATOM 1734 O O . SER B 1 104 ? 24.018 47.658 34.156 1.00 31.75 85 SER B O 1
ATOM 1737 N N . LEU B 1 105 ? 25.608 46.581 35.381 1.00 27.73 86 LEU B N 1
ATOM 1738 C CA . LEU B 1 105 ? 24.793 46.363 36.575 1.00 30.14 86 LEU B CA 1
ATOM 1739 C C . LEU B 1 105 ? 25.628 46.672 37.763 1.00 29.79 86 LEU B C 1
ATOM 1740 O O . LEU B 1 105 ? 26.768 46.246 37.803 1.00 35.57 86 LEU B O 1
ATOM 1745 N N . ASP B 1 106 ? 25.050 47.356 38.742 1.00 33.92 87 ASP B N 1
ATOM 1746 C CA . ASP B 1 106 ? 25.657 47.545 40.066 1.00 30.72 87 ASP B CA 1
ATOM 1747 C C . ASP B 1 106 ? 24.803 46.856 41.108 1.00 31.96 87 ASP B C 1
ATOM 1748 O O . ASP B 1 106 ? 23.605 47.100 41.167 1.00 33.75 87 ASP B O 1
ATOM 1753 N N . PHE B 1 107 ? 25.393 45.983 41.924 1.00 31.33 88 PHE B N 1
ATOM 1754 C CA . PHE B 1 107 ? 24.640 45.251 42.933 1.00 32.15 88 PHE B CA 1
ATOM 1755 C C . PHE B 1 107 ? 24.914 45.898 44.272 1.00 29.67 88 PHE B C 1
ATOM 1756 O O . PHE B 1 107 ? 26.066 45.947 44.689 1.00 28.34 88 PHE B O 1
ATOM 1772 N N . ARG B 1 109 ? 22.452 45.869 47.382 1.00 32.92 90 ARG B N 1
ATOM 1773 C CA . ARG B 1 109 ? 21.924 45.164 48.547 1.00 37.68 90 ARG B CA 1
ATOM 1774 C C . ARG B 1 109 ? 21.441 43.768 48.145 1.00 35.24 90 ARG B C 1
ATOM 1775 O O . ARG B 1 109 ? 21.073 43.550 46.998 1.00 31.07 90 ARG B O 1
ATOM 1783 N N . LYS B 1 110 ? 21.392 42.841 49.098 1.00 36.05 91 LYS B N 1
ATOM 1784 C CA . LYS B 1 110 ? 20.870 41.502 48.805 1.00 36.76 91 LYS B CA 1
ATOM 1785 C C . LYS B 1 110 ? 19.356 41.635 48.601 1.00 35.91 91 LYS B C 1
ATOM 1786 O O . LYS B 1 110 ? 18.705 42.421 49.296 1.00 33.61 91 LYS B O 1
ATOM 1788 N N . PRO B 1 111 ? 18.787 40.932 47.600 1.00 36.14 92 PRO B N 1
ATOM 1789 C CA . PRO B 1 111 ? 17.328 40.924 47.614 1.00 38.92 92 PRO B CA 1
ATOM 1790 C C . PRO B 1 111 ? 16.716 40.382 48.912 1.00 42.12 92 PRO B C 1
ATOM 1791 O O . PRO B 1 111 ? 17.370 39.674 49.683 1.00 43.67 92 PRO B O 1
ATOM 1795 N N . GLU B 1 112 ? 15.463 40.747 49.155 1.00 43.21 93 GLU B N 1
ATOM 1796 C CA . GLU B 1 112 ? 14.674 40.127 50.212 1.00 43.41 93 GLU B CA 1
ATOM 1797 C C . GLU B 1 112 ? 14.212 38.754 49.717 1.00 41.30 93 GLU B C 1
ATOM 1798 O O . GLU B 1 112 ? 13.728 38.603 48.600 1.00 38.15 93 GLU B O 1
ATOM 1804 N N . SER B 1 113 ? 14.414 37.733 50.538 1.00 40.34 94 SER B N 1
ATOM 1805 C CA . SER B 1 113 ? 14.073 36.386 50.122 1.00 37.90 94 SER B CA 1
ATOM 1806 C C . SER B 1 113 ? 12.559 36.196 50.267 1.00 35.03 94 SER B C 1
ATOM 1807 O O . SER B 1 113 ? 11.982 36.570 51.293 1.00 36.39 94 SER B O 1
ATOM 1810 N N . GLY B 1 114 ? 11.931 35.611 49.257 1.00 29.65 95 GLY B N 1
ATOM 1811 C CA . GLY B 1 114 ? 10.477 35.387 49.251 1.00 30.57 95 GLY B CA 1
ATOM 1812 C C . GLY B 1 114 ? 9.576 36.529 48.756 1.00 30.36 95 GLY B C 1
ATOM 1813 O O . GLY B 1 114 ? 8.375 36.479 48.975 1.00 35.62 95 GLY B O 1
ATOM 1814 N N . ARG B 1 115 ? 10.146 37.556 48.125 1.00 28.95 96 ARG B N 1
ATOM 1815 C CA . ARG B 1 115 ? 9.394 38.672 47.512 1.00 28.77 96 ARG B CA 1
ATOM 1816 C C . ARG B 1 115 ? 9.751 38.744 46.029 1.00 27.32 96 ARG B C 1
ATOM 1817 O O . ARG B 1 115 ? 10.870 38.402 45.684 1.00 31.20 96 ARG B O 1
ATOM 1825 N N . ASP B 1 116 ? 8.841 39.181 45.163 1.00 25.65 97 ASP B N 1
ATOM 1826 C CA . ASP B 1 116 ? 9.174 39.370 43.722 1.00 27.30 97 ASP B CA 1
ATOM 1827 C C . ASP B 1 116 ? 10.148 40.533 43.555 1.00 29.82 97 ASP B C 1
ATOM 1828 O O . ASP B 1 116 ? 10.293 41.355 44.440 1.00 31.06 97 ASP B O 1
ATOM 1833 N N . LEU B 1 117 ? 10.791 40.611 42.398 1.00 29.62 98 LEU B N 1
ATOM 1834 C CA . LEU B 1 117 ? 11.737 41.649 42.131 1.00 31.91 98 LEU B CA 1
ATOM 1835 C C . LEU B 1 117 ? 11.113 42.518 41.046 1.00 31.05 98 LEU B C 1
ATOM 1836 O O . LEU B 1 117 ? 10.552 42.021 40.069 1.00 32.73 98 LEU B O 1
ATOM 1841 N N . LEU B 1 118 ? 11.223 43.824 41.222 1.00 30.00 99 LEU B N 1
ATOM 1842 C CA . LEU B 1 118 ? 10.624 44.784 40.341 1.00 29.75 99 LEU B CA 1
ATOM 1843 C C . LEU B 1 118 ? 11.723 45.594 39.711 1.00 30.61 99 LEU B C 1
ATOM 1844 O O . LEU B 1 118 ? 12.618 46.075 40.391 1.00 27.91 99 LEU B O 1
ATOM 1849 N N . GLY B 1 119 ? 11.667 45.712 38.394 1.00 27.39 100 GLY B N 1
ATOM 1850 C CA . GLY B 1 119 ? 12.537 46.616 37.697 1.00 30.85 100 GLY B CA 1
ATOM 1851 C C . GLY B 1 119 ? 11.789 47.823 37.148 1.00 31.69 100 GLY B C 1
ATOM 1852 O O . GLY B 1 119 ? 10.939 47.708 36.252 1.00 25.44 100 GLY B O 1
ATOM 1853 N N . GLN B 1 120 ? 12.122 48.988 37.682 1.00 31.70 101 GLN B N 1
ATOM 1854 C CA . GLN B 1 120 ? 11.563 50.240 37.219 1.00 32.82 101 GLN B CA 1
ATOM 1855 C C . GLN B 1 120 ? 12.581 50.867 36.262 1.00 32.47 101 GLN B C 1
ATOM 1856 O O . GLN B 1 120 ? 13.589 51.438 36.701 1.00 33.62 101 GLN B O 1
ATOM 1862 N N . ALA B 1 121 ? 12.326 50.676 34.969 1.00 26.84 102 ALA B N 1
ATOM 1863 C CA . ALA B 1 121 ? 13.154 51.163 33.888 1.00 27.60 102 ALA B CA 1
ATOM 1864 C C . ALA B 1 121 ? 12.681 52.503 33.380 1.00 26.68 102 ALA B C 1
ATOM 1865 O O . ALA B 1 121 ? 11.494 52.851 33.472 1.00 29.63 102 ALA B O 1
ATOM 1867 N N . ARG B 1 122 ? 13.630 53.304 32.922 1.00 29.39 103 ARG B N 1
ATOM 1868 C CA . ARG B 1 122 ? 13.283 54.482 32.131 1.00 33.16 103 ARG B CA 1
ATOM 1869 C C . ARG B 1 122 ? 14.110 54.556 30.844 1.00 30.39 103 ARG B C 1
ATOM 1870 O O . ARG B 1 122 ? 15.259 54.139 30.807 1.00 30.90 103 ARG B O 1
ATOM 1878 N N . LEU B 1 123 ? 13.506 55.075 29.779 1.00 31.29 104 LEU B N 1
ATOM 1879 C CA . LEU B 1 123 ? 14.195 55.214 28.497 1.00 29.00 104 LEU B CA 1
ATOM 1880 C C . LEU B 1 123 ? 14.845 56.617 28.468 1.00 30.77 104 LEU B C 1
ATOM 1881 O O . LEU B 1 123 ? 14.240 57.629 28.884 1.00 32.99 104 LEU B O 1
ATOM 1886 N N . LEU B 1 124 ? 16.120 56.652 28.087 1.00 29.42 105 LEU B N 1
ATOM 1887 C CA . LEU B 1 124 ? 16.894 57.856 28.107 1.00 29.17 105 LEU B CA 1
ATOM 1888 C C . LEU B 1 124 ? 17.138 58.322 26.679 1.00 28.05 105 LEU B C 1
ATOM 1889 O O . LEU B 1 124 ? 17.259 59.511 26.438 1.00 26.87 105 LEU B O 1
ATOM 1894 N N . LYS B 1 125 ? 17.138 57.412 25.712 1.00 29.45 106 LYS B N 1
ATOM 1895 C CA . LYS B 1 125 ? 17.427 57.779 24.333 1.00 28.29 106 LYS B CA 1
ATOM 1896 C C . LYS B 1 125 ? 16.924 56.704 23.400 1.00 30.03 106 LYS B C 1
ATOM 1897 O O . LYS B 1 125 ? 17.027 55.530 23.700 1.00 27.15 106 LYS B O 1
ATOM 1903 N N . LEU B 1 126 ? 16.384 57.134 22.275 1.00 30.05 107 LEU B N 1
ATOM 1904 C CA . LEU B 1 126 ? 15.921 56.276 21.235 1.00 35.21 107 LEU B CA 1
ATOM 1905 C C . LEU B 1 126 ? 16.338 56.974 19.952 1.00 36.02 107 LEU B C 1
ATOM 1906 O O . LEU B 1 126 ? 15.655 57.861 19.484 1.00 38.64 107 LEU B O 1
ATOM 1911 N N . GLY B 1 127 ? 17.496 56.605 19.424 1.00 37.55 108 GLY B N 1
ATOM 1912 C CA . GLY B 1 127 ? 18.112 57.304 18.308 1.00 38.97 108 GLY B CA 1
ATOM 1913 C C . GLY B 1 127 ? 17.923 56.598 16.997 1.00 40.49 108 GLY B C 1
ATOM 1914 O O . GLY B 1 127 ? 17.049 55.752 16.852 1.00 42.67 108 GLY B O 1
ATOM 1915 N N . ARG B 1 128 ? 18.739 56.968 16.023 1.00 44.24 109 ARG B N 1
ATOM 1916 C CA . ARG B 1 128 ? 18.691 56.348 14.701 1.00 45.28 109 ARG B CA 1
ATOM 1917 C C . ARG B 1 128 ? 19.211 54.920 14.856 1.00 44.70 109 ARG B C 1
ATOM 1918 O O . ARG B 1 128 ? 18.561 53.969 14.479 1.00 47.50 109 ARG B O 1
ATOM 1920 N N . THR B 1 129 ? 20.368 54.792 15.483 1.00 44.58 110 THR B N 1
ATOM 1921 C CA . THR B 1 129 ? 21.090 53.532 15.569 1.00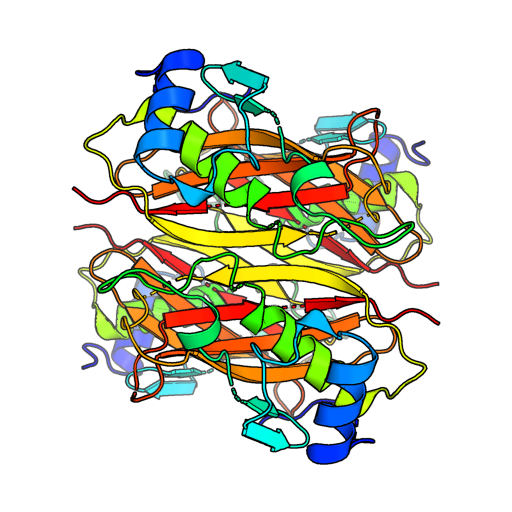 42.05 110 THR B CA 1
ATOM 1922 C C . THR B 1 129 ? 21.154 52.939 16.971 1.00 36.44 110 THR B C 1
ATOM 1923 O O . THR B 1 129 ? 21.446 51.777 17.114 1.00 36.60 110 THR B O 1
ATOM 1927 N N . LEU B 1 130 ? 20.911 53.729 18.001 1.00 35.84 111 LEU B N 1
ATOM 1928 C CA . LEU B 1 130 ? 21.179 53.295 19.373 1.00 33.65 111 LEU B CA 1
ATOM 1929 C C . LEU B 1 130 ? 20.052 53.683 20.303 1.00 31.72 111 LEU B C 1
ATOM 1930 O O . LEU B 1 130 ? 19.486 54.753 20.152 1.00 31.29 111 LEU B O 1
ATOM 1935 N N . ALA B 1 131 ? 19.771 52.830 21.303 1.00 28.25 112 ALA B N 1
ATOM 1936 C CA . ALA B 1 131 ? 18.810 53.087 22.341 1.00 24.59 112 ALA B CA 1
ATOM 1937 C C . ALA B 1 131 ? 19.460 52.855 23.706 1.00 25.20 112 ALA B C 1
ATOM 1938 O O . ALA B 1 131 ? 20.201 51.887 23.858 1.00 25.26 112 ALA B O 1
ATOM 1940 N N . VAL B 1 132 ? 19.160 53.703 24.690 1.00 26.77 113 VAL B N 1
ATOM 1941 C CA . VAL B 1 132 ? 19.766 53.612 26.037 1.00 27.13 113 VAL B CA 1
ATOM 1942 C C . VAL B 1 132 ? 18.683 53.758 27.072 1.00 27.53 113 VAL B C 1
ATOM 1943 O O . VAL B 1 132 ? 17.805 54.607 26.939 1.00 29.27 113 VAL B O 1
ATOM 1947 N N . GLY B 1 133 ? 18.745 52.930 28.108 1.00 24.47 114 GLY B N 1
ATOM 1948 C CA . GLY B 1 133 ? 17.777 52.990 29.152 1.00 22.79 114 GLY B CA 1
ATOM 1949 C C . GLY B 1 133 ? 18.438 52.602 30.443 1.00 24.20 114 GLY B C 1
ATOM 1950 O O . GLY B 1 133 ? 19.482 51.962 30.464 1.00 25.51 114 GLY B O 1
ATOM 1951 N N . ASP B 1 134 ? 17.821 52.949 31.548 1.00 26.64 115 ASP B N 1
ATOM 1952 C CA . ASP B 1 134 ? 18.378 52.512 32.791 1.00 25.87 115 ASP B CA 1
ATOM 1953 C C . ASP B 1 134 ? 17.282 52.043 33.676 1.00 27.13 115 ASP B C 1
ATOM 1954 O O . ASP B 1 134 ? 16.131 52.214 33.357 1.00 26.95 115 ASP B O 1
ATOM 1959 N N . ILE B 1 135 ? 17.652 51.401 34.768 1.00 28.39 116 ILE B N 1
ATOM 1960 C CA . ILE B 1 135 ? 16.698 50.625 35.527 1.00 29.89 116 ILE B CA 1
ATOM 1961 C C . ILE B 1 135 ? 17.189 50.541 36.936 1.00 24.86 116 ILE B C 1
ATOM 1962 O O . ILE B 1 135 ? 18.389 50.536 37.187 1.00 28.55 116 ILE B O 1
ATOM 1967 N N . LEU B 1 136 ? 16.251 50.580 37.856 1.00 27.69 117 LEU B N 1
ATOM 1968 C CA . LEU B 1 136 ? 16.508 50.302 39.254 1.00 25.44 117 LEU B CA 1
ATOM 1969 C C . LEU B 1 136 ? 15.708 49.049 39.648 1.00 27.66 117 LEU B C 1
ATOM 1970 O O . LEU B 1 136 ? 14.546 48.962 39.291 1.00 24.59 117 LEU B O 1
ATOM 1975 N N . LEU B 1 137 ? 16.310 48.141 40.451 1.00 26.05 118 LEU B N 1
ATOM 1976 C CA . LEU B 1 137 ? 15.723 46.871 40.811 1.00 20.57 118 LEU B CA 1
ATOM 1977 C C . LEU B 1 137 ? 15.435 46.953 42.307 1.00 27.61 118 LEU B C 1
ATOM 1978 O O . LEU B 1 137 ? 16.320 47.366 43.071 1.00 22.33 118 LEU B O 1
ATOM 1983 N N . PHE B 1 138 ? 14.221 46.553 42.710 1.00 27.20 119 PHE B N 1
ATOM 1984 C CA . PHE B 1 138 ? 13.804 46.560 44.113 1.00 28.75 119 PHE B CA 1
ATOM 1985 C C . PHE B 1 138 ? 13.229 45.190 44.389 1.00 29.41 119 PHE B C 1
ATOM 1986 O O . PHE B 1 138 ? 12.616 44.581 43.506 1.00 28.76 119 PHE B O 1
ATOM 1994 N N . SER B 1 139 ? 13.375 44.749 45.625 1.00 30.17 120 SER B N 1
ATOM 1995 C CA . SER B 1 139 ? 12.507 43.738 46.185 1.00 30.53 120 SER B CA 1
ATOM 1996 C C . SER B 1 139 ? 11.206 44.453 46.513 1.00 29.95 120 SER B C 1
ATOM 1997 O O . SER B 1 139 ? 11.218 45.523 47.096 1.00 33.33 120 SER B O 1
ATOM 2000 N N . GLU B 1 140 ? 10.081 43.859 46.150 1.00 30.78 121 GLU B N 1
ATOM 2001 C CA . GLU B 1 140 ? 8.823 44.578 46.152 1.00 31.58 121 GLU B CA 1
ATOM 2002 C C . GLU B 1 140 ? 8.503 44.882 47.583 1.00 33.13 121 GLU B C 1
ATOM 2003 O O . GLU B 1 140 ? 8.675 44.025 48.465 1.00 34.52 121 GLU B O 1
ATOM 2009 N N . GLY B 1 141 ? 8.125 46.135 47.817 1.00 35.53 122 GLY B N 1
ATOM 2010 C CA . GLY B 1 141 ? 7.830 46.648 49.150 1.00 37.26 122 GLY B CA 1
ATOM 2011 C C . GLY B 1 141 ? 9.001 47.106 49.998 1.00 39.90 122 GLY B C 1
ATOM 2012 O O . GLY B 1 141 ? 8.801 47.528 51.116 1.00 41.40 122 GLY B O 1
ATOM 2021 N N . GLU B 1 143 ? 12.065 49.803 50.199 1.00 41.86 124 GLU B N 1
ATOM 2022 C CA . GLU B 1 143 ? 12.346 51.112 49.569 1.00 43.37 124 GLU B CA 1
ATOM 2023 C C . GLU B 1 143 ? 13.740 51.189 48.907 1.00 40.78 124 GLU B C 1
ATOM 2024 O O . GLU B 1 143 ? 13.879 51.733 47.800 1.00 42.23 124 GLU B O 1
ATOM 2026 N N . ALA B 1 144 ? 14.755 50.628 49.569 1.00 38.37 125 ALA B N 1
ATOM 2027 C CA . ALA B 1 144 ? 16.148 50.709 49.094 1.00 34.87 125 ALA B CA 1
ATOM 2028 C C . ALA B 1 144 ? 16.372 49.777 47.919 1.00 34.82 125 ALA B C 1
ATOM 2029 O O . ALA B 1 144 ? 16.248 48.562 48.092 1.00 37.14 125 ALA B O 1
ATOM 2031 N N . PRO B 1 145 ? 16.761 50.319 46.740 1.00 32.59 126 PRO B N 1
ATOM 2032 C CA . PRO B 1 145 ? 16.953 49.497 45.560 1.00 31.96 126 PRO B CA 1
ATOM 2033 C C . PRO B 1 145 ? 18.096 48.522 45.720 1.00 30.01 126 PRO B C 1
ATOM 2034 O O . PRO B 1 145 ? 19.192 48.907 46.121 1.00 32.48 126 PRO B O 1
ATOM 2038 N N . VAL B 1 146 ? 17.848 47.274 45.380 1.00 28.28 127 VAL B N 1
ATOM 2039 C CA . VAL B 1 146 ? 18.892 46.246 45.413 1.00 27.29 127 VAL B CA 1
ATOM 2040 C C . VAL B 1 146 ? 19.984 46.406 44.355 1.00 27.02 127 VAL B C 1
ATOM 2041 O O . VAL B 1 146 ? 21.132 46.068 44.607 1.00 29.71 127 VAL B O 1
ATOM 2045 N N . ALA B 1 147 ? 19.637 46.931 43.186 1.00 28.06 128 ALA B N 1
ATOM 2046 C CA . ALA B 1 147 ? 20.558 46.961 42.054 1.00 26.33 128 ALA B CA 1
ATOM 2047 C C . ALA B 1 147 ? 20.214 48.107 41.094 1.00 27.61 128 ALA B C 1
ATOM 2048 O O . ALA B 1 147 ? 19.053 48.537 41.024 1.00 26.08 128 ALA B O 1
ATOM 2050 N N . ARG B 1 148 ? 21.222 48.669 40.425 1.00 27.99 129 ARG B N 1
ATOM 2051 C CA . ARG B 1 148 ? 20.986 49.620 39.304 1.00 26.23 129 ARG B CA 1
ATOM 2052 C C . ARG B 1 148 ? 21.626 49.079 38.049 1.00 28.38 129 ARG B C 1
ATOM 2053 O O . ARG B 1 148 ? 22.577 48.326 38.138 1.00 32.57 129 ARG B O 1
ATOM 2061 N N . SER B 1 149 ? 21.072 49.434 36.890 1.00 28.43 130 SER B N 1
ATOM 2062 C CA . SER B 1 149 ? 21.598 48.979 35.603 1.00 26.87 130 SER B CA 1
ATOM 2063 C C . SER B 1 149 ? 21.340 49.955 34.500 1.00 29.17 130 SER B C 1
ATOM 2064 O O . SER B 1 149 ? 20.350 50.634 34.565 1.00 29.42 130 SER B O 1
ATOM 2067 N N . THR B 1 150 ? 22.213 49.947 33.472 1.00 27.29 131 THR B N 1
ATOM 2068 C CA . THR B 1 150 ? 22.091 50.659 32.213 1.00 27.24 131 THR B CA 1
ATOM 2069 C C . THR B 1 150 ? 22.198 49.622 31.129 1.00 26.46 131 THR B C 1
ATOM 2070 O O . THR B 1 150 ? 23.040 48.713 31.228 1.00 26.68 131 THR B O 1
ATOM 2082 N N . THR B 1 152 ? 22.114 49.206 26.741 1.00 26.38 133 THR B N 1
ATOM 2083 C CA . THR B 1 152 ? 22.228 49.918 25.456 1.00 27.88 133 THR B CA 1
ATOM 2084 C C . THR B 1 152 ? 21.960 48.887 24.409 1.00 27.19 133 THR B C 1
ATOM 2085 O O . THR B 1 152 ? 22.382 47.739 24.558 1.00 27.39 133 THR B O 1
ATOM 2089 N N . TYR B 1 153 ? 21.214 49.302 23.387 1.00 26.20 134 TYR B N 1
ATOM 2090 C CA . TYR B 1 153 ? 20.735 48.420 22.331 1.00 28.65 134 TYR B CA 1
ATOM 2091 C C . TYR B 1 153 ? 21.075 49.042 21.001 1.00 28.75 134 TYR B C 1
ATOM 2092 O O . TYR B 1 153 ? 21.005 50.239 20.843 1.00 29.82 134 TYR B O 1
ATOM 2101 N N . SER B 1 154 ? 21.438 48.215 20.052 1.00 31.33 135 SER B N 1
ATOM 2102 C CA . SER B 1 154 ? 21.659 48.654 18.698 1.00 34.62 135 SER B CA 1
ATOM 2103 C C . SER B 1 154 ? 20.354 48.455 17.919 1.00 38.10 135 SER B C 1
ATOM 2104 O O . SER B 1 154 ? 19.693 47.433 18.041 1.00 37.69 135 SER B O 1
ATOM 2107 N N . ILE B 1 155 ? 19.963 49.464 17.163 1.00 43.00 136 ILE B N 1
ATOM 2108 C CA . ILE B 1 155 ? 18.842 49.355 16.249 1.00 48.51 136 ILE B CA 1
ATOM 2109 C C . ILE B 1 155 ? 19.347 49.311 14.820 1.00 53.40 136 ILE B C 1
ATOM 2110 O O . ILE B 1 155 ? 19.910 50.292 14.356 1.00 53.82 136 ILE B O 1
ATOM 2115 N N . PRO B 1 156 ? 19.187 48.165 14.130 1.00 60.39 137 PRO B N 1
ATOM 2116 C CA . PRO B 1 156 ? 19.469 48.101 12.682 1.00 63.40 137 PRO B CA 1
ATOM 2117 C C . PRO B 1 156 ? 18.412 48.799 11.787 1.00 66.95 137 PRO B C 1
ATOM 2118 O O . PRO B 1 156 ? 17.398 49.321 12.309 1.00 65.86 137 PRO B O 1
ATOM 2122 N N . PRO B 1 157 ? 18.668 48.834 10.449 1.00 71.11 138 PRO B N 1
ATOM 2123 C CA . PRO B 1 157 ? 17.724 49.309 9.427 1.00 72.56 138 PRO B CA 1
ATOM 2124 C C . PRO B 1 157 ? 17.074 48.154 8.635 1.00 74.02 138 PRO B C 1
ATOM 2125 O O . PRO B 1 157 ? 16.734 48.303 7.447 1.00 75.88 138 PRO B O 1
ATOM 2134 N N . GLU C 1 21 ? 21.452 61.890 56.593 1.00 79.25 2 GLU C N 1
ATOM 2135 C CA . GLU C 1 21 ? 21.163 63.341 56.613 1.00 78.64 2 GLU C CA 1
ATOM 2136 C C . GLU C 1 21 ? 22.468 64.149 56.425 1.00 77.81 2 GLU C C 1
ATOM 2137 O O . GLU C 1 21 ? 23.530 63.743 56.912 1.00 78.59 2 GLU C O 1
ATOM 2139 N N . LEU C 1 22 ? 22.388 65.289 55.731 1.00 75.28 3 LEU C N 1
ATOM 2140 C CA . LEU C 1 22 ? 23.586 66.063 55.364 1.00 72.42 3 LEU C CA 1
ATOM 2141 C C . LEU C 1 22 ? 24.308 66.633 56.576 1.00 71.14 3 LEU C C 1
ATOM 2142 O O . LEU C 1 22 ? 23.667 67.087 57.514 1.00 70.58 3 LEU C O 1
ATOM 2147 N N . VAL C 1 23 ? 25.642 66.603 56.539 1.00 70.64 4 VAL C N 1
ATOM 2148 C CA . VAL C 1 23 ? 26.489 67.274 57.537 1.00 70.22 4 VAL C CA 1
ATOM 2149 C C . VAL C 1 23 ? 27.222 68.464 56.888 1.00 70.23 4 VAL C C 1
ATOM 2150 O O . VAL C 1 23 ? 28.372 68.768 57.222 1.00 70.25 4 VAL C O 1
ATOM 2154 N N . PHE C 1 24 ? 26.521 69.141 55.979 1.00 69.95 5 PHE C N 1
ATOM 2155 C CA . PHE C 1 24 ? 27.084 70.191 55.124 1.00 68.87 5 PHE C CA 1
ATOM 2156 C C . PHE C 1 24 ? 25.929 70.926 54.456 1.00 68.12 5 PHE C C 1
ATOM 2157 O O . PHE C 1 24 ? 24.932 70.303 54.090 1.00 69.07 5 PHE C O 1
ATOM 2165 N N . ASP C 1 25 ? 26.054 72.239 54.288 1.00 67.41 6 ASP C N 1
ATOM 2166 C CA . ASP C 1 25 ? 25.069 72.995 53.511 1.00 67.44 6 ASP C CA 1
ATOM 2167 C C . ASP C 1 25 ? 25.685 73.435 52.180 1.00 66.24 6 ASP C C 1
ATOM 2168 O O . ASP C 1 25 ? 26.899 73.322 51.983 1.00 65.44 6 ASP C O 1
ATOM 2173 N N . LYS C 1 26 ? 24.849 73.929 51.269 1.00 64.62 7 LYS C N 1
ATOM 2174 C CA . LYS C 1 26 ? 25.310 74.292 49.926 1.00 64.22 7 LYS C CA 1
ATOM 2175 C C . LYS C 1 26 ? 26.545 75.192 49.955 1.00 64.13 7 LYS C C 1
ATOM 2176 O O . LYS C 1 26 ? 27.464 75.021 49.156 1.00 63.22 7 LYS C O 1
ATOM 2182 N N . ASP C 1 27 ? 26.556 76.142 50.887 1.00 64.39 8 ASP C N 1
ATOM 2183 C CA . ASP C 1 27 ? 27.615 77.143 50.977 1.00 64.26 8 ASP C CA 1
ATOM 2184 C C . ASP C 1 27 ? 28.902 76.552 51.548 1.00 63.36 8 ASP C C 1
ATOM 2185 O O . ASP C 1 27 ? 29.986 76.741 50.982 1.00 63.35 8 ASP C O 1
ATOM 2190 N N . GLY C 1 28 ? 28.774 75.838 52.664 1.00 61.67 9 GLY C N 1
ATOM 2191 C CA . GLY C 1 28 ? 29.903 75.143 53.284 1.00 60.04 9 GLY C CA 1
ATOM 2192 C C . GLY C 1 28 ? 30.609 74.182 52.346 1.00 58.49 9 GLY C C 1
ATOM 2193 O O . GLY C 1 28 ? 31.837 74.229 52.216 1.00 59.95 9 GLY C O 1
ATOM 2194 N N . LEU C 1 29 ? 29.830 73.322 51.684 1.00 55.99 10 LEU C N 1
ATOM 2195 C CA . LEU C 1 29 ? 30.370 72.298 50.765 1.00 53.72 10 LEU C CA 1
ATOM 2196 C C . LEU C 1 29 ? 31.073 72.907 49.553 1.00 52.41 10 LEU C C 1
ATOM 2197 O O . LEU C 1 29 ? 32.094 72.386 49.104 1.00 50.63 10 LEU C O 1
ATOM 2202 N N . SER C 1 30 ? 30.524 74.006 49.037 1.00 53.03 11 SER C N 1
ATOM 2203 C CA . SER C 1 30 ? 31.169 74.790 47.977 1.00 55.15 11 SER C CA 1
ATOM 2204 C C . SER C 1 30 ? 32.520 75.350 48.430 1.00 57.28 11 SER C C 1
ATOM 2205 O O . SER C 1 30 ? 33.471 75.430 47.641 1.00 58.13 11 SER C O 1
ATOM 2208 N N . ALA C 1 31 ? 32.585 75.759 49.698 1.00 58.98 12 ALA C N 1
ATOM 2209 C CA . ALA C 1 31 ? 33.812 76.272 50.295 1.00 60.40 12 ALA C CA 1
ATOM 2210 C C . ALA C 1 31 ? 34.830 75.158 50.433 1.00 61.67 12 ALA C C 1
ATOM 2211 O O . ALA C 1 31 ? 35.988 75.302 50.027 1.00 61.32 12 ALA C O 1
ATOM 2213 N N . TYR C 1 32 ? 34.383 74.045 51.006 1.00 62.79 13 TYR C N 1
ATOM 2214 C CA . TYR C 1 32 ? 35.250 72.903 51.220 1.00 64.58 13 TYR C CA 1
ATOM 2215 C C . TYR C 1 32 ? 35.753 72.291 49.910 1.00 64.80 13 TYR C C 1
ATOM 2216 O O . TYR C 1 32 ? 36.894 71.854 49.832 1.00 64.44 13 TYR C O 1
ATOM 2225 N N . LEU C 1 33 ? 34.909 72.263 48.884 1.00 65.85 14 LEU C N 1
ATOM 2226 C CA . LEU C 1 33 ? 35.341 71.782 47.573 1.00 65.98 14 LEU C CA 1
ATOM 2227 C C . LEU C 1 33 ? 36.475 72.640 46.997 1.00 67.13 14 LEU C C 1
ATOM 2228 O O . LEU C 1 33 ? 37.439 72.106 46.454 1.00 67.48 14 LEU C O 1
ATOM 2233 N N . GLU C 1 34 ? 36.355 73.963 47.121 1.00 69.22 15 GLU C N 1
ATOM 2234 C CA . GLU C 1 34 ? 37.407 74.887 46.678 1.00 70.38 15 GLU C CA 1
ATOM 2235 C C . GLU C 1 34 ? 38.702 74.650 47.469 1.00 71.24 15 GLU C C 1
ATOM 2236 O O . GLU C 1 34 ? 39.803 74.790 46.929 1.00 71.31 15 GLU C O 1
ATOM 2238 N N . GLU C 1 35 ? 38.554 74.280 48.740 1.00 72.13 16 GLU C N 1
ATOM 2239 C CA . GLU C 1 35 ? 39.681 73.873 49.586 1.00 72.98 16 GLU C CA 1
ATOM 2240 C C . GLU C 1 35 ? 40.239 72.521 49.122 1.00 73.03 16 GLU C C 1
ATOM 2241 O O . GLU C 1 35 ? 41.432 72.392 48.874 1.00 73.16 16 GLU C O 1
ATOM 2247 N N . VAL C 1 36 ? 39.366 71.525 48.999 1.00 73.71 17 VAL C N 1
ATOM 2248 C CA . VAL C 1 36 ? 39.755 70.174 48.560 1.00 74.24 17 VAL C CA 1
ATOM 2249 C C . VAL C 1 36 ? 40.502 70.176 47.222 1.00 74.58 17 VAL C C 1
ATOM 2250 O O . VAL C 1 36 ? 41.619 69.672 47.149 1.00 74.46 17 VAL C O 1
ATOM 2254 N N . PHE C 1 37 ? 39.892 70.747 46.180 1.00 75.28 18 PHE C N 1
ATOM 2255 C CA . PHE C 1 37 ? 40.471 70.749 44.827 1.00 76.02 18 PHE C CA 1
ATOM 2256 C C . PHE C 1 37 ? 40.598 72.173 44.247 1.00 76.91 18 PHE C C 1
ATOM 2257 O O . PHE C 1 37 ? 39.842 72.541 43.352 1.00 77.28 18 PHE C O 1
ATOM 2259 N N . PRO C 1 38 ? 41.569 72.975 44.741 1.00 77.77 19 PRO C N 1
ATOM 2260 C CA . PRO C 1 38 ? 41.672 74.379 44.303 1.00 77.93 19 PRO C CA 1
ATOM 2261 C C . PRO C 1 38 ? 42.159 74.555 42.859 1.00 78.40 19 PRO C C 1
ATOM 2262 O O . PRO C 1 38 ? 41.902 75.602 42.255 1.00 77.67 19 PRO C O 1
ATOM 2266 N N . GLN C 1 39 ? 42.861 73.546 42.329 1.00 78.68 20 GLN C N 1
ATOM 2267 C CA . GLN C 1 39 ? 43.261 73.509 40.915 1.00 78.50 20 GLN C CA 1
ATOM 2268 C C . GLN C 1 39 ? 42.118 73.933 39.983 1.00 77.78 20 GLN C C 1
ATOM 2269 O O . GLN C 1 39 ? 42.282 74.850 39.169 1.00 77.78 20 GLN C O 1
ATOM 2271 N N . ILE C 1 40 ? 40.961 73.279 40.132 1.00 76.25 21 ILE C N 1
ATOM 2272 C CA . ILE C 1 40 ? 39.772 73.529 39.288 1.00 74.47 21 ILE C CA 1
ATOM 2273 C C . ILE C 1 40 ? 38.889 74.679 39.818 1.00 72.18 21 ILE C C 1
ATOM 2274 O O . ILE C 1 40 ? 37.700 74.481 40.097 1.00 72.96 21 ILE C O 1
ATOM 2276 N N . GLN C 1 41 ? 39.477 75.873 39.940 1.00 68.94 22 GLN C N 1
ATOM 2277 C CA . GLN C 1 41 ? 38.786 77.051 40.493 1.00 65.92 22 GLN C CA 1
ATOM 2278 C C . GLN C 1 41 ? 37.877 77.705 39.454 1.00 62.36 22 GLN C C 1
ATOM 2279 O O . GLN C 1 41 ? 38.305 77.960 38.324 1.00 62.05 22 GLN C O 1
ATOM 2281 N N . GLY C 1 42 ? 36.628 77.973 39.843 1.00 58.66 23 GLY C N 1
ATOM 2282 C CA . GLY C 1 42 ? 35.652 78.631 38.966 1.00 55.65 23 GLY C CA 1
ATOM 2283 C C . GLY C 1 42 ? 35.139 77.820 37.780 1.00 53.60 23 GLY C C 1
ATOM 2284 O O . GLY C 1 42 ? 34.573 78.379 36.835 1.00 52.90 23 GLY C O 1
ATOM 2285 N N . GLU C 1 43 ? 35.336 76.505 37.813 1.00 50.87 24 GLU C N 1
ATOM 2286 C CA . GLU C 1 43 ? 34.791 75.625 36.787 1.00 47.95 24 GLU C CA 1
ATOM 2287 C C . GLU C 1 43 ? 33.458 75.032 37.227 1.00 44.02 24 GLU C C 1
ATOM 2288 O O . GLU C 1 43 ? 32.539 74.929 36.424 1.00 41.34 24 GLU C O 1
ATOM 2294 N N . PHE C 1 44 ? 33.367 74.650 38.499 1.00 41.14 25 PHE C N 1
ATOM 2295 C CA . PHE C 1 44 ? 32.226 73.919 39.008 1.00 40.55 25 PHE C CA 1
ATOM 2296 C C . PHE C 1 44 ? 31.552 74.676 40.114 1.00 40.30 25 PHE C C 1
ATOM 2297 O O . PHE C 1 44 ? 32.222 75.165 40.997 1.00 41.70 25 PHE C O 1
ATOM 2305 N N . SER C 1 45 ? 30.218 74.759 40.058 1.00 41.27 26 SER C N 1
ATOM 2306 C CA . SER C 1 45 ? 29.422 75.375 41.125 1.00 40.72 26 SER C CA 1
ATOM 2307 C C . SER C 1 45 ? 28.157 74.563 41.419 1.00 39.79 26 SER C C 1
ATOM 2308 O O . SER C 1 45 ? 27.598 73.944 40.509 1.00 38.31 26 SER C O 1
ATOM 2311 N N . ILE C 1 46 ? 27.741 74.548 42.692 1.00 37.91 27 ILE C N 1
ATOM 2312 C CA . ILE C 1 46 ? 26.516 73.860 43.132 1.00 39.68 27 ILE C CA 1
ATOM 2313 C C . ILE C 1 46 ? 25.280 74.758 42.885 1.00 42.18 27 ILE C C 1
ATOM 2314 O O . ILE C 1 46 ? 25.197 75.864 43.425 1.00 45.16 27 ILE C O 1
ATOM 2319 N N . ASP C 1 47 ? 24.325 74.303 42.075 1.00 42.49 28 ASP C N 1
ATOM 2320 C CA . ASP C 1 47 ? 23.040 74.996 41.956 1.00 41.92 28 ASP C CA 1
ATOM 2321 C C . ASP C 1 47 ? 22.096 74.634 43.102 1.00 42.64 28 ASP C C 1
ATOM 2322 O O . ASP C 1 47 ? 21.387 75.499 43.611 1.00 44.48 28 ASP C O 1
ATOM 2327 N N . ALA C 1 48 ? 22.066 73.361 43.493 1.00 42.03 29 ALA C N 1
ATOM 2328 C CA . ALA C 1 48 ? 21.158 72.891 44.538 1.00 40.57 29 ALA C CA 1
ATOM 2329 C C . ALA C 1 48 ? 21.757 71.703 45.282 1.00 42.19 29 ALA C C 1
ATOM 2330 O O . ALA C 1 48 ? 22.475 70.891 44.701 1.00 44.23 29 ALA C O 1
ATOM 2332 N N . LEU C 1 49 ? 21.489 71.624 46.579 1.00 42.55 30 LEU C N 1
ATOM 2333 C CA . LEU C 1 49 ? 21.938 70.497 47.389 1.00 43.06 30 LEU C CA 1
ATOM 2334 C C . LEU C 1 49 ? 20.782 70.034 48.277 1.00 44.97 30 LEU C C 1
ATOM 2335 O O . LEU C 1 49 ? 19.987 70.838 48.741 1.00 44.81 30 LEU C O 1
ATOM 2340 N N . ALA C 1 50 ? 20.685 68.720 48.472 1.00 47.68 31 ALA C N 1
ATOM 2341 C CA . ALA C 1 50 ? 19.583 68.101 49.206 1.00 49.09 31 ALA C CA 1
ATOM 2342 C C . ALA C 1 50 ? 20.055 66.725 49.695 1.00 51.17 31 ALA C C 1
ATOM 2343 O O . ALA C 1 50 ? 21.105 66.241 49.250 1.00 49.78 31 ALA C O 1
ATOM 2345 N N . LYS C 1 51 ? 19.299 66.110 50.614 1.00 53.56 32 LYS C N 1
ATOM 2346 C CA . LYS C 1 51 ? 19.727 64.872 51.309 1.00 53.81 32 LYS C CA 1
ATOM 2347 C C . LYS C 1 51 ? 20.337 63.800 50.372 1.00 54.91 32 LYS C C 1
ATOM 2348 O O . LYS C 1 51 ? 21.402 63.250 50.668 1.00 56.69 32 LYS C O 1
ATOM 2350 N N . GLY C 1 52 ? 19.698 63.513 49.241 1.00 53.40 33 GLY C N 1
ATOM 2351 C CA . GLY C 1 52 ? 20.259 62.516 48.302 1.00 51.56 33 GLY C CA 1
ATOM 2352 C C . GLY C 1 52 ? 20.390 63.012 46.869 1.00 49.89 33 GLY C C 1
ATOM 2353 O O . GLY C 1 52 ? 20.491 62.208 45.942 1.00 48.53 33 GLY C O 1
ATOM 2354 N N . GLU C 1 53 ? 20.393 64.332 46.696 1.00 46.86 34 GLU C N 1
ATOM 2355 C CA . GLU C 1 53 ? 20.433 64.938 45.377 1.00 43.54 34 GLU C CA 1
ATOM 2356 C C . GLU C 1 53 ? 21.327 66.182 45.407 1.00 42.60 34 GLU C C 1
ATOM 2357 O O . GLU C 1 53 ? 21.372 66.908 46.412 1.00 40.92 34 GLU C O 1
ATOM 2359 N N . ILE C 1 54 ? 22.078 66.378 44.327 1.00 38.71 35 ILE C N 1
ATOM 2360 C CA . ILE C 1 54 ? 22.852 67.592 44.085 1.00 38.58 35 ILE C CA 1
ATOM 2361 C C . ILE C 1 54 ? 22.689 67.979 42.614 1.00 40.79 35 ILE C C 1
ATOM 2362 O O . ILE C 1 54 ? 22.559 67.095 41.747 1.00 38.52 35 ILE C O 1
ATOM 2367 N N . THR C 1 55 ? 22.681 69.284 42.330 1.00 41.52 36 THR C N 1
ATOM 2368 C CA . THR C 1 55 ? 22.829 69.767 40.946 1.00 41.45 36 THR C CA 1
ATOM 2369 C C . THR C 1 55 ? 24.081 70.633 40.871 1.00 40.96 36 THR C C 1
ATOM 2370 O O . THR C 1 55 ? 24.102 71.753 41.347 1.00 42.78 36 THR C O 1
ATOM 2382 N N . ARG C 1 57 ? 26.902 72.568 38.492 1.00 38.91 38 ARG C N 1
ATOM 2383 C CA . ARG C 1 57 ? 26.990 73.290 37.238 1.00 36.89 38 ARG C CA 1
ATOM 2384 C C . ARG C 1 57 ? 28.443 73.366 36.767 1.00 37.88 38 ARG C C 1
ATOM 2385 O O . ARG C 1 57 ? 29.325 73.628 37.567 1.00 37.16 38 ARG C O 1
ATOM 2393 N N . LEU C 1 58 ? 28.678 73.124 35.473 1.00 38.62 39 LEU C N 1
ATOM 2394 C CA . LEU C 1 58 ? 29.970 73.359 34.831 1.00 38.02 39 LEU C CA 1
ATOM 2395 C C . LEU C 1 58 ? 29.814 74.633 34.018 1.00 41.40 39 LEU C C 1
ATOM 2396 O O . LEU C 1 58 ? 29.036 74.687 33.046 1.00 39.23 39 LEU C O 1
ATOM 2401 N N . ASN C 1 59 ? 30.566 75.659 34.408 1.00 44.43 40 ASN C N 1
ATOM 2402 C CA . ASN C 1 59 ? 30.516 76.966 33.753 1.00 44.15 40 ASN C CA 1
ATOM 2403 C C . ASN C 1 59 ? 31.371 76.915 32.489 1.00 46.02 40 ASN C C 1
ATOM 2404 O O . ASN C 1 59 ? 32.596 76.974 32.554 1.00 46.26 40 ASN C O 1
ATOM 2409 N N . VAL C 1 60 ? 30.715 76.792 31.340 1.00 48.13 41 VAL C N 1
ATOM 2410 C CA . VAL C 1 60 ? 31.402 76.654 30.051 1.00 51.07 41 VAL C CA 1
ATOM 2411 C C . VAL C 1 60 ? 32.163 77.932 29.595 1.00 54.14 41 VAL C C 1
ATOM 2412 O O . VAL C 1 60 ? 32.994 77.868 28.674 1.00 55.81 41 VAL C O 1
ATOM 2416 N N . GLN C 1 61 ? 31.893 79.077 30.230 1.00 56.12 42 GLN C N 1
ATOM 2417 C CA . GLN C 1 61 ? 32.711 80.295 30.014 1.00 57.69 42 GLN C CA 1
ATOM 2418 C C . GLN C 1 61 ? 34.174 80.075 30.459 1.00 58.31 42 GLN C C 1
ATOM 2419 O O . GLN C 1 61 ? 35.105 80.538 29.804 1.00 59.48 42 GLN C O 1
ATOM 2421 N N . GLU C 1 62 ? 34.357 79.345 31.559 1.00 59.73 43 GLU C N 1
ATOM 2422 C CA . GLU C 1 62 ? 35.689 78.988 32.075 1.00 60.47 43 GLU C CA 1
ATOM 2423 C C . GLU C 1 62 ? 36.495 78.085 31.130 1.00 61.70 43 GLU C C 1
ATOM 2424 O O . GLU C 1 62 ? 37.717 78.166 31.087 1.00 62.78 43 GLU C O 1
ATOM 2430 N N . ARG C 1 63 ? 35.812 77.216 30.392 1.00 63.99 44 ARG C N 1
ATOM 2431 C CA . ARG C 1 63 ? 36.466 76.312 29.430 1.00 65.23 44 ARG C CA 1
ATOM 2432 C C . ARG C 1 63 ? 37.275 77.055 28.363 1.00 65.97 44 ARG C C 1
ATOM 2433 O O . ARG C 1 63 ? 38.299 76.547 27.903 1.00 67.21 44 ARG C O 1
ATOM 2441 N N . HIS C 1 64 ? 36.794 78.235 27.965 1.00 66.26 45 HIS C N 1
ATOM 2442 C CA . HIS C 1 64 ? 37.395 79.024 26.887 1.00 66.83 45 HIS C CA 1
ATOM 2443 C C . HIS C 1 64 ? 37.585 78.190 25.613 1.00 67.04 45 HIS C C 1
ATOM 2444 O O . HIS C 1 64 ? 38.701 78.035 25.108 1.00 66.63 45 HIS C O 1
ATOM 2451 N N . LEU C 1 65 ? 36.479 77.639 25.118 1.00 67.90 46 LEU C N 1
ATOM 2452 C CA . LEU C 1 65 ? 36.467 76.938 23.835 1.00 68.51 46 LEU C CA 1
ATOM 2453 C C . LEU C 1 65 ? 36.304 77.953 22.713 1.00 69.48 46 LEU C C 1
ATOM 2454 O O . LEU C 1 65 ? 35.706 79.018 22.915 1.00 69.04 46 LEU C O 1
ATOM 2459 N N . ARG C 1 66 ? 36.817 77.617 21.528 1.00 70.56 47 ARG C N 1
ATOM 2460 C CA . ARG C 1 66 ? 36.529 78.398 20.323 1.00 71.31 47 ARG C CA 1
ATOM 2461 C C . ARG C 1 66 ? 35.006 78.451 20.136 1.00 71.86 47 ARG C C 1
ATOM 2462 O O . ARG C 1 66 ? 34.296 77.572 20.641 1.00 71.09 47 ARG C O 1
ATOM 2464 N N . PRO C 1 67 ? 34.491 79.491 19.436 1.00 72.72 48 PRO C N 1
ATOM 2465 C CA . PRO C 1 67 ? 33.035 79.561 19.164 1.00 72.41 48 PRO C CA 1
ATOM 2466 C C . PRO C 1 67 ? 32.492 78.297 18.469 1.00 72.09 48 PRO C C 1
ATOM 2467 O O . PRO C 1 67 ? 33.227 77.635 17.727 1.00 73.37 48 PRO C O 1
ATOM 2471 N N . GLY C 1 68 ? 31.227 77.962 18.720 1.00 70.63 49 GLY C N 1
ATOM 2472 C CA . GLY C 1 68 ? 30.632 76.734 18.186 1.00 69.64 49 GLY C CA 1
ATOM 2473 C C . GLY C 1 68 ? 31.226 75.438 18.747 1.00 69.08 49 GLY C C 1
ATOM 2474 O O . GLY C 1 68 ? 31.134 74.382 18.114 1.00 69.59 49 GLY C O 1
ATOM 2475 N N . GLY C 1 69 ? 31.825 75.512 19.937 1.00 67.26 50 GLY C N 1
ATOM 2476 C CA . GLY C 1 69 ? 32.485 74.365 20.567 1.00 65.36 50 GLY C CA 1
ATOM 2477 C C . GLY C 1 69 ? 31.690 73.837 21.745 1.00 64.03 50 GLY C C 1
ATOM 2478 O O . GLY C 1 69 ? 30.881 74.567 22.341 1.00 63.98 50 GLY C O 1
ATOM 2479 N N . THR C 1 70 ? 31.926 72.568 22.087 1.00 62.22 51 THR C N 1
ATOM 2480 C CA . THR C 1 70 ? 31.141 71.886 23.123 1.00 59.56 51 THR C CA 1
ATOM 2481 C C . THR C 1 70 ? 32.034 71.209 24.154 1.00 58.06 51 THR C C 1
ATOM 2482 O O . THR C 1 70 ? 33.157 70.819 23.858 1.00 58.58 51 THR C O 1
ATOM 2486 N N . VAL C 1 71 ? 31.518 71.091 25.373 1.00 57.33 52 VAL C N 1
ATOM 2487 C CA . VAL C 1 71 ? 32.234 70.457 26.479 1.00 55.64 52 VAL C CA 1
ATOM 2488 C C . VAL C 1 71 ? 32.691 69.049 26.062 1.00 54.08 52 VAL C C 1
ATOM 2489 O O . VAL C 1 71 ? 31.962 68.332 25.368 1.00 55.87 52 VAL C O 1
ATOM 2493 N N . SER C 1 72 ? 33.912 68.692 26.459 1.00 50.56 53 SER C N 1
ATOM 2494 C CA . SER C 1 72 ? 34.561 67.447 26.050 1.00 47.33 53 SER C CA 1
ATOM 2495 C C . SER C 1 72 ? 34.127 66.258 26.899 1.00 45.43 53 SER C C 1
ATOM 2496 O O . SER C 1 72 ? 33.572 66.424 27.998 1.00 44.37 53 SER C O 1
ATOM 2499 N N . GLY C 1 73 ? 34.403 65.061 26.391 1.00 44.34 54 GLY C N 1
ATOM 2500 C CA . GLY C 1 73 ? 34.224 63.825 27.158 1.00 43.93 54 GLY C CA 1
ATOM 2501 C C . GLY C 1 73 ? 34.846 63.865 28.553 1.00 42.92 54 GLY C C 1
ATOM 2502 O O . GLY C 1 73 ? 34.176 63.601 29.546 1.00 45.36 54 GLY C O 1
ATOM 2503 N N . PRO C 1 74 ? 36.148 64.163 28.640 1.00 42.18 55 PRO C N 1
ATOM 2504 C CA . PRO C 1 74 ? 36.830 64.366 29.931 1.00 40.42 55 PRO C CA 1
ATOM 2505 C C . PRO C 1 74 ? 36.193 65.375 30.885 1.00 40.02 55 PRO C C 1
ATOM 2506 O O . PRO C 1 74 ? 36.161 65.122 32.086 1.00 41.79 55 PRO C O 1
ATOM 2510 N N . SER C 1 75 ? 35.726 66.516 30.378 1.00 39.28 56 SER C N 1
ATOM 2511 C CA . SER C 1 75 ? 35.036 67.526 31.214 1.00 37.56 56 SER C CA 1
ATOM 2512 C C . SER C 1 75 ? 33.706 66.985 31.706 1.00 36.33 56 SER C C 1
ATOM 2513 O O . SER C 1 75 ? 33.347 67.168 32.863 1.00 35.41 56 SER C O 1
ATOM 2524 N N . PHE C 1 77 ? 33.179 63.754 32.179 1.00 36.27 58 PHE C N 1
ATOM 2525 C CA . PHE C 1 77 ? 33.640 62.852 33.222 1.00 33.62 58 PHE C CA 1
ATOM 2526 C C . PHE C 1 77 ? 33.856 63.612 34.540 1.00 34.95 58 PHE C C 1
ATOM 2527 O O . PHE C 1 77 ? 33.397 63.190 35.619 1.00 34.31 58 PHE C O 1
ATOM 2535 N N . ALA C 1 78 ? 34.574 64.728 34.444 1.00 35.92 59 ALA C N 1
ATOM 2536 C CA . ALA C 1 78 ? 34.916 65.564 35.599 1.00 33.88 59 ALA C CA 1
ATOM 2537 C C . ALA C 1 78 ? 33.685 66.034 36.364 1.00 34.25 59 ALA C C 1
ATOM 2538 O O . ALA C 1 78 ? 33.625 65.978 37.617 1.00 32.36 59 ALA C O 1
ATOM 2540 N N . LEU C 1 79 ? 32.699 66.495 35.603 1.00 35.14 60 LEU C N 1
ATOM 2541 C CA . LEU C 1 79 ? 31.416 66.918 36.148 1.00 34.96 60 LEU C CA 1
ATOM 2542 C C . LEU C 1 79 ? 30.723 65.791 36.908 1.00 36.97 60 LEU C C 1
ATOM 2543 O O . LEU C 1 79 ? 30.261 66.006 38.046 1.00 40.17 60 LEU C O 1
ATOM 2548 N N . ALA C 1 80 ? 30.654 64.605 36.288 1.00 38.42 61 ALA C N 1
ATOM 2549 C CA . ALA C 1 80 ? 30.035 63.400 36.903 1.00 35.43 61 ALA C CA 1
ATOM 2550 C C . ALA C 1 80 ? 30.734 63.031 38.175 1.00 35.59 61 ALA C C 1
ATOM 2551 O O . ALA C 1 80 ? 30.096 62.795 39.214 1.00 37.07 61 ALA C O 1
ATOM 2553 N N . ASP C 1 81 ? 32.060 62.971 38.088 1.00 37.65 62 ASP C N 1
ATOM 2554 C CA . ASP C 1 81 ? 32.887 62.583 39.217 1.00 38.50 62 ASP C CA 1
ATOM 2555 C C . ASP C 1 81 ? 32.787 63.597 40.364 1.00 37.53 62 ASP C C 1
ATOM 2556 O O . ASP C 1 81 ? 32.599 63.198 41.518 1.00 38.52 62 ASP C O 1
ATOM 2561 N N . VAL C 1 82 ? 32.877 64.902 40.074 1.00 36.65 63 VAL C N 1
ATOM 2562 C CA . VAL C 1 82 ? 32.820 65.887 41.163 1.00 39.04 63 VAL C CA 1
ATOM 2563 C C . VAL C 1 82 ? 31.446 65.947 41.858 1.00 39.99 63 VAL C C 1
ATOM 2564 O O . VAL C 1 82 ? 31.378 66.127 43.090 1.00 43.11 63 VAL C O 1
ATOM 2568 N N . SER C 1 83 ? 30.374 65.771 41.075 1.00 40.28 64 SER C N 1
ATOM 2569 C CA . SER C 1 83 ? 28.985 65.809 41.563 1.00 37.72 64 SER C CA 1
ATOM 2570 C C . SER C 1 83 ? 28.693 64.716 42.577 1.00 40.04 64 SER C C 1
ATOM 2571 O O . SER C 1 83 ? 28.217 65.008 43.691 1.00 41.00 64 SER C O 1
ATOM 2574 N N . VAL C 1 84 ? 28.986 63.464 42.214 1.00 41.89 65 VAL C N 1
ATOM 2575 C CA . VAL C 1 84 ? 28.717 62.332 43.113 1.00 40.46 65 VAL C CA 1
ATOM 2576 C C . VAL C 1 84 ? 29.671 62.375 44.318 1.00 42.06 65 VAL C C 1
ATOM 2577 O O . VAL C 1 84 ? 29.259 62.110 45.454 1.00 42.93 65 VAL C O 1
ATOM 2581 N N . TYR C 1 85 ? 30.928 62.756 44.084 1.00 41.81 66 TYR C N 1
ATOM 2582 C CA . TYR C 1 85 ? 31.888 62.939 45.179 1.00 43.51 66 TYR C CA 1
ATOM 2583 C C . TYR C 1 85 ? 31.447 64.012 46.194 1.00 43.07 66 TYR C C 1
ATOM 2584 O O . TYR C 1 85 ? 31.504 63.794 47.413 1.00 45.75 66 TYR C O 1
ATOM 2593 N N . ALA C 1 86 ? 31.021 65.168 45.686 1.00 41.15 67 ALA C N 1
ATOM 2594 C CA . ALA C 1 86 ? 30.434 66.226 46.515 1.00 38.95 67 ALA C CA 1
ATOM 2595 C C . ALA C 1 86 ? 29.313 65.686 47.400 1.00 40.99 67 ALA C C 1
ATOM 2596 O O . ALA C 1 86 ? 29.187 66.045 48.580 1.00 41.66 67 ALA C O 1
ATOM 2598 N N . LEU C 1 87 ? 28.493 64.819 46.825 1.00 42.81 68 LEU C N 1
ATOM 2599 C CA . LEU C 1 87 ? 27.325 64.280 47.528 1.00 43.03 68 LEU C CA 1
ATOM 2600 C C . LEU C 1 87 ? 27.738 63.248 48.591 1.00 44.76 68 LEU C C 1
ATOM 2601 O O . LEU C 1 87 ? 27.125 63.168 49.661 1.00 44.75 68 LEU C O 1
ATOM 2606 N N . VAL C 1 88 ? 28.783 62.474 48.290 1.00 45.20 69 VAL C N 1
ATOM 2607 C CA . VAL C 1 88 ? 29.347 61.525 49.232 1.00 44.56 69 VAL C CA 1
ATOM 2608 C C . VAL C 1 88 ? 29.957 62.295 50.409 1.00 46.23 69 VAL C C 1
ATOM 2609 O O . VAL C 1 88 ? 29.642 61.996 51.560 1.00 44.69 69 VAL C O 1
ATOM 2613 N N . LEU C 1 89 ? 30.796 63.294 50.118 1.00 47.00 70 LEU C N 1
ATOM 2614 C CA . LEU C 1 89 ? 31.303 64.220 51.158 1.00 48.17 70 LEU C CA 1
ATOM 2615 C C . LEU C 1 89 ? 30.164 64.889 51.941 1.00 48.78 70 LEU C C 1
ATOM 2616 O O . LEU C 1 89 ? 30.248 65.021 53.166 1.00 47.89 70 LEU C O 1
ATOM 2621 N N . ALA C 1 90 ? 29.125 65.334 51.228 1.00 47.05 71 ALA C N 1
ATOM 2622 C CA . ALA C 1 90 ? 27.992 66.009 51.858 1.00 48.10 71 ALA C CA 1
ATOM 2623 C C . ALA C 1 90 ? 27.548 65.287 53.118 1.00 49.58 71 ALA C C 1
ATOM 2624 O O . ALA C 1 90 ? 27.323 65.922 54.143 1.00 50.81 71 ALA C O 1
ATOM 2626 N N . HIS C 1 91 ? 27.459 63.956 53.041 1.00 52.33 72 HIS C N 1
ATOM 2627 C CA . HIS C 1 91 ? 27.008 63.121 54.171 1.00 52.63 72 HIS C CA 1
ATOM 2628 C C . HIS C 1 91 ? 28.115 62.659 55.105 1.00 53.72 72 HIS C C 1
ATOM 2629 O O . HIS C 1 91 ? 27.896 62.586 56.314 1.00 56.19 72 HIS C O 1
ATOM 2636 N N . LEU C 1 92 ? 29.286 62.339 54.564 1.00 53.94 73 LEU C N 1
ATOM 2637 C CA . LEU C 1 92 ? 30.354 61.744 55.376 1.00 56.11 73 LEU C CA 1
ATOM 2638 C C . LEU C 1 92 ? 31.256 62.772 56.094 1.00 58.91 73 LEU C C 1
ATOM 2639 O O . LEU C 1 92 ? 31.783 62.489 57.177 1.00 59.44 73 LEU C O 1
ATOM 2644 N N . GLY C 1 93 ? 31.428 63.952 55.493 1.00 61.31 74 GLY C N 1
ATOM 2645 C CA . GLY C 1 93 ? 32.199 65.045 56.106 1.00 62.48 74 GLY C CA 1
ATOM 2646 C C . GLY C 1 93 ? 33.618 65.213 55.574 1.00 64.23 74 GLY C C 1
ATOM 2647 O O . GLY C 1 93 ? 34.008 64.585 54.575 1.00 64.89 74 GLY C O 1
ATOM 2648 N N . ARG C 1 94 ? 34.385 66.071 56.255 1.00 66.57 75 ARG C N 1
ATOM 2649 C CA . ARG C 1 94 ? 35.760 66.415 55.862 1.00 67.53 75 ARG C CA 1
ATOM 2650 C C . ARG C 1 94 ? 36.711 65.227 56.043 1.00 68.73 75 ARG C C 1
ATOM 2651 O O . ARG C 1 94 ? 37.631 65.033 55.240 1.00 68.29 75 ARG C O 1
ATOM 2653 N N . GLU C 1 95 ? 36.473 64.436 57.091 1.00 69.91 76 GLU C N 1
ATOM 2654 C CA . GLU C 1 95 ? 37.254 63.225 57.360 1.00 70.34 76 GLU C CA 1
ATOM 2655 C C . GLU C 1 95 ? 37.205 62.229 56.197 1.00 70.47 76 GLU C C 1
ATOM 2656 O O . GLU C 1 95 ? 38.248 61.842 55.674 1.00 71.84 76 GLU C O 1
ATOM 2658 N N . ALA C 1 96 ? 35.998 61.833 55.789 1.00 70.33 77 ALA C N 1
ATOM 2659 C CA . ALA C 1 96 ? 35.789 60.797 54.743 1.00 69.57 77 ALA C CA 1
ATOM 2660 C C . ALA C 1 96 ? 36.724 60.908 53.531 1.00 67.60 77 ALA C C 1
ATOM 2661 O O . ALA C 1 96 ? 36.635 61.866 52.750 1.00 68.29 77 ALA C O 1
ATOM 2663 N N . LEU C 1 97 ? 37.592 59.910 53.372 1.00 64.41 78 LEU C N 1
ATOM 2664 C CA . LEU C 1 97 ? 38.598 59.918 52.319 1.00 61.74 78 LEU C CA 1
ATOM 2665 C C . LEU C 1 97 ? 38.166 58.978 51.188 1.00 59.25 78 LEU C C 1
ATOM 2666 O O . LEU C 1 97 ? 38.829 57.969 50.926 1.00 60.11 78 LEU C O 1
ATOM 2668 N N . ALA C 1 98 ? 37.066 59.329 50.512 1.00 54.98 79 ALA C N 1
ATOM 2669 C CA . ALA C 1 98 ? 36.465 58.488 49.449 1.00 50.94 79 ALA C CA 1
ATOM 2670 C C . ALA C 1 98 ? 37.176 58.578 48.092 1.00 46.81 79 ALA C C 1
ATOM 2671 O O . ALA C 1 98 ? 37.567 59.651 47.660 1.00 46.42 79 ALA C O 1
ATOM 2673 N N . VAL C 1 99 ? 37.286 57.441 47.408 1.00 42.22 80 VAL C N 1
ATOM 2674 C CA . VAL C 1 99 ? 38.147 57.292 46.239 1.00 39.45 80 VAL C CA 1
ATOM 2675 C C . VAL C 1 99 ? 37.384 56.688 45.036 1.00 35.01 80 VAL C C 1
ATOM 2676 O O . VAL C 1 99 ? 36.742 55.652 45.149 1.00 31.52 80 VAL C O 1
ATOM 2680 N N . THR C 1 100 ? 37.449 57.313 43.871 1.00 34.75 81 THR C N 1
ATOM 2681 C CA . THR C 1 100 ? 36.782 56.712 42.697 1.00 32.00 81 THR C CA 1
ATOM 2682 C C . THR C 1 100 ? 37.363 55.317 42.370 1.00 32.53 81 THR C C 1
ATOM 2683 O O . THR C 1 100 ? 38.585 55.155 42.257 1.00 35.03 81 THR C O 1
ATOM 2687 N N . THR C 1 101 ? 36.492 54.304 42.257 1.00 31.38 82 THR C N 1
ATOM 2688 C CA . THR C 1 101 ? 36.920 52.969 41.887 1.00 28.78 82 THR C CA 1
ATOM 2689 C C . THR C 1 101 ? 36.341 52.567 40.540 1.00 30.09 82 THR C C 1
ATOM 2690 O O . THR C 1 101 ? 36.970 51.805 39.826 1.00 28.64 82 THR C O 1
ATOM 2694 N N . ASN C 1 102 ? 35.149 53.060 40.198 1.00 31.73 83 ASN C N 1
ATOM 2695 C CA . ASN C 1 102 ? 34.593 52.842 38.854 1.00 31.80 83 ASN C CA 1
ATOM 2696 C C . ASN C 1 102 ? 33.786 54.049 38.352 1.00 32.98 83 ASN C C 1
ATOM 2697 O O . ASN C 1 102 ? 33.210 54.805 39.118 1.00 31.01 83 ASN C O 1
ATOM 2702 N N . ALA C 1 103 ? 33.763 54.207 37.037 1.00 32.98 84 ALA C N 1
ATOM 2703 C CA . ALA C 1 103 ? 33.072 55.280 36.374 1.00 30.59 84 ALA C CA 1
ATOM 2704 C C . ALA C 1 103 ? 32.565 54.701 35.047 1.00 32.55 84 ALA C C 1
ATOM 2705 O O . ALA C 1 103 ? 33.306 53.999 34.363 1.00 31.51 84 ALA C O 1
ATOM 2707 N N . SER C 1 104 ? 31.293 54.923 34.741 1.00 33.00 85 SER C N 1
ATOM 2708 C CA . SER C 1 104 ? 30.729 54.609 33.429 1.00 34.74 85 SER C CA 1
ATOM 2709 C C . SER C 1 104 ? 29.967 55.806 32.962 1.00 32.91 85 SER C C 1
ATOM 2710 O O . SER C 1 104 ? 29.322 56.465 33.766 1.00 30.86 85 SER C O 1
ATOM 2713 N N . LEU C 1 105 ? 30.045 56.070 31.658 1.00 29.94 86 LEU C N 1
ATOM 2714 C CA . LEU C 1 105 ? 29.442 57.218 31.068 1.00 32.92 86 LEU C CA 1
ATOM 2715 C C . LEU C 1 105 ? 28.877 56.840 29.738 1.00 33.12 86 LEU C C 1
ATOM 2716 O O . LEU C 1 105 ? 29.587 56.295 28.900 1.00 35.96 86 LEU C O 1
ATOM 2721 N N . ASP C 1 106 ? 27.609 57.162 29.522 1.00 32.91 87 ASP C N 1
ATOM 2722 C CA . ASP C 1 106 ? 27.007 56.992 28.212 1.00 31.42 87 ASP C CA 1
ATOM 2723 C C . ASP C 1 106 ? 26.786 58.335 27.618 1.00 29.92 87 ASP C C 1
ATOM 2724 O O . ASP C 1 106 ? 26.163 59.158 28.231 1.00 33.06 87 ASP C O 1
ATOM 2729 N N . PHE C 1 107 ? 27.252 58.530 26.394 1.00 35.02 88 PHE C N 1
ATOM 2730 C CA . PHE C 1 107 ? 27.196 59.821 25.718 1.00 33.11 88 PHE C CA 1
ATOM 2731 C C . PHE C 1 107 ? 26.092 59.748 24.705 1.00 32.92 88 PHE C C 1
ATOM 2732 O O . PHE C 1 107 ? 26.183 59.036 23.698 1.00 30.16 88 PHE C O 1
ATOM 2748 N N . ARG C 1 109 ? 23.726 62.617 23.549 1.00 37.47 90 ARG C N 1
ATOM 2749 C CA . ARG C 1 109 ? 23.404 63.708 22.622 1.00 37.64 90 ARG C CA 1
ATOM 2750 C C . ARG C 1 109 ? 24.507 64.780 22.689 1.00 38.26 90 ARG C C 1
ATOM 2751 O O . ARG C 1 109 ? 25.066 65.011 23.760 1.00 33.49 90 ARG C O 1
ATOM 2759 N N . LYS C 1 110 ? 24.823 65.388 21.533 1.00 39.12 91 LYS C N 1
ATOM 2760 C CA . LYS C 1 110 ? 25.826 66.484 21.426 1.00 40.23 91 LYS C CA 1
ATOM 2761 C C . LYS C 1 110 ? 25.388 67.678 22.268 1.00 40.85 91 LYS C C 1
ATOM 2762 O O . LYS C 1 110 ? 24.254 68.098 22.165 1.00 42.93 91 LYS C O 1
ATOM 2764 N N . PRO C 1 111 ? 26.260 68.185 23.166 1.00 44.13 92 PRO C N 1
ATOM 2765 C CA . PRO C 1 111 ? 25.861 69.351 23.963 1.00 45.47 92 PRO C CA 1
ATOM 2766 C C . PRO C 1 111 ? 25.686 70.630 23.139 1.00 48.00 92 PRO C C 1
ATOM 2767 O O . PRO C 1 111 ? 26.314 70.791 22.081 1.00 48.37 92 PRO C O 1
ATOM 2771 N N . GLU C 1 112 ? 24.804 71.511 23.616 1.00 49.94 93 GLU C N 1
ATOM 2772 C CA . GLU C 1 112 ? 24.494 72.750 22.909 1.00 50.63 93 GLU C CA 1
ATOM 2773 C C . GLU C 1 112 ? 25.652 73.725 23.155 1.00 50.61 93 GLU C C 1
ATOM 2774 O O . GLU C 1 112 ? 26.019 73.988 24.314 1.00 50.11 93 GLU C O 1
ATOM 2780 N N . SER C 1 113 ? 26.216 74.249 22.064 1.00 49.34 94 SER C N 1
ATOM 2781 C CA . SER C 1 113 ? 27.386 75.130 22.131 1.00 49.17 94 SER C CA 1
ATOM 2782 C C . SER C 1 113 ? 27.080 76.389 22.920 1.00 46.49 94 SER C C 1
ATOM 2783 O O . SER C 1 113 ? 26.046 77.008 22.730 1.00 46.00 94 SER C O 1
ATOM 2786 N N . GLY C 1 114 ? 27.978 76.737 23.829 1.00 45.75 95 GLY C N 1
ATOM 2787 C CA . GLY C 1 114 ? 27.838 77.944 24.625 1.00 45.13 95 GLY C CA 1
ATOM 2788 C C . GLY C 1 114 ? 26.987 77.828 25.873 1.00 45.43 95 GLY C C 1
ATOM 2789 O O . GLY C 1 114 ? 26.843 78.800 26.614 1.00 47.00 95 GLY C O 1
ATOM 2790 N N . ARG C 1 115 ? 26.433 76.647 26.126 1.00 44.12 96 ARG C N 1
ATOM 2791 C CA . ARG C 1 115 ? 25.556 76.442 27.276 1.00 42.60 96 ARG C CA 1
ATOM 2792 C C . ARG C 1 115 ? 26.313 75.774 28.398 1.00 38.59 96 ARG C C 1
ATOM 2793 O O . ARG C 1 115 ? 27.117 74.889 28.147 1.00 40.30 96 ARG C O 1
ATOM 2801 N N . ASP C 1 116 ? 26.032 76.173 29.632 1.00 36.56 97 ASP C N 1
ATOM 2802 C CA . ASP C 1 116 ? 26.513 75.442 30.801 1.00 36.66 97 ASP C CA 1
ATOM 2803 C C . ASP C 1 116 ? 26.036 73.960 30.808 1.00 36.92 97 ASP C C 1
ATOM 2804 O O . ASP C 1 116 ? 24.991 73.629 30.282 1.00 36.59 97 ASP C O 1
ATOM 2809 N N . LEU C 1 117 ? 26.813 73.081 31.428 1.00 36.92 98 LEU C N 1
ATOM 2810 C CA . LEU C 1 117 ? 26.417 71.704 31.586 1.00 35.84 98 LEU C CA 1
ATOM 2811 C C . LEU C 1 117 ? 25.949 71.576 33.038 1.00 36.39 98 LEU C C 1
ATOM 2812 O O . LEU C 1 117 ? 26.593 72.100 33.947 1.00 35.78 98 LEU C O 1
ATOM 2817 N N . LEU C 1 118 ? 24.819 70.902 33.250 1.00 35.24 99 LEU C N 1
ATOM 2818 C CA . LEU C 1 118 ? 24.298 70.688 34.591 1.00 36.10 99 LEU C CA 1
ATOM 2819 C C . LEU C 1 118 ? 24.301 69.190 34.922 1.00 37.67 99 LEU C C 1
ATOM 2820 O O . LEU C 1 118 ? 23.900 68.371 34.095 1.00 35.62 99 LEU C O 1
ATOM 2825 N N . GLY C 1 119 ? 24.738 68.854 36.138 1.00 33.20 100 GLY C N 1
ATOM 2826 C CA . GLY C 1 119 ? 24.799 67.484 36.586 1.00 31.57 100 GLY C CA 1
ATOM 2827 C C . GLY C 1 119 ? 23.810 67.254 37.694 1.00 31.85 100 GLY C C 1
ATOM 2828 O O . GLY C 1 119 ? 23.999 67.770 38.786 1.00 35.82 100 GLY C O 1
ATOM 2829 N N . GLN C 1 120 ? 22.764 66.480 37.418 1.00 34.47 101 GLN C N 1
ATOM 2830 C CA . GLN C 1 120 ? 21.759 66.114 38.408 1.00 38.77 101 GLN C CA 1
ATOM 2831 C C . GLN C 1 120 ? 22.112 64.747 38.941 1.00 37.68 101 GLN C C 1
ATOM 2832 O O . GLN C 1 120 ? 21.908 63.753 38.270 1.00 34.21 101 GLN C O 1
ATOM 2838 N N . ALA C 1 121 ? 22.616 64.699 40.171 1.00 36.37 102 ALA C N 1
ATOM 2839 C CA . ALA C 1 121 ? 23.236 63.496 40.671 1.00 36.64 102 ALA C CA 1
ATOM 2840 C C . ALA C 1 121 ? 22.454 62.997 41.845 1.00 39.98 102 ALA C C 1
ATOM 2841 O O . ALA C 1 121 ? 22.099 63.784 42.715 1.00 40.86 102 ALA C O 1
ATOM 2843 N N . ARG C 1 122 ? 22.191 61.695 41.900 1.00 40.90 103 ARG C N 1
ATOM 2844 C CA . ARG C 1 122 ? 21.572 61.130 43.100 1.00 41.57 103 ARG C CA 1
ATOM 2845 C C . ARG C 1 122 ? 22.457 60.067 43.700 1.00 41.73 103 ARG C C 1
ATOM 2846 O O . ARG C 1 122 ? 23.236 59.446 42.986 1.00 43.09 103 ARG C O 1
ATOM 2854 N N . LEU C 1 123 ? 22.325 59.868 45.009 1.00 37.48 104 LEU C N 1
ATOM 2855 C CA . LEU C 1 123 ? 23.104 58.864 45.737 1.00 39.33 104 LEU C CA 1
ATOM 2856 C C . LEU C 1 123 ? 22.215 57.641 45.942 1.00 36.73 104 LEU C C 1
ATOM 2857 O O . LEU C 1 123 ? 21.095 57.787 46.411 1.00 41.59 104 LEU C O 1
ATOM 2862 N N . LEU C 1 124 ? 22.684 56.463 45.541 1.00 33.40 105 LEU C N 1
ATOM 2863 C CA . LEU C 1 124 ? 21.871 55.234 45.555 1.00 31.47 105 LEU C CA 1
ATOM 2864 C C . LEU C 1 124 ? 22.327 54.337 46.676 1.00 33.25 105 LEU C C 1
ATOM 2865 O O . LEU C 1 124 ? 21.530 53.672 47.281 1.00 33.68 105 LEU C O 1
ATOM 2870 N N . LYS C 1 125 ? 23.624 54.347 46.957 1.00 37.15 106 LYS C N 1
ATOM 2871 C CA . LYS C 1 125 ? 24.174 53.616 48.085 1.00 36.80 106 LYS C CA 1
ATOM 2872 C C . LYS C 1 125 ? 25.239 54.430 48.767 1.00 37.22 106 LYS C C 1
ATOM 2873 O O . LYS C 1 125 ? 26.033 55.105 48.128 1.00 33.36 106 LYS C O 1
ATOM 2879 N N . LEU C 1 126 ? 25.224 54.404 50.096 1.00 40.36 107 LEU C N 1
ATOM 2880 C CA . LEU C 1 126 ? 26.322 54.923 50.866 1.00 40.63 107 LEU C CA 1
ATOM 2881 C C . LEU C 1 126 ? 26.493 53.933 52.000 1.00 43.70 107 LEU C C 1
ATOM 2882 O O . LEU C 1 126 ? 25.924 54.095 53.068 1.00 43.16 107 LEU C O 1
ATOM 2887 N N . GLY C 1 127 ? 27.267 52.885 51.735 1.00 45.55 108 GLY C N 1
ATOM 2888 C CA . GLY C 1 127 ? 27.459 51.799 52.678 1.00 46.26 108 GLY C CA 1
ATOM 2889 C C . GLY C 1 127 ? 28.738 51.939 53.467 1.00 48.65 108 GLY C C 1
ATOM 2890 O O . GLY C 1 127 ? 29.431 52.954 53.369 1.00 49.41 108 GLY C O 1
ATOM 2891 N N . ARG C 1 128 ? 29.037 50.906 54.254 1.00 50.26 109 ARG C N 1
ATOM 2892 C CA . ARG C 1 128 ? 30.224 50.869 55.111 1.00 50.55 109 ARG C CA 1
ATOM 2893 C C . ARG C 1 128 ? 31.499 51.109 54.317 1.00 48.79 109 ARG C C 1
ATOM 2894 O O . ARG C 1 128 ? 32.399 51.816 54.777 1.00 49.68 109 ARG C O 1
ATOM 2898 N N . THR C 1 129 ? 31.566 50.506 53.132 1.00 47.39 110 THR C N 1
ATOM 2899 C CA . THR C 1 129 ? 32.791 50.487 52.326 1.00 46.22 110 THR C CA 1
ATOM 2900 C C . THR C 1 129 ? 32.638 51.018 50.893 1.00 44.37 110 THR C C 1
ATOM 2901 O O . THR C 1 129 ? 33.638 51.256 50.222 1.00 44.04 110 THR C O 1
ATOM 2905 N N . LEU C 1 130 ? 31.413 51.215 50.421 1.00 43.24 111 LEU C N 1
ATOM 2906 C CA . LEU C 1 130 ? 31.200 51.540 49.005 1.00 43.64 111 LEU C CA 1
ATOM 2907 C C . LEU C 1 130 ? 30.002 52.480 48.834 1.00 39.10 111 LEU C C 1
ATOM 2908 O O . LEU C 1 130 ? 28.966 52.263 49.445 1.00 43.62 111 LEU C O 1
ATOM 2913 N N . ALA C 1 131 ? 30.181 53.553 48.062 1.00 35.28 112 ALA C N 1
ATOM 2914 C CA . ALA C 1 131 ? 29.107 54.492 47.664 1.00 33.57 112 ALA C CA 1
ATOM 2915 C C . ALA C 1 131 ? 28.905 54.389 46.163 1.00 31.57 112 ALA C C 1
ATOM 2916 O O . ALA C 1 131 ? 29.861 54.148 45.460 1.00 31.55 112 ALA C O 1
ATOM 2918 N N . VAL C 1 132 ? 27.671 54.570 45.700 1.00 30.95 113 VAL C N 1
ATOM 2919 C CA . VAL C 1 132 ? 27.323 54.479 44.248 1.00 34.35 113 VAL C CA 1
ATOM 2920 C C . VAL C 1 132 ? 26.358 55.608 44.071 1.00 34.72 113 VAL C C 1
ATOM 2921 O O . VAL C 1 132 ? 25.430 55.763 44.877 1.00 36.07 113 VAL C O 1
ATOM 2925 N N . GLY C 1 133 ? 26.601 56.444 43.078 1.00 34.95 114 GLY C N 1
ATOM 2926 C CA . GLY C 1 133 ? 25.634 57.464 42.707 1.00 33.84 114 GLY C CA 1
ATOM 2927 C C . GLY C 1 133 ? 25.484 57.438 41.218 1.00 34.02 114 GLY C C 1
ATOM 2928 O O . GLY C 1 133 ? 26.366 56.985 40.536 1.00 32.49 114 GLY C O 1
ATOM 2929 N N . ASP C 1 134 ? 24.354 57.886 40.703 1.00 35.12 115 ASP C N 1
ATOM 2930 C CA . ASP C 1 134 ? 24.282 58.110 39.285 1.00 34.10 115 ASP C CA 1
ATOM 2931 C C . ASP C 1 134 ? 23.953 59.567 39.000 1.00 34.32 115 ASP C C 1
ATOM 2932 O O . ASP C 1 134 ? 23.714 60.342 39.902 1.00 36.44 115 ASP C O 1
ATOM 2937 N N . ILE C 1 135 ? 24.013 59.932 37.740 1.00 31.75 116 ILE C N 1
ATOM 2938 C CA . ILE C 1 135 ? 23.966 61.308 37.372 1.00 34.83 116 ILE C CA 1
ATOM 2939 C C . ILE C 1 135 ? 23.445 61.440 35.951 1.00 31.59 116 ILE C C 1
ATOM 2940 O O . ILE C 1 135 ? 23.792 60.648 35.070 1.00 30.35 116 ILE C O 1
ATOM 2945 N N . LEU C 1 136 ? 22.575 62.428 35.735 1.00 32.00 117 LEU C N 1
ATOM 2946 C CA . LEU C 1 136 ? 22.256 62.841 34.354 1.00 29.85 117 LEU C CA 1
ATOM 2947 C C . LEU C 1 136 ? 22.882 64.220 34.151 1.00 33.80 117 LEU C C 1
ATOM 2948 O O . LEU C 1 136 ? 22.921 65.044 35.096 1.00 36.80 117 LEU C O 1
ATOM 2953 N N . LEU C 1 137 ? 23.373 64.439 32.932 1.00 34.77 118 LEU C N 1
ATOM 2954 C CA . LEU C 1 137 ? 24.003 65.659 32.502 1.00 35.52 118 LEU C CA 1
ATOM 2955 C C . LEU C 1 137 ? 23.137 66.276 31.408 1.00 37.34 118 LEU C C 1
ATOM 2956 O O . LEU C 1 137 ? 22.675 65.571 30.491 1.00 34.86 118 LEU C O 1
ATOM 2961 N N . PHE C 1 138 ? 22.926 67.592 31.523 1.00 37.91 119 PHE C N 1
ATOM 2962 C CA . PHE C 1 138 ? 22.135 68.378 30.567 1.00 36.74 119 PHE C CA 1
ATOM 2963 C C . PHE C 1 138 ? 22.887 69.627 30.101 1.00 37.55 119 PHE C C 1
ATOM 2964 O O . PHE C 1 138 ? 23.516 70.297 30.910 1.00 36.77 119 PHE C O 1
ATOM 2972 N N . SER C 1 139 ? 22.829 69.917 28.797 1.00 37.93 120 SER C N 1
ATOM 2973 C CA . SER C 1 139 ? 23.050 71.274 28.292 1.00 38.75 120 SER C CA 1
ATOM 2974 C C . SER C 1 139 ? 21.899 72.136 28.745 1.00 39.32 120 SER C C 1
ATOM 2975 O O . SER C 1 139 ? 20.766 71.844 28.414 1.00 40.38 120 SER C O 1
ATOM 2978 N N . GLU C 1 140 ? 22.177 73.187 29.508 1.00 39.64 121 GLU C N 1
ATOM 2979 C CA . GLU C 1 140 ? 21.116 74.015 30.087 1.00 40.96 121 GLU C CA 1
ATOM 2980 C C . GLU C 1 140 ? 20.151 74.533 29.014 1.00 40.55 121 GLU C C 1
ATOM 2981 O O . GLU C 1 140 ? 20.593 75.057 27.998 1.00 40.97 121 GLU C O 1
ATOM 2987 N N . GLY C 1 141 ? 18.848 74.353 29.246 1.00 40.56 122 GLY C N 1
ATOM 2988 C CA . GLY C 1 141 ? 17.816 74.697 28.268 1.00 40.65 122 GLY C CA 1
ATOM 2989 C C . GLY C 1 141 ? 17.251 73.509 27.503 1.00 41.30 122 GLY C C 1
ATOM 2990 O O . GLY C 1 141 ? 16.078 73.516 27.125 1.00 39.11 122 GLY C O 1
ATOM 3004 N N . GLU C 1 143 ? 16.083 69.766 27.552 1.00 35.85 124 GLU C N 1
ATOM 3005 C CA . GLU C 1 143 ? 15.514 68.862 28.551 1.00 34.84 124 GLU C CA 1
ATOM 3006 C C . GLU C 1 143 ? 15.918 67.392 28.363 1.00 32.90 124 GLU C C 1
ATOM 3007 O O . GLU C 1 143 ? 15.956 66.654 29.332 1.00 31.70 124 GLU C O 1
ATOM 3013 N N . ALA C 1 144 ? 16.245 66.994 27.136 1.00 29.22 125 ALA C N 1
ATOM 3014 C CA . ALA C 1 144 ? 16.772 65.674 26.842 1.00 31.31 125 ALA C CA 1
ATOM 3015 C C . ALA C 1 144 ? 18.255 65.596 27.268 1.00 33.25 125 ALA C C 1
ATOM 3016 O O . ALA C 1 144 ? 19.062 66.414 26.803 1.00 31.57 125 ALA C O 1
ATOM 3018 N N . PRO C 1 145 ? 18.625 64.628 28.159 1.00 35.49 126 PRO C N 1
ATOM 3019 C CA . PRO C 1 145 ? 19.985 64.643 28.702 1.00 35.60 126 PRO C CA 1
ATOM 3020 C C . PRO C 1 145 ? 21.047 64.363 27.660 1.00 33.80 126 PRO C C 1
ATOM 3021 O O . PRO C 1 145 ? 20.829 63.554 26.789 1.00 33.09 126 PRO C O 1
ATOM 3025 N N . VAL C 1 146 ? 22.202 65.021 27.789 1.00 32.87 127 VAL C N 1
ATOM 3026 C CA . VAL C 1 146 ? 23.318 64.766 26.897 1.00 29.48 127 VAL C CA 1
ATOM 3027 C C . VAL C 1 146 ? 24.060 63.522 27.352 1.00 29.11 127 VAL C C 1
ATOM 3028 O O . VAL C 1 146 ? 24.621 62.835 26.529 1.00 23.29 127 VAL C O 1
ATOM 3032 N N . ALA C 1 147 ? 24.083 63.233 28.669 1.00 26.24 128 ALA C N 1
ATOM 3033 C CA . ALA C 1 147 ? 24.746 62.050 29.122 1.00 27.98 128 ALA C CA 1
ATOM 3034 C C . ALA C 1 147 ? 24.205 61.529 30.431 1.00 32.36 128 ALA C C 1
ATOM 3035 O O . ALA C 1 147 ? 23.612 62.285 31.237 1.00 30.68 128 ALA C O 1
ATOM 3037 N N . ARG C 1 148 ? 24.499 60.253 30.686 1.00 34.08 129 ARG C N 1
ATOM 3038 C CA . ARG C 1 148 ? 24.375 59.715 32.046 1.00 35.22 129 ARG C CA 1
ATOM 3039 C C . ARG C 1 148 ? 25.622 58.945 32.496 1.00 33.54 129 ARG C C 1
ATOM 3040 O O . ARG C 1 148 ? 26.377 58.435 31.675 1.00 31.24 129 ARG C O 1
ATOM 3048 N N . SER C 1 149 ? 25.799 58.850 33.805 1.00 31.78 130 SER C N 1
ATOM 3049 C CA . SER C 1 149 ? 26.946 58.213 34.364 1.00 32.66 130 SER C CA 1
ATOM 3050 C C . SER C 1 149 ? 26.642 57.569 35.713 1.00 33.20 130 SER C C 1
ATOM 3051 O O . SER C 1 149 ? 25.763 58.040 36.492 1.00 32.83 130 SER C O 1
ATOM 3054 N N . THR C 1 150 ? 27.353 56.476 35.990 1.00 32.54 131 THR C N 1
ATOM 3055 C CA . THR C 1 150 ? 27.365 55.907 37.345 1.00 33.71 131 THR C CA 1
ATOM 3056 C C . THR C 1 150 ? 28.772 56.059 37.842 1.00 33.13 131 THR C C 1
ATOM 3057 O O . THR C 1 150 ? 29.710 55.921 37.064 1.00 31.54 131 THR C O 1
ATOM 3069 N N . THR C 1 152 ? 31.181 54.922 41.213 1.00 33.27 133 THR C N 1
ATOM 3070 C CA . THR C 1 152 ? 31.352 54.165 42.416 1.00 32.76 133 THR C CA 1
ATOM 3071 C C . THR C 1 152 ? 32.657 54.600 43.108 1.00 34.21 133 THR C C 1
ATOM 3072 O O . THR C 1 152 ? 33.660 54.857 42.443 1.00 31.37 133 THR C O 1
ATOM 3076 N N . TYR C 1 153 ? 32.607 54.684 44.435 1.00 31.99 134 TYR C N 1
ATOM 3077 C CA . TYR C 1 153 ? 33.734 55.086 45.274 1.00 34.98 134 TYR C CA 1
ATOM 3078 C C . TYR C 1 153 ? 33.948 54.066 46.368 1.00 35.84 134 TYR C C 1
ATOM 3079 O O . TYR C 1 153 ? 33.014 53.402 46.777 1.00 37.51 134 TYR C O 1
ATOM 3088 N N . SER C 1 154 ? 35.165 53.966 46.873 1.00 37.51 135 SER C N 1
ATOM 3089 C CA . SER C 1 154 ? 35.401 53.190 48.077 1.00 40.47 135 SER C CA 1
ATOM 3090 C C . SER C 1 154 ? 35.675 54.128 49.245 1.00 41.33 135 SER C C 1
ATOM 3091 O O . SER C 1 154 ? 36.229 55.195 49.079 1.00 42.44 135 SER C O 1
ATOM 3094 N N . ILE C 1 155 ? 35.246 53.716 50.420 1.00 45.49 136 ILE C N 1
ATOM 3095 C CA . ILE C 1 155 ? 35.381 54.485 51.635 1.00 48.87 136 ILE C CA 1
ATOM 3096 C C . ILE C 1 155 ? 36.310 53.650 52.496 1.00 54.11 136 ILE C C 1
ATOM 3097 O O . ILE C 1 155 ? 35.949 52.555 52.898 1.00 55.45 136 ILE C O 1
ATOM 3102 N N . PRO C 1 156 ? 37.540 54.127 52.731 1.00 60.04 137 PRO C N 1
ATOM 3103 C CA . PRO C 1 156 ? 38.396 53.459 53.727 1.00 62.53 137 PRO C CA 1
ATOM 3104 C C . PRO C 1 156 ? 37.927 53.674 55.189 1.00 64.84 137 PRO C C 1
ATOM 3105 O O . PRO C 1 156 ? 37.158 54.610 55.458 1.00 64.02 137 PRO C O 1
ATOM 3109 N N . PRO C 1 157 ? 38.404 52.824 56.129 1.00 67.22 138 PRO C N 1
ATOM 3110 C CA . PRO C 1 157 ? 38.067 52.891 57.555 1.00 68.43 138 PRO C CA 1
ATOM 3111 C C . PRO C 1 157 ? 37.464 54.222 58.032 1.00 68.68 138 PRO C C 1
ATOM 3112 O O . PRO C 1 157 ? 37.301 54.411 59.265 1.00 68.90 138 PRO C O 1
ATOM 3116 N N . GLU D 1 21 ? 43.771 45.868 7.919 1.00 63.85 2 GLU D N 1
ATOM 3117 C CA . GLU D 1 21 ? 44.825 46.704 7.259 1.00 64.06 2 GLU D CA 1
ATOM 3118 C C . GLU D 1 21 ? 44.770 48.143 7.793 1.00 63.68 2 GLU D C 1
ATOM 3119 O O . GLU D 1 21 ? 43.680 48.713 7.935 1.00 65.42 2 GLU D O 1
ATOM 3121 N N . LEU D 1 22 ? 45.939 48.712 8.104 1.00 61.82 3 LEU D N 1
ATOM 3122 C CA . LEU D 1 22 ? 46.037 50.098 8.586 1.00 60.58 3 LEU D CA 1
ATOM 3123 C C . LEU D 1 22 ? 46.157 51.054 7.412 1.00 60.74 3 LEU D C 1
ATOM 3124 O O . LEU D 1 22 ? 46.837 50.754 6.432 1.00 62.66 3 LEU D O 1
ATOM 3129 N N . VAL D 1 23 ? 45.494 52.205 7.508 1.00 61.09 4 VAL D N 1
ATOM 3130 C CA . VAL D 1 23 ? 45.632 53.267 6.496 1.00 61.15 4 VAL D CA 1
ATOM 3131 C C . VAL D 1 23 ? 46.522 54.434 6.977 1.00 60.96 4 VAL D C 1
ATOM 3132 O O . VAL D 1 23 ? 46.816 55.352 6.218 1.00 60.21 4 VAL D O 1
ATOM 3136 N N . PHE D 1 24 ? 46.940 54.387 8.240 1.00 60.61 5 PHE D N 1
ATOM 3137 C CA . PHE D 1 24 ? 47.881 55.347 8.791 1.00 60.02 5 PHE D CA 1
ATOM 3138 C C . PHE D 1 24 ? 49.142 54.612 9.245 1.00 59.96 5 PHE D C 1
ATOM 3139 O O . PHE D 1 24 ? 49.101 53.420 9.549 1.00 59.81 5 PHE D O 1
ATOM 3147 N N . ASP D 1 25 ? 50.257 55.337 9.288 1.00 60.03 6 ASP D N 1
ATOM 3148 C CA . ASP D 1 25 ? 51.462 54.876 9.979 1.00 60.11 6 ASP D CA 1
ATOM 3149 C C . ASP D 1 25 ? 51.629 55.736 11.230 1.00 58.42 6 ASP D C 1
ATOM 3150 O O . ASP D 1 25 ? 50.904 56.716 11.416 1.00 57.74 6 ASP D O 1
ATOM 3155 N N . LYS D 1 26 ? 52.573 55.375 12.088 1.00 57.12 7 LYS D N 1
ATOM 3156 C CA . LYS D 1 26 ? 52.715 56.057 13.373 1.00 57.72 7 LYS D CA 1
ATOM 3157 C C . LYS D 1 26 ? 52.795 57.584 13.232 1.00 57.80 7 LYS D C 1
ATOM 3158 O O . LYS D 1 26 ? 52.098 58.311 13.936 1.00 57.10 7 LYS D O 1
ATOM 3164 N N . ASP D 1 27 ? 53.619 58.066 12.305 1.00 58.59 8 ASP D N 1
ATOM 3165 C CA . ASP D 1 27 ? 53.790 59.516 12.103 1.00 59.14 8 ASP D CA 1
ATOM 3166 C C . ASP D 1 27 ? 52.581 60.140 11.401 1.00 57.59 8 ASP D C 1
ATOM 3167 O O . ASP D 1 27 ? 52.111 61.208 11.796 1.00 56.83 8 ASP D O 1
ATOM 3172 N N . GLY D 1 28 ? 52.074 59.464 10.372 1.00 56.66 9 GLY D N 1
ATOM 3173 C CA . GLY D 1 28 ? 50.817 59.857 9.728 1.00 56.05 9 GLY D CA 1
ATOM 3174 C C . GLY D 1 28 ? 49.675 60.036 10.719 1.00 54.91 9 GLY D C 1
ATOM 3175 O O . GLY D 1 28 ? 48.918 61.009 10.643 1.00 56.00 9 GLY D O 1
ATOM 3176 N N . LEU D 1 29 ? 49.558 59.085 11.647 1.00 53.25 10 LEU D N 1
ATOM 3177 C CA . LEU D 1 29 ? 48.542 59.124 12.698 1.00 50.23 10 LEU D CA 1
ATOM 3178 C C . LEU D 1 29 ? 48.841 60.231 13.712 1.00 50.81 10 LEU D C 1
ATOM 3179 O O . LEU D 1 29 ? 47.959 61.020 14.060 1.00 50.51 10 LEU D O 1
ATOM 3184 N N . SER D 1 30 ? 50.085 60.274 14.184 1.00 52.48 11 SER D N 1
ATOM 3185 C CA . SER D 1 30 ? 50.537 61.309 15.122 1.00 53.98 11 SER D CA 1
ATOM 3186 C C . SER D 1 30 ? 50.288 62.707 14.560 1.00 55.72 11 SER D C 1
ATOM 3187 O O . SER D 1 30 ? 49.898 63.623 15.287 1.00 54.86 11 SER D O 1
ATOM 3190 N N . ALA D 1 31 ? 50.514 62.852 13.256 1.00 58.06 12 ALA D N 1
ATOM 3191 C CA . ALA D 1 31 ? 50.300 64.115 12.563 1.00 60.02 12 ALA D CA 1
ATOM 3192 C C . ALA D 1 31 ? 48.823 64.462 12.542 1.00 61.59 12 ALA D C 1
ATOM 3193 O O . ALA D 1 31 ? 48.429 65.556 12.952 1.00 62.45 12 ALA D O 1
ATOM 3195 N N . TYR D 1 32 ? 48.010 63.517 12.077 1.00 63.48 13 TYR D N 1
ATOM 3196 C CA . TYR D 1 32 ? 46.573 63.731 11.964 1.00 64.79 13 TYR D CA 1
ATOM 3197 C C . TYR D 1 32 ? 45.884 64.009 13.305 1.00 65.75 13 TYR D C 1
ATOM 3198 O O . TYR D 1 32 ? 44.854 64.682 13.339 1.00 66.26 13 TYR D O 1
ATOM 3207 N N . LEU D 1 33 ? 46.443 63.492 14.397 1.00 65.87 14 LEU D N 1
ATOM 3208 C CA . LEU D 1 33 ? 45.921 63.780 15.738 1.00 66.77 14 LEU D CA 1
ATOM 3209 C C . LEU D 1 33 ? 46.267 65.202 16.206 1.00 67.63 14 LEU D C 1
ATOM 3210 O O . LEU D 1 33 ? 45.444 65.845 16.849 1.00 67.24 14 LEU D O 1
ATOM 3215 N N . GLU D 1 34 ? 47.469 65.690 15.884 1.00 69.82 15 GLU D N 1
ATOM 3216 C CA . GLU D 1 34 ? 47.855 67.083 16.182 1.00 70.86 15 GLU D CA 1
ATOM 3217 C C . GLU D 1 34 ? 46.937 68.051 15.425 1.00 72.97 15 GLU D C 1
ATOM 3218 O O . GLU D 1 34 ? 46.430 69.032 15.993 1.00 73.06 15 GLU D O 1
ATOM 3220 N N . GLU D 1 35 ? 46.730 67.756 14.139 1.00 73.91 16 GLU D N 1
ATOM 3221 C CA . GLU D 1 35 ? 45.771 68.472 13.305 1.00 74.15 16 GLU D CA 1
ATOM 3222 C C . GLU D 1 35 ? 44.400 68.501 13.975 1.00 74.27 16 GLU D C 1
ATOM 3223 O O . GLU D 1 35 ? 43.896 69.566 14.308 1.00 74.12 16 GLU D O 1
ATOM 3229 N N . VAL D 1 36 ? 43.821 67.324 14.197 1.00 75.27 17 VAL D N 1
ATOM 3230 C CA . VAL D 1 36 ? 42.471 67.202 14.765 1.00 75.61 17 VAL D CA 1
ATOM 3231 C C . VAL D 1 36 ? 42.370 67.704 16.222 1.00 76.58 17 VAL D C 1
ATOM 3232 O O . VAL D 1 36 ? 41.367 68.315 16.597 1.00 76.26 17 VAL D O 1
ATOM 3236 N N . PHE D 1 37 ? 43.406 67.463 17.024 1.00 77.73 18 PHE D N 1
ATOM 3237 C CA . PHE D 1 37 ? 43.443 67.911 18.419 1.00 78.75 18 PHE D CA 1
ATOM 3238 C C . PHE D 1 37 ? 44.657 68.802 18.673 1.00 79.05 18 PHE D C 1
ATOM 3239 O O . PHE D 1 37 ? 45.690 68.319 19.139 1.00 79.31 18 PHE D O 1
ATOM 3247 N N . PRO D 1 38 ? 44.548 70.106 18.354 1.00 79.53 19 PRO D N 1
ATOM 3248 C CA . PRO D 1 38 ? 45.601 71.047 18.735 1.00 79.00 19 PRO D CA 1
ATOM 3249 C C . PRO D 1 38 ? 45.478 71.445 20.209 1.00 79.40 19 PRO D C 1
ATOM 3250 O O . PRO D 1 38 ? 46.422 71.993 20.778 1.00 79.72 19 PRO D O 1
ATOM 3254 N N . GLN D 1 39 ? 44.315 71.175 20.807 1.00 79.74 20 GLN D N 1
ATOM 3255 C CA . GLN D 1 39 ? 44.136 71.248 22.259 1.00 79.80 20 GLN D CA 1
ATOM 3256 C C . GLN D 1 39 ? 45.041 70.219 22.980 1.00 79.56 20 GLN D C 1
ATOM 3257 O O . GLN D 1 39 ? 45.693 70.553 23.979 1.00 80.29 20 GLN D O 1
ATOM 3259 N N . ILE D 1 40 ? 45.077 68.981 22.467 1.00 78.23 21 ILE D N 1
ATOM 3260 C CA . ILE D 1 40 ? 45.982 67.936 22.970 1.00 76.14 21 ILE D CA 1
ATOM 3261 C C . ILE D 1 40 ? 47.363 68.535 23.241 1.00 74.02 21 ILE D C 1
ATOM 3262 O O . ILE D 1 40 ? 47.848 68.479 24.369 1.00 75.04 21 ILE D O 1
ATOM 3264 N N . GLN D 1 41 ? 47.974 69.134 22.217 1.00 70.53 22 GLN D N 1
ATOM 3265 C CA . GLN D 1 41 ? 49.217 69.925 22.387 1.00 67.37 22 GLN D CA 1
ATOM 3266 C C . GLN D 1 41 ? 50.475 69.044 22.537 1.00 63.41 22 GLN D C 1
ATOM 3267 O O . GLN D 1 41 ? 50.814 68.285 21.625 1.00 63.26 22 GLN D O 1
ATOM 3269 N N . GLY D 1 42 ? 51.172 69.149 23.668 1.00 59.30 23 GLY D N 1
ATOM 3270 C CA . GLY D 1 42 ? 52.271 68.228 23.975 1.00 56.89 23 GLY D CA 1
ATOM 3271 C C . GLY D 1 42 ? 51.883 67.124 24.957 1.00 54.57 23 GLY D C 1
ATOM 3272 O O . GLY D 1 42 ? 52.746 66.585 25.661 1.00 55.00 23 GLY D O 1
ATOM 3273 N N . GLU D 1 43 ? 50.597 66.774 25.006 1.00 50.56 24 GLU D N 1
ATOM 3274 C CA . GLU D 1 43 ? 50.100 65.871 26.046 1.00 49.79 24 GLU D CA 1
ATOM 3275 C C . GLU D 1 43 ? 50.256 64.388 25.690 1.00 44.80 24 GLU D C 1
ATOM 3276 O O . GLU D 1 43 ? 50.642 63.606 26.541 1.00 42.87 24 GLU D O 1
ATOM 3282 N N . PHE D 1 44 ? 49.953 64.010 24.447 1.00 42.03 25 PHE D N 1
ATOM 3283 C CA . PHE D 1 44 ? 49.893 62.602 24.067 1.00 42.18 25 PHE D CA 1
ATOM 3284 C C . PHE D 1 44 ? 50.800 62.298 22.912 1.00 41.43 25 PHE D C 1
ATOM 3285 O O . PHE D 1 44 ? 50.794 63.028 21.932 1.00 46.45 25 PHE D O 1
ATOM 3293 N N . SER D 1 45 ? 51.543 61.195 23.002 1.00 40.48 26 SER D N 1
ATOM 3294 C CA . SER D 1 45 ? 52.393 60.720 21.899 1.00 39.56 26 SER D CA 1
ATOM 3295 C C . SER D 1 45 ? 52.256 59.207 21.718 1.00 37.51 26 SER D C 1
ATOM 3296 O O . SER D 1 45 ? 51.992 58.511 22.675 1.00 39.04 26 SER D O 1
ATOM 3299 N N . ILE D 1 46 ? 52.423 58.717 20.487 1.00 39.13 27 ILE D N 1
ATOM 3300 C CA . ILE D 1 46 ? 52.334 57.277 20.169 1.00 39.75 27 ILE D CA 1
ATOM 3301 C C . ILE D 1 46 ? 53.683 56.533 20.291 1.00 42.04 27 ILE D C 1
ATOM 3302 O O . ILE D 1 46 ? 54.601 56.780 19.498 1.00 43.82 27 ILE D O 1
ATOM 3307 N N . ASP D 1 47 ? 53.793 55.603 21.247 1.00 43.09 28 ASP D N 1
ATOM 3308 C CA . ASP D 1 47 ? 54.988 54.755 21.371 1.00 42.63 28 ASP D CA 1
ATOM 3309 C C . ASP D 1 47 ? 55.000 53.624 20.340 1.00 42.36 28 ASP D C 1
ATOM 3310 O O . ASP D 1 47 ? 56.053 53.268 19.822 1.00 45.04 28 ASP D O 1
ATOM 3315 N N . ALA D 1 48 ? 53.839 53.049 20.057 1.00 41.27 29 ALA D N 1
ATOM 3316 C CA . ALA D 1 48 ? 53.749 51.961 19.093 1.00 39.43 29 ALA D CA 1
ATOM 3317 C C . ALA D 1 48 ? 52.341 51.855 18.524 1.00 39.09 29 ALA D C 1
ATOM 3318 O O . ALA D 1 48 ? 51.341 52.063 19.222 1.00 40.58 29 ALA D O 1
ATOM 3320 N N . LEU D 1 49 ? 52.296 51.569 17.231 1.00 39.41 30 LEU D N 1
ATOM 3321 C CA . LEU D 1 49 ? 51.072 51.362 16.496 1.00 41.18 30 LEU D CA 1
ATOM 3322 C C . LEU D 1 49 ? 51.223 50.040 15.773 1.00 45.15 30 LEU D C 1
ATOM 3323 O O . LEU D 1 49 ? 52.217 49.825 15.084 1.00 48.01 30 LEU D O 1
ATOM 3328 N N . ALA D 1 50 ? 50.262 49.140 15.962 1.00 48.91 31 ALA D N 1
ATOM 3329 C CA . ALA D 1 50 ? 50.179 47.922 15.153 1.00 50.56 31 ALA D CA 1
ATOM 3330 C C . ALA D 1 50 ? 48.718 47.712 14.756 1.00 51.18 31 ALA D C 1
ATOM 3331 O O . ALA D 1 50 ? 47.829 48.401 15.256 1.00 50.74 31 ALA D O 1
ATOM 3333 N N . LYS D 1 51 ? 48.493 46.764 13.848 1.00 52.01 32 LYS D N 1
ATOM 3334 C CA . LYS D 1 51 ? 47.186 46.546 13.233 1.00 52.19 32 LYS D CA 1
ATOM 3335 C C . LYS D 1 51 ? 46.034 46.608 14.238 1.00 52.32 32 LYS D C 1
ATOM 3336 O O . LYS D 1 51 ? 45.007 47.209 13.943 1.00 55.13 32 LYS D O 1
ATOM 3338 N N . GLY D 1 52 ? 46.180 46.005 15.416 1.00 50.53 33 GLY D N 1
ATOM 3339 C CA . GLY D 1 52 ? 45.068 46.009 16.390 1.00 47.68 33 GLY D CA 1
ATOM 3340 C C . GLY D 1 52 ? 45.429 46.420 17.799 1.00 46.58 33 GLY D C 1
ATOM 3341 O O . GLY D 1 52 ? 44.644 46.186 18.722 1.00 44.15 33 GLY D O 1
ATOM 3342 N N . GLU D 1 53 ? 46.622 47.003 17.965 1.00 44.84 34 GLU D N 1
ATOM 3343 C CA . GLU D 1 53 ? 47.102 47.490 19.256 1.00 43.89 34 GLU D CA 1
ATOM 3344 C C . GLU D 1 53 ? 47.815 48.831 19.049 1.00 42.27 34 GLU D C 1
ATOM 3345 O O . GLU D 1 53 ? 48.330 49.106 1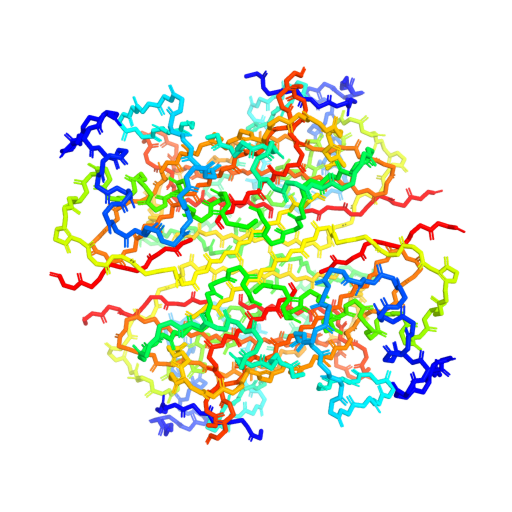7.956 1.00 44.36 34 GLU D O 1
ATOM 3347 N N . ILE D 1 54 ? 47.745 49.682 20.075 1.00 40.01 35 ILE D N 1
ATOM 3348 C CA . ILE D 1 54 ? 48.429 50.963 20.139 1.00 37.61 35 ILE D CA 1
ATOM 3349 C C . ILE D 1 54 ? 48.925 51.138 21.571 1.00 39.00 35 ILE D C 1
ATOM 3350 O O . ILE D 1 54 ? 48.273 50.701 22.515 1.00 40.23 35 ILE D O 1
ATOM 3355 N N . THR D 1 55 ? 50.100 51.739 21.727 1.00 38.99 36 THR D N 1
ATOM 3356 C CA . THR D 1 55 ? 50.566 52.168 23.028 1.00 38.15 36 THR D CA 1
ATOM 3357 C C . THR D 1 55 ? 50.724 53.660 22.894 1.00 38.62 36 THR D C 1
ATOM 3358 O O . THR D 1 55 ? 51.480 54.119 22.054 1.00 41.34 36 THR D O 1
ATOM 3370 N N . ARG D 1 57 ? 51.239 57.342 25.042 1.00 36.82 38 ARG D N 1
ATOM 3371 C CA . ARG D 1 57 ? 51.874 57.875 26.248 1.00 36.53 38 ARG D CA 1
ATOM 3372 C C . ARG D 1 57 ? 51.208 59.204 26.553 1.00 37.45 38 ARG D C 1
ATOM 3373 O O . ARG D 1 57 ? 50.930 59.984 25.635 1.00 38.17 38 ARG D O 1
ATOM 3381 N N . LEU D 1 58 ? 50.885 59.409 27.829 1.00 38.24 39 LEU D N 1
ATOM 3382 C CA . LEU D 1 58 ? 50.486 60.702 28.365 1.00 37.86 39 LEU D CA 1
ATOM 3383 C C . LEU D 1 58 ? 51.737 61.295 28.993 1.00 40.35 39 LEU D C 1
ATOM 3384 O O . LEU D 1 58 ? 52.204 60.852 30.052 1.00 36.94 39 LEU D O 1
ATOM 3389 N N . ASN D 1 59 ? 52.266 62.314 28.327 1.00 43.71 40 ASN D N 1
ATOM 3390 C CA . ASN D 1 59 ? 53.474 63.009 28.755 1.00 42.00 40 ASN D CA 1
ATOM 3391 C C . ASN D 1 59 ? 53.225 63.911 29.961 1.00 43.09 40 ASN D C 1
ATOM 3392 O O . ASN D 1 59 ? 52.828 65.048 29.821 1.00 45.08 40 ASN D O 1
ATOM 3397 N N . VAL D 1 60 ? 53.469 63.371 31.147 1.00 45.64 41 VAL D N 1
ATOM 3398 C CA . VAL D 1 60 ? 53.049 63.973 32.412 1.00 49.82 41 VAL D CA 1
ATOM 3399 C C . VAL D 1 60 ? 53.781 65.275 32.767 1.00 54.32 41 VAL D C 1
ATOM 3400 O O . VAL D 1 60 ? 53.335 66.012 33.659 1.00 55.94 41 VAL D O 1
ATOM 3404 N N . GLN D 1 61 ? 54.879 65.574 32.063 1.00 57.78 42 GLN D N 1
ATOM 3405 C CA . GLN D 1 61 ? 55.514 66.909 32.117 1.00 60.03 42 GLN D CA 1
ATOM 3406 C C . GLN D 1 61 ? 54.571 68.031 31.615 1.00 62.34 42 GLN D C 1
ATOM 3407 O O . GLN D 1 61 ? 54.550 69.127 32.188 1.00 63.41 42 GLN D O 1
ATOM 3409 N N . GLU D 1 62 ? 53.801 67.748 30.555 1.00 63.79 43 GLU D N 1
ATOM 3410 C CA . GLU D 1 62 ? 52.832 68.704 29.985 1.00 64.17 43 GLU D CA 1
ATOM 3411 C C . GLU D 1 62 ? 51.674 69.037 30.947 1.00 65.50 43 GLU D C 1
ATOM 3412 O O . GLU D 1 62 ? 51.023 70.081 30.806 1.00 65.02 43 GLU D O 1
ATOM 3418 N N . ARG D 1 63 ? 51.427 68.151 31.915 1.00 66.60 44 ARG D N 1
ATOM 3419 C CA . ARG D 1 63 ? 50.421 68.381 32.967 1.00 67.20 44 ARG D CA 1
ATOM 3420 C C . ARG D 1 63 ? 50.789 69.539 33.913 1.00 67.54 44 ARG D C 1
ATOM 3421 O O . ARG D 1 63 ? 49.898 70.218 34.441 1.00 66.83 44 ARG D O 1
ATOM 3429 N N . HIS D 1 64 ? 52.091 69.742 34.131 1.00 67.90 45 HIS D N 1
ATOM 3430 C CA . HIS D 1 64 ? 52.598 70.784 35.040 1.00 68.88 45 HIS D CA 1
ATOM 3431 C C . HIS D 1 64 ? 51.926 70.695 36.418 1.00 69.28 45 HIS D C 1
ATOM 3432 O O . HIS D 1 64 ? 51.392 71.684 36.935 1.00 69.77 45 HIS D O 1
ATOM 3439 N N . LEU D 1 65 ? 51.962 69.495 36.998 1.00 69.54 46 LEU D N 1
ATOM 3440 C CA . LEU D 1 65 ? 51.348 69.232 38.299 1.00 69.12 46 LEU D CA 1
ATOM 3441 C C . LEU D 1 65 ? 52.279 69.637 39.439 1.00 70.00 46 LEU D C 1
ATOM 3442 O O . LEU D 1 65 ? 53.503 69.746 39.259 1.00 69.17 46 LEU D O 1
ATOM 3447 N N . ARG D 1 66 ? 51.679 69.846 40.613 1.00 70.80 47 ARG D N 1
ATOM 3448 C CA . ARG D 1 66 ? 52.415 70.075 41.852 1.00 70.83 47 ARG D CA 1
ATOM 3449 C C . ARG D 1 66 ? 53.353 68.894 42.128 1.00 71.53 47 ARG D C 1
ATOM 3450 O O . ARG D 1 66 ? 53.089 67.774 41.684 1.00 71.56 47 ARG D O 1
ATOM 3452 N N . PRO D 1 67 ? 54.464 69.137 42.850 1.00 72.23 48 PRO D N 1
ATOM 3453 C CA . PRO D 1 67 ? 55.306 67.993 43.236 1.00 72.36 48 PRO D CA 1
ATOM 3454 C C . PRO D 1 67 ? 54.526 66.985 44.096 1.00 72.13 48 PRO D C 1
ATOM 3455 O O . PRO D 1 67 ? 53.798 67.385 45.009 1.00 73.60 48 PRO D O 1
ATOM 3459 N N . GLY D 1 68 ? 54.663 65.697 43.793 1.00 70.78 49 GLY D N 1
ATOM 3460 C CA . GLY D 1 68 ? 53.868 64.663 44.462 1.00 69.62 49 GLY D CA 1
ATOM 3461 C C . GLY D 1 68 ? 52.475 64.519 43.859 1.00 68.88 49 GLY D C 1
ATOM 3462 O O . GLY D 1 68 ? 51.638 63.780 44.386 1.00 69.10 49 GLY D O 1
ATOM 3463 N N . GLY D 1 69 ? 52.229 65.217 42.747 1.00 66.94 50 GLY D N 1
ATOM 3464 C CA . GLY D 1 69 ? 50.959 65.139 42.038 1.00 65.46 50 GLY D CA 1
ATOM 3465 C C . GLY D 1 69 ? 50.866 63.917 41.136 1.00 64.11 50 GLY D C 1
ATOM 3466 O O . GLY D 1 69 ? 51.889 63.373 40.697 1.00 63.03 50 GLY D O 1
ATOM 3467 N N . THR D 1 70 ? 49.634 63.483 40.870 1.00 62.58 51 THR D N 1
ATOM 3468 C CA . THR D 1 70 ? 49.387 62.366 39.959 1.00 61.56 51 THR D CA 1
ATOM 3469 C C . THR D 1 70 ? 48.255 62.683 38.969 1.00 60.80 51 THR D C 1
ATOM 3470 O O . THR D 1 70 ? 47.245 63.307 39.327 1.00 60.02 51 THR D O 1
ATOM 3474 N N . VAL D 1 71 ? 48.456 62.254 37.720 1.00 58.98 52 VAL D N 1
ATOM 3475 C CA . VAL D 1 71 ? 47.443 62.310 36.673 1.00 56.49 52 VAL D CA 1
ATOM 3476 C C . VAL D 1 71 ? 46.044 62.057 37.245 1.00 54.74 52 VAL D C 1
ATOM 3477 O O . VAL D 1 71 ? 45.811 61.092 37.992 1.00 56.30 52 VAL D O 1
ATOM 3481 N N . SER D 1 72 ? 45.123 62.940 36.885 1.00 51.73 53 SER D N 1
ATOM 3482 C CA . SER D 1 72 ? 43.765 62.938 37.419 1.00 48.23 53 SER D CA 1
ATOM 3483 C C . SER D 1 72 ? 42.913 61.903 36.714 1.00 46.28 53 SER D C 1
ATOM 3484 O O . SER D 1 72 ? 43.292 61.392 35.661 1.00 48.47 53 SER D O 1
ATOM 3487 N N . GLY D 1 73 ? 41.740 61.634 37.268 1.00 44.09 54 GLY D N 1
ATOM 3488 C CA . GLY D 1 73 ? 40.758 60.769 36.621 1.00 40.14 54 GLY D CA 1
ATOM 3489 C C . GLY D 1 73 ? 40.337 61.230 35.230 1.00 39.15 54 GLY D C 1
ATOM 3490 O O . GLY D 1 73 ? 40.246 60.409 34.300 1.00 37.90 54 GLY D O 1
ATOM 3491 N N . PRO D 1 74 ? 39.993 62.520 35.077 1.00 37.98 55 PRO D N 1
ATOM 3492 C CA . PRO D 1 74 ? 39.720 63.022 33.726 1.00 36.18 55 PRO D CA 1
ATOM 3493 C C . PRO D 1 74 ? 40.859 62.821 32.712 1.00 36.65 55 PRO D C 1
ATOM 3494 O O . PRO D 1 74 ? 40.590 62.520 31.548 1.00 34.96 55 PRO D O 1
ATOM 3498 N N . SER D 1 75 ? 42.108 62.987 33.147 1.00 36.46 56 SER D N 1
ATOM 3499 C CA . SER D 1 75 ? 43.268 62.756 32.295 1.00 35.76 56 SER D CA 1
ATOM 3500 C C . SER D 1 75 ? 43.422 61.283 31.912 1.00 33.76 56 SER D C 1
ATOM 3501 O O . SER D 1 75 ? 43.762 60.966 30.781 1.00 33.09 56 SER D O 1
ATOM 3512 N N . PHE D 1 77 ? 40.929 59.217 31.729 1.00 33.79 58 PHE D N 1
ATOM 3513 C CA . PHE D 1 77 ? 39.821 59.091 30.827 1.00 33.35 58 PHE D CA 1
ATOM 3514 C C . PHE D 1 77 ? 40.248 59.527 29.430 1.00 31.18 58 PHE D C 1
ATOM 3515 O O . PHE D 1 77 ? 40.001 58.842 28.470 1.00 33.73 58 PHE D O 1
ATOM 3523 N N . ALA D 1 78 ? 40.893 60.681 29.340 1.00 32.06 59 ALA D N 1
ATOM 3524 C CA . ALA D 1 78 ? 41.327 61.248 28.076 1.00 33.02 59 ALA D CA 1
ATOM 3525 C C . ALA D 1 78 ? 42.324 60.350 27.330 1.00 33.83 59 ALA D C 1
ATOM 3526 O O . ALA D 1 78 ? 42.304 60.238 26.081 1.00 33.29 59 ALA D O 1
ATOM 3528 N N . LEU D 1 79 ? 43.225 59.738 28.095 1.00 32.82 60 LEU D N 1
ATOM 3529 C CA . LEU D 1 79 ? 44.219 58.824 27.545 1.00 33.34 60 LEU D CA 1
ATOM 3530 C C . LEU D 1 79 ? 43.524 57.593 26.972 1.00 32.41 60 LEU D C 1
ATOM 3531 O O . LEU D 1 79 ? 43.831 57.165 25.845 1.00 36.53 60 LEU D O 1
ATOM 3536 N N . ALA D 1 80 ? 42.556 57.062 27.713 1.00 30.68 61 ALA D N 1
ATOM 3537 C CA . ALA D 1 80 ? 41.820 55.884 27.247 1.00 30.04 61 ALA D CA 1
ATOM 3538 C C . ALA D 1 80 ? 41.054 56.177 25.967 1.00 29.46 61 ALA D C 1
ATOM 3539 O O . ALA D 1 80 ? 41.104 55.381 25.033 1.00 30.07 61 ALA D O 1
ATOM 3541 N N . ASP D 1 81 ? 40.396 57.336 25.936 1.00 29.56 62 ASP D N 1
ATOM 3542 C CA . ASP D 1 81 ? 39.558 57.745 24.817 1.00 32.99 62 ASP D CA 1
ATOM 3543 C C . ASP D 1 81 ? 40.390 57.993 23.582 1.00 35.27 62 ASP D C 1
ATOM 3544 O O . ASP D 1 81 ? 40.076 57.472 22.526 1.00 39.58 62 ASP D O 1
ATOM 3549 N N . VAL D 1 82 ? 41.455 58.783 23.713 1.00 35.97 63 VAL D N 1
ATOM 3550 C CA . VAL D 1 82 ? 42.294 59.087 22.559 1.00 37.47 63 VAL D CA 1
ATOM 3551 C C . VAL D 1 82 ? 42.998 57.833 22.019 1.00 37.15 63 VAL D C 1
ATOM 3552 O O . VAL D 1 82 ? 43.164 57.673 20.806 1.00 37.35 63 VAL D O 1
ATOM 3556 N N . SER D 1 83 ? 43.394 56.938 22.913 1.00 36.97 64 SER D N 1
ATOM 3557 C CA . SER D 1 83 ? 44.087 55.714 22.513 1.00 36.30 64 SER D CA 1
ATOM 3558 C C . SER D 1 83 ? 43.204 54.861 21.626 1.00 38.44 64 SER D C 1
ATOM 3559 O O . SER D 1 83 ? 43.625 54.489 20.494 1.00 36.03 64 SER D O 1
ATOM 3562 N N . VAL D 1 84 ? 41.976 54.582 22.089 1.00 36.68 65 VAL D N 1
ATOM 3563 C CA . VAL D 1 84 ? 41.082 53.717 21.304 1.00 35.00 65 VAL D CA 1
ATOM 3564 C C . VAL D 1 84 ? 40.610 54.455 20.053 1.00 38.17 65 VAL D C 1
ATOM 3565 O O . VAL D 1 84 ? 40.584 53.863 18.972 1.00 39.74 65 VAL D O 1
ATOM 3569 N N . TYR D 1 85 ? 40.297 55.750 20.181 1.00 39.37 66 TYR D N 1
ATOM 3570 C CA . TYR D 1 85 ? 39.909 56.588 19.015 1.00 40.38 66 TYR D CA 1
ATOM 3571 C C . TYR D 1 85 ? 40.977 56.614 17.933 1.00 39.92 66 TYR D C 1
ATOM 3572 O O . TYR D 1 85 ? 40.677 56.496 16.746 1.00 42.46 66 TYR D O 1
ATOM 3581 N N . ALA D 1 86 ? 42.220 56.785 18.347 1.00 39.08 67 ALA D N 1
ATOM 3582 C CA . ALA D 1 86 ? 43.355 56.733 17.439 1.00 39.16 67 ALA D CA 1
ATOM 3583 C C . ALA D 1 86 ? 43.434 55.412 16.663 1.00 40.26 67 ALA D C 1
ATOM 3584 O O . ALA D 1 86 ? 43.686 55.399 15.455 1.00 38.64 67 ALA D O 1
ATOM 3586 N N . LEU D 1 87 ? 43.226 54.304 17.362 1.00 41.50 68 LEU D N 1
ATOM 3587 C CA . LEU D 1 87 ? 43.299 52.987 16.751 1.00 41.73 68 LEU D CA 1
ATOM 3588 C C . LEU D 1 87 ? 42.134 52.761 15.777 1.00 41.93 68 LEU D C 1
ATOM 3589 O O . LEU D 1 87 ? 42.281 52.112 14.742 1.00 41.88 68 LEU D O 1
ATOM 3594 N N . VAL D 1 88 ? 40.981 53.327 16.092 1.00 42.61 69 VAL D N 1
ATOM 3595 C CA . VAL D 1 88 ? 39.856 53.312 15.165 1.00 43.02 69 VAL D CA 1
ATOM 3596 C C . VAL D 1 88 ? 40.190 54.105 13.902 1.00 45.36 69 VAL D C 1
ATOM 3597 O O . VAL D 1 88 ? 39.940 53.638 12.775 1.00 47.43 69 VAL D O 1
ATOM 3601 N N . LEU D 1 89 ? 40.738 55.308 14.089 1.00 46.31 70 LEU D N 1
ATOM 3602 C CA . LEU D 1 89 ? 41.191 56.145 12.966 1.00 48.65 70 LEU D CA 1
ATOM 3603 C C . LEU D 1 89 ? 42.316 55.489 12.195 1.00 48.90 70 LEU D C 1
ATOM 3604 O O . LEU D 1 89 ? 42.396 55.621 10.981 1.00 50.72 70 LEU D O 1
ATOM 3609 N N . ALA D 1 90 ? 43.195 54.803 12.919 1.00 49.80 71 ALA D N 1
ATOM 3610 C CA . ALA D 1 90 ? 44.299 54.058 12.321 1.00 49.83 71 ALA D CA 1
ATOM 3611 C C . ALA D 1 90 ? 43.809 53.116 11.226 1.00 50.43 71 ALA D C 1
ATOM 3612 O O . ALA D 1 90 ? 44.515 52.910 10.249 1.00 52.11 71 ALA D O 1
ATOM 3614 N N . HIS D 1 91 ? 42.607 52.553 11.382 1.00 51.41 72 HIS D N 1
ATOM 3615 C CA . HIS D 1 91 ? 42.020 51.660 10.363 1.00 51.72 72 HIS D CA 1
ATOM 3616 C C . HIS D 1 91 ? 41.041 52.334 9.418 1.00 53.13 72 HIS D C 1
ATOM 3617 O O . HIS D 1 91 ? 40.948 51.946 8.253 1.00 55.06 72 HIS D O 1
ATOM 3624 N N . LEU D 1 92 ? 40.279 53.304 9.913 1.00 54.59 73 LEU D N 1
ATOM 3625 C CA . LEU D 1 92 ? 39.230 53.925 9.096 1.00 55.43 73 LEU D CA 1
ATOM 3626 C C . LEU D 1 92 ? 39.662 55.184 8.319 1.00 58.03 73 LEU D C 1
ATOM 3627 O O . LEU D 1 92 ? 38.976 55.590 7.374 1.00 59.04 73 LEU D O 1
ATOM 3632 N N . GLY D 1 93 ? 40.785 55.797 8.697 1.00 60.15 74 GLY D N 1
ATOM 3633 C CA . GLY D 1 93 ? 41.265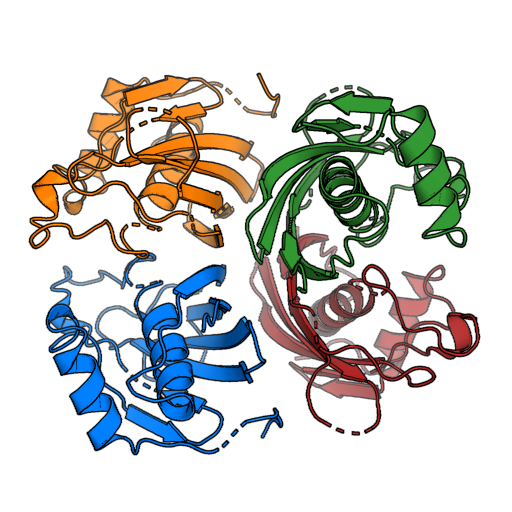 57.009 8.020 1.00 61.49 74 GLY D CA 1
ATOM 3634 C C . GLY D 1 93 ? 40.490 58.267 8.403 1.00 63.71 74 GLY D C 1
ATOM 3635 O O . GLY D 1 93 ? 39.730 58.263 9.373 1.00 64.79 74 GLY D O 1
ATOM 3636 N N . ARG D 1 94 ? 40.685 59.343 7.636 1.00 66.08 75 ARG D N 1
ATOM 3637 C CA . ARG D 1 94 ? 40.001 60.621 7.877 1.00 67.82 75 ARG D CA 1
ATOM 3638 C C . ARG D 1 94 ? 38.485 60.471 7.763 1.00 69.38 75 ARG D C 1
ATOM 3639 O O . ARG D 1 94 ? 37.741 60.943 8.633 1.00 69.30 75 ARG D O 1
ATOM 3647 N N . GLU D 1 95 ? 38.056 59.824 6.672 1.00 70.95 76 GLU D N 1
ATOM 3648 C CA . GLU D 1 95 ? 36.636 59.556 6.359 1.00 71.37 76 GLU D CA 1
ATOM 3649 C C . GLU D 1 95 ? 35.739 59.323 7.592 1.00 72.05 76 GLU D C 1
ATOM 3650 O O . GLU D 1 95 ? 34.746 60.037 7.777 1.00 73.13 76 GLU D O 1
ATOM 3652 N N . ALA D 1 96 ? 36.088 58.335 8.422 1.00 70.91 77 ALA D N 1
ATOM 3653 C CA . ALA D 1 96 ? 35.265 57.952 9.586 1.00 69.98 77 ALA D CA 1
ATOM 3654 C C . ALA D 1 96 ? 35.199 59.061 10.638 1.00 68.86 77 ALA D C 1
ATOM 3655 O O . ALA D 1 96 ? 36.243 59.515 11.132 1.00 70.31 77 ALA D O 1
ATOM 3657 N N . LEU D 1 97 ? 33.975 59.495 10.955 1.00 66.17 78 LEU D N 1
ATOM 3658 C CA . LEU D 1 97 ? 33.728 60.474 12.018 1.00 63.87 78 LEU D CA 1
ATOM 3659 C C . LEU D 1 97 ? 33.192 59.721 13.241 1.00 61.48 78 LEU D C 1
ATOM 3660 O O . LEU D 1 97 ? 32.005 59.826 13.593 1.00 65.10 78 LEU D O 1
ATOM 3662 N N . ALA D 1 98 ? 34.080 58.959 13.879 1.00 55.22 79 ALA D N 1
ATOM 3663 C CA . ALA D 1 98 ? 33.717 58.113 15.015 1.00 50.80 79 ALA D CA 1
ATOM 3664 C C . ALA D 1 98 ? 33.465 58.942 16.266 1.00 47.87 79 ALA D C 1
ATOM 3665 O O . ALA D 1 98 ? 34.235 59.850 16.587 1.00 47.31 79 ALA D O 1
ATOM 3667 N N . VAL D 1 99 ? 32.396 58.578 16.978 1.00 43.87 80 VAL D N 1
ATOM 3668 C CA . VAL D 1 99 ? 31.884 59.309 18.119 1.00 39.74 80 VAL D CA 1
ATOM 3669 C C . VAL D 1 99 ? 31.746 58.368 19.328 1.00 37.14 80 VAL D C 1
ATOM 3670 O O . VAL D 1 99 ? 31.145 57.301 19.212 1.00 36.82 80 VAL D O 1
ATOM 3674 N N . THR D 1 100 ? 32.294 58.762 20.471 1.00 30.70 81 THR D N 1
ATOM 3675 C CA . THR D 1 100 ? 32.215 57.967 21.706 1.00 31.80 81 THR D CA 1
ATOM 3676 C C . THR D 1 100 ? 30.787 57.851 22.210 1.00 31.83 81 THR D C 1
ATOM 3677 O O . THR D 1 100 ? 30.102 58.867 22.408 1.00 30.48 81 THR D O 1
ATOM 3681 N N . THR D 1 101 ? 30.322 56.616 22.422 1.00 31.26 82 THR D N 1
ATOM 3682 C CA . THR D 1 101 ? 28.975 56.406 22.924 1.00 27.60 82 THR D CA 1
ATOM 3683 C C . THR D 1 101 ? 28.999 55.885 24.372 1.00 27.89 82 THR D C 1
ATOM 3684 O O . THR D 1 101 ? 28.138 56.211 25.167 1.00 25.88 82 THR D O 1
ATOM 3688 N N . ASN D 1 102 ? 29.985 55.087 24.723 1.00 32.29 83 ASN D N 1
ATOM 3689 C CA . ASN D 1 102 ? 30.125 54.581 26.088 1.00 31.47 83 ASN D CA 1
ATOM 3690 C C . ASN D 1 102 ? 31.603 54.518 26.426 1.00 33.81 83 ASN D C 1
ATOM 3691 O O . ASN D 1 102 ? 32.438 54.280 25.532 1.00 29.62 83 ASN D O 1
ATOM 3696 N N . ALA D 1 103 ? 31.890 54.723 27.715 1.00 29.70 84 ALA D N 1
ATOM 3697 C CA . ALA D 1 103 ? 33.206 54.666 28.301 1.00 30.78 84 ALA D CA 1
ATOM 3698 C C . ALA D 1 103 ? 33.040 54.047 29.695 1.00 30.07 84 ALA D C 1
ATOM 3699 O O . ALA D 1 103 ? 32.101 54.386 30.405 1.00 30.03 84 ALA D O 1
ATOM 3701 N N . SER D 1 104 ? 33.882 53.100 30.081 1.00 31.11 85 SER D N 1
ATOM 3702 C CA . SER D 1 104 ? 33.966 52.768 31.538 1.00 32.89 85 SER D CA 1
ATOM 3703 C C . SER D 1 104 ? 35.407 52.676 31.925 1.00 30.73 85 SER D C 1
ATOM 3704 O O . SER D 1 104 ? 36.258 52.444 31.085 1.00 30.99 85 SER D O 1
ATOM 3707 N N . LEU D 1 105 ? 35.681 52.978 33.184 1.00 30.75 86 LEU D N 1
ATOM 3708 C CA . LEU D 1 105 ? 37.009 53.019 33.704 1.00 31.11 86 LEU D CA 1
ATOM 3709 C C . LEU D 1 105 ? 36.986 52.466 35.097 1.00 32.80 86 LEU D C 1
ATOM 3710 O O . LEU D 1 105 ? 36.175 52.897 35.908 1.00 29.27 86 LEU D O 1
ATOM 3715 N N . ASP D 1 106 ? 37.913 51.552 35.362 1.00 32.73 87 ASP D N 1
ATOM 3716 C CA . ASP D 1 106 ? 38.102 50.996 36.661 1.00 34.69 87 ASP D CA 1
ATOM 3717 C C . ASP D 1 106 ? 39.432 51.523 37.125 1.00 34.55 87 ASP D C 1
ATOM 3718 O O . ASP D 1 106 ? 40.418 51.408 36.399 1.00 29.99 87 ASP D O 1
ATOM 3723 N N . PHE D 1 107 ? 39.430 52.098 38.327 1.00 33.23 88 PHE D N 1
ATOM 3724 C CA . PHE D 1 107 ? 40.607 52.710 38.928 1.00 34.52 88 PHE D CA 1
ATOM 3725 C C . PHE D 1 107 ? 41.108 51.801 40.029 1.00 33.45 88 PHE D C 1
ATOM 3726 O O . PHE D 1 107 ? 40.472 51.670 41.066 1.00 33.72 88 PHE D O 1
ATOM 3742 N N . ARG D 1 109 ? 44.874 51.129 40.873 1.00 33.58 90 ARG D N 1
ATOM 3743 C CA . ARG D 1 109 ? 46.057 51.496 41.635 1.00 36.57 90 ARG D CA 1
ATOM 3744 C C . ARG D 1 109 ? 46.412 52.972 41.416 1.00 35.91 90 ARG D C 1
ATOM 3745 O O . ARG D 1 109 ? 46.092 53.549 40.381 1.00 34.97 90 ARG D O 1
ATOM 3753 N N . LYS D 1 110 ? 47.030 53.582 42.428 1.00 36.45 91 LYS D N 1
ATOM 3754 C CA . LYS D 1 110 ? 47.422 55.003 42.388 1.00 38.23 91 LYS D CA 1
ATOM 3755 C C . LYS D 1 110 ? 48.656 55.167 41.489 1.00 39.14 91 LYS D C 1
ATOM 3756 O O . LYS D 1 110 ? 49.678 54.490 41.718 1.00 38.24 91 LYS D O 1
ATOM 3758 N N . PRO D 1 111 ? 48.580 56.044 40.458 1.00 39.60 92 PRO D N 1
ATOM 3759 C CA . PRO D 1 111 ? 49.745 56.184 39.566 1.00 42.25 92 PRO D CA 1
ATOM 3760 C C . PRO D 1 111 ? 50.960 56.730 40.330 1.00 44.26 92 PRO D C 1
ATOM 3761 O O . PRO D 1 111 ? 50.784 57.450 41.323 1.00 44.82 92 PRO D O 1
ATOM 3765 N N . GLU D 1 112 ? 52.170 56.361 39.907 1.00 46.83 93 GLU D N 1
ATOM 3766 C CA . GLU D 1 112 ? 53.375 56.804 40.611 1.00 48.55 93 GLU D CA 1
ATOM 3767 C C . GLU D 1 112 ? 53.679 58.233 40.162 1.00 49.19 93 GLU D C 1
ATOM 3768 O O . GLU D 1 112 ? 53.805 58.513 38.954 1.00 48.41 93 GLU D O 1
ATOM 3774 N N . SER D 1 113 ? 53.766 59.127 41.151 1.00 50.36 94 SER D N 1
ATOM 3775 C CA . SER D 1 113 ? 53.931 60.563 40.919 1.00 50.19 94 SER D CA 1
ATOM 3776 C C . SER D 1 113 ? 55.199 60.873 40.131 1.00 48.49 94 SER D C 1
ATOM 3777 O O . SER D 1 113 ? 56.273 60.378 40.457 1.00 50.32 94 SER D O 1
ATOM 3780 N N . GLY D 1 114 ? 55.058 61.683 39.089 1.00 47.48 95 GLY D N 1
ATOM 3781 C CA . GLY D 1 114 ? 56.178 62.027 38.222 1.00 47.02 95 GLY D CA 1
ATOM 3782 C C . GLY D 1 114 ? 56.419 61.151 37.000 1.00 46.87 95 GLY D C 1
ATOM 3783 O O . GLY D 1 114 ? 57.272 61.485 36.176 1.00 48.48 95 GLY D O 1
ATOM 3784 N N . ARG D 1 115 ? 55.696 60.039 36.856 1.00 44.37 96 ARG D N 1
ATOM 3785 C CA . ARG D 1 115 ? 55.898 59.165 35.701 1.00 42.50 96 ARG D CA 1
ATOM 3786 C C . ARG D 1 115 ? 54.873 59.439 34.634 1.00 40.65 96 ARG D C 1
ATOM 3787 O O . ARG D 1 115 ? 53.772 59.872 34.925 1.00 42.13 96 ARG D O 1
ATOM 3795 N N . ASP D 1 116 ? 55.222 59.135 33.395 1.00 37.89 97 ASP D N 1
ATOM 3796 C CA . ASP D 1 116 ? 54.238 59.107 32.334 1.00 37.32 97 ASP D CA 1
ATOM 3797 C C . ASP D 1 116 ? 53.274 57.943 32.530 1.00 35.62 97 ASP D C 1
ATOM 3798 O O . ASP D 1 116 ? 53.596 56.937 33.147 1.00 37.02 97 ASP D O 1
ATOM 3803 N N . LEU D 1 117 ? 52.073 58.119 32.009 1.00 33.49 98 LEU D N 1
ATOM 3804 C CA . LEU D 1 117 ? 51.077 57.092 31.963 1.00 33.77 98 LEU D CA 1
ATOM 3805 C C . LEU D 1 117 ? 51.121 56.515 30.573 1.00 33.92 98 LEU D C 1
ATOM 3806 O O . LEU D 1 117 ? 51.140 57.275 29.603 1.00 35.83 98 LEU D O 1
ATOM 3811 N N . LEU D 1 118 ? 51.078 55.193 30.472 1.00 33.09 99 LEU D N 1
ATOM 3812 C CA . LEU D 1 118 ? 51.010 54.511 29.179 1.00 36.09 99 LEU D CA 1
ATOM 3813 C C . LEU D 1 118 ? 49.657 53.815 29.008 1.00 36.72 99 LEU D C 1
ATOM 3814 O O . LEU D 1 118 ? 49.122 53.254 29.957 1.00 38.53 99 LEU D O 1
ATOM 3819 N N . GLY D 1 119 ? 49.121 53.842 27.790 1.00 36.13 100 GLY D N 1
ATOM 3820 C CA . GLY D 1 119 ? 47.836 53.230 27.482 1.00 35.91 100 GLY D CA 1
ATOM 3821 C C . GLY D 1 119 ? 47.990 52.172 26.417 1.00 37.34 100 GLY D C 1
ATOM 3822 O O . GLY D 1 119 ? 48.233 52.499 25.243 1.00 37.02 100 GLY D O 1
ATOM 3823 N N . GLN D 1 120 ? 47.859 50.906 26.822 1.00 37.10 101 GLN D N 1
ATOM 3824 C CA . GLN D 1 120 ? 47.886 49.789 25.878 1.00 39.13 101 GLN D CA 1
ATOM 3825 C C . GLN D 1 120 ? 46.474 49.414 25.505 1.00 36.93 101 GLN D C 1
ATOM 3826 O O . GLN D 1 120 ? 45.777 48.802 26.299 1.00 36.40 101 GLN D O 1
ATOM 3832 N N . ALA D 1 121 ? 46.091 49.754 24.282 1.00 35.75 102 ALA D N 1
ATOM 3833 C CA . ALA D 1 121 ? 44.736 49.639 23.808 1.00 37.11 102 ALA D CA 1
ATOM 3834 C C . ALA D 1 121 ? 44.656 48.596 22.724 1.00 37.84 102 ALA D C 1
ATOM 3835 O O . ALA D 1 121 ? 45.486 48.579 21.814 1.00 36.08 102 ALA D O 1
ATOM 3837 N N . ARG D 1 122 ? 43.613 47.778 22.772 1.00 38.84 103 ARG D N 1
ATOM 3838 C CA . ARG D 1 122 ? 43.385 46.825 21.710 1.00 41.26 103 ARG D CA 1
ATOM 3839 C C . ARG D 1 122 ? 41.956 46.996 21.183 1.00 39.88 103 ARG D C 1
ATOM 3840 O O . ARG D 1 122 ? 41.017 47.223 21.947 1.00 32.90 103 ARG D O 1
ATOM 3848 N N . LEU D 1 123 ? 41.816 46.908 19.862 1.00 36.38 104 LEU D N 1
ATOM 3849 C CA . LEU D 1 123 ? 40.528 46.992 19.203 1.00 36.38 104 LEU D CA 1
ATOM 3850 C C . LEU D 1 123 ? 39.957 45.578 19.226 1.00 35.42 104 LEU D C 1
ATOM 3851 O O . LEU D 1 123 ? 40.640 44.628 18.827 1.00 33.45 104 LEU D O 1
ATOM 3856 N N . LEU D 1 124 ? 38.742 45.429 19.748 1.00 33.63 105 LEU D N 1
ATOM 3857 C CA . LEU D 1 124 ? 38.090 44.114 19.889 1.00 32.96 105 LEU D CA 1
ATOM 3858 C C . LEU D 1 124 ? 37.033 43.891 18.850 1.00 32.36 105 LEU D C 1
ATOM 3859 O O . LEU D 1 124 ? 36.700 42.774 18.592 1.00 33.03 105 LEU D O 1
ATOM 3864 N N . LYS D 1 125 ? 36.487 44.977 18.312 1.00 34.79 106 LYS D N 1
ATOM 3865 C CA . LYS D 1 125 ? 35.464 44.957 17.289 1.00 36.02 106 LYS D CA 1
ATOM 3866 C C . LYS D 1 125 ? 35.597 46.257 16.510 1.00 37.76 106 LYS D C 1
ATOM 3867 O O . LYS D 1 125 ? 35.754 47.334 17.106 1.00 38.80 106 LYS D O 1
ATOM 3873 N N . LEU D 1 126 ? 35.565 46.135 15.192 1.00 37.96 107 LEU D N 1
ATOM 3874 C CA . LEU D 1 126 ? 35.483 47.259 14.283 1.00 39.97 107 LEU D CA 1
ATOM 3875 C C . LEU D 1 126 ? 34.363 46.952 13.291 1.00 41.00 107 LEU D C 1
ATOM 3876 O O . LEU D 1 126 ? 34.586 46.386 12.222 1.00 39.54 107 LEU D O 1
ATOM 3881 N N . GLY D 1 127 ? 33.143 47.304 13.685 1.00 44.09 108 GLY D N 1
ATOM 3882 C CA . GLY D 1 127 ? 31.947 46.978 12.927 1.00 47.08 108 GLY D CA 1
ATOM 3883 C C . GLY D 1 127 ? 31.591 48.061 11.928 1.00 51.90 108 GLY D C 1
ATOM 3884 O O . GLY D 1 127 ? 32.182 49.151 11.956 1.00 52.65 108 GLY D O 1
ATOM 3885 N N . ARG D 1 128 ? 30.648 47.727 11.031 1.00 52.67 109 ARG D N 1
ATOM 3886 C CA . ARG D 1 128 ? 29.936 48.693 10.182 1.00 53.76 109 ARG D CA 1
ATOM 3887 C C . ARG D 1 128 ? 29.485 49.942 10.956 1.00 51.53 109 ARG D C 1
ATOM 3888 O O . ARG D 1 128 ? 29.559 51.057 10.436 1.00 52.74 109 ARG D O 1
ATOM 3892 N N . THR D 1 129 ? 29.017 49.756 12.191 1.00 48.20 110 THR D N 1
ATOM 3893 C CA . THR D 1 129 ? 28.402 50.850 12.935 1.00 43.99 110 THR D CA 1
ATOM 3894 C C . THR D 1 129 ? 28.914 51.028 14.371 1.00 43.37 110 THR D C 1
ATOM 3895 O O . THR D 1 129 ? 28.619 52.046 14.989 1.00 41.18 110 THR D O 1
ATOM 3899 N N . LEU D 1 130 ? 29.689 50.074 14.885 1.00 41.18 111 LEU D N 1
ATOM 3900 C CA . LEU D 1 130 ? 30.189 50.125 16.258 1.00 40.60 111 LEU D CA 1
ATOM 3901 C C . LEU D 1 130 ? 31.627 49.594 16.355 1.00 38.85 111 LEU D C 1
ATOM 3902 O O . LEU D 1 130 ? 31.963 48.592 15.718 1.00 38.51 111 LEU D O 1
ATOM 3907 N N . ALA D 1 131 ? 32.475 50.311 17.110 1.00 34.22 112 ALA D N 1
ATOM 3908 C CA . ALA D 1 131 ? 33.821 49.883 17.431 1.00 32.18 112 ALA D CA 1
ATOM 3909 C C . ALA D 1 131 ? 33.935 49.751 18.944 1.00 33.00 112 ALA D C 1
ATOM 3910 O O . ALA D 1 131 ? 33.406 50.568 19.678 1.00 31.02 112 ALA D O 1
ATOM 3912 N N . VAL D 1 132 ? 34.629 48.711 19.389 1.00 33.37 113 VAL D N 1
ATOM 3913 C CA . VAL D 1 132 ? 34.881 48.480 20.808 1.00 31.08 113 VAL D CA 1
ATOM 3914 C C . VAL D 1 132 ? 36.388 48.277 20.974 1.00 31.73 113 VAL D C 1
ATOM 3915 O O . VAL D 1 132 ? 37.051 47.666 20.120 1.00 30.68 113 VAL D O 1
ATOM 3919 N N . GLY D 1 133 ? 36.945 48.865 22.025 1.00 29.87 114 GLY D N 1
ATOM 3920 C CA . GLY D 1 133 ? 38.349 48.680 22.354 1.00 30.16 114 GLY D CA 1
ATOM 3921 C C . GLY D 1 133 ? 38.500 48.734 23.847 1.00 30.58 114 GLY D C 1
ATOM 3922 O O . GLY D 1 133 ? 37.670 49.340 24.534 1.00 30.28 114 GLY D O 1
ATOM 3923 N N . ASP D 1 134 ? 39.501 48.055 24.388 1.00 31.50 115 ASP D N 1
ATOM 3924 C CA . ASP D 1 134 ? 39.736 48.195 25.834 1.00 34.46 115 ASP D CA 1
ATOM 3925 C C . ASP D 1 134 ? 41.166 48.572 26.026 1.00 33.15 115 ASP D C 1
ATOM 3926 O O . ASP D 1 134 ? 41.914 48.614 25.065 1.00 27.88 115 ASP D O 1
ATOM 3931 N N . ILE D 1 135 ? 41.531 48.903 27.254 1.00 32.27 116 ILE D N 1
ATOM 3932 C CA . ILE D 1 135 ? 42.814 49.522 27.492 1.00 33.08 116 ILE D CA 1
ATOM 3933 C C . ILE D 1 135 ? 43.229 49.294 28.913 1.00 31.54 116 ILE D C 1
ATOM 3934 O O . ILE D 1 135 ? 42.389 49.278 29.845 1.00 29.72 116 ILE D O 1
ATOM 3939 N N . LEU D 1 136 ? 44.528 49.008 29.042 1.00 33.64 117 LEU D N 1
ATOM 3940 C CA . LEU D 1 136 ? 45.199 48.979 30.327 1.00 32.94 117 LEU D CA 1
ATOM 3941 C C . LEU D 1 136 ? 46.089 50.212 30.427 1.00 31.44 117 LEU D C 1
ATOM 3942 O O . LEU D 1 136 ? 46.818 50.560 29.509 1.00 33.74 117 LEU D O 1
ATOM 3947 N N . LEU D 1 137 ? 45.957 50.900 31.543 1.00 32.68 118 LEU D N 1
ATOM 3948 C CA . LEU D 1 137 ? 46.742 52.085 31.833 1.00 31.21 118 LEU D CA 1
ATOM 3949 C C . LEU D 1 137 ? 47.818 51.707 32.845 1.00 33.71 118 LEU D C 1
ATOM 3950 O O . LEU D 1 137 ? 47.538 51.069 33.878 1.00 33.12 118 LEU D O 1
ATOM 3955 N N . PHE D 1 138 ? 49.053 52.083 32.524 1.00 34.07 119 PHE D N 1
ATOM 3956 C CA . PHE D 1 138 ? 50.207 51.878 33.425 1.00 34.94 119 PHE D CA 1
ATOM 3957 C C . PHE D 1 138 ? 50.939 53.182 33.750 1.00 35.15 119 PHE D C 1
ATOM 3958 O O . PHE D 1 138 ? 51.088 54.025 32.873 1.00 37.62 119 PHE D O 1
ATOM 3966 N N . SER D 1 139 ? 51.371 53.344 35.001 1.00 35.91 120 SER D N 1
ATOM 3967 C CA . SER D 1 139 ? 52.434 54.293 35.349 1.00 37.17 120 SER D CA 1
ATOM 3968 C C . SER D 1 139 ? 53.734 53.684 34.859 1.00 38.55 120 SER D C 1
ATOM 3969 O O . SER D 1 139 ? 54.071 52.564 35.224 1.00 39.90 120 SER D O 1
ATOM 3972 N N . GLU D 1 140 ? 54.463 54.410 34.025 1.00 41.36 121 GLU D N 1
ATOM 3973 C CA . GLU D 1 140 ? 55.690 53.884 33.439 1.00 42.73 121 GLU D CA 1
ATOM 3974 C C . GLU D 1 140 ? 56.619 53.364 34.531 1.00 42.50 121 GLU D C 1
ATOM 3975 O O . GLU D 1 140 ? 56.858 54.056 35.538 1.00 43.90 121 GLU D O 1
ATOM 3981 N N . GLY D 1 141 ? 57.108 52.137 34.337 1.00 41.98 122 GLY D N 1
ATOM 3982 C CA . GLY D 1 141 ? 57.978 51.486 35.316 1.00 41.24 122 GLY D CA 1
ATOM 3983 C C . GLY D 1 141 ? 57.257 50.560 36.278 1.00 41.83 122 GLY D C 1
ATOM 3984 O O . GLY D 1 141 ? 57.858 49.605 36.772 1.00 42.80 122 GLY D O 1
ATOM 3998 N N . GLU D 1 143 ? 54.594 47.711 36.963 1.00 36.85 124 GLU D N 1
ATOM 3999 C CA . GLU D 1 143 ? 54.105 46.593 36.146 1.00 36.53 124 GLU D CA 1
ATOM 4000 C C . GLU D 1 143 ? 52.630 46.279 36.291 1.00 33.43 124 GLU D C 1
ATOM 4001 O O . GLU D 1 143 ? 52.011 45.754 35.354 1.00 29.65 124 GLU D O 1
ATOM 4007 N N . ALA D 1 144 ? 52.100 46.516 37.489 1.00 30.74 125 ALA D N 1
ATOM 4008 C CA . ALA D 1 144 ? 50.692 46.323 37.765 1.00 30.69 125 ALA D CA 1
ATOM 4009 C C . ALA D 1 144 ? 49.926 47.525 37.189 1.00 31.15 125 ALA D C 1
ATOM 4010 O O . ALA D 1 144 ? 50.272 48.670 37.489 1.00 31.79 125 ALA D O 1
ATOM 4012 N N . PRO D 1 145 ? 48.901 47.277 36.349 1.00 31.92 126 PRO D N 1
ATOM 4013 C CA . PRO D 1 145 ? 48.166 48.393 35.737 1.00 33.52 126 PRO D CA 1
ATOM 4014 C C . PRO D 1 145 ? 47.439 49.259 36.764 1.00 31.61 126 PRO D C 1
ATOM 4015 O O . PRO D 1 145 ? 46.935 48.745 37.758 1.00 33.34 126 PRO D O 1
ATOM 4019 N N . VAL D 1 146 ? 47.404 50.563 36.522 1.00 30.72 127 VAL D N 1
ATOM 4020 C CA . VAL D 1 146 ? 46.741 51.489 37.450 1.00 30.57 127 VAL D CA 1
ATOM 4021 C C . VAL D 1 146 ? 45.231 51.546 37.185 1.00 30.92 127 VAL D C 1
ATOM 4022 O O . VAL D 1 146 ? 44.437 51.760 38.106 1.00 27.98 127 VAL D O 1
ATOM 4026 N N . ALA D 1 147 ? 44.837 51.416 35.920 1.00 28.32 128 ALA D N 1
ATOM 4027 C CA . ALA D 1 147 ? 43.431 51.482 35.563 1.00 30.61 128 ALA D CA 1
ATOM 4028 C C . ALA D 1 147 ? 43.188 50.595 34.367 1.00 30.68 128 ALA D C 1
ATOM 4029 O O . ALA D 1 147 ? 44.140 50.195 33.695 1.00 32.57 128 ALA D O 1
ATOM 4031 N N . ARG D 1 148 ? 41.922 50.255 34.126 1.00 33.09 129 ARG D N 1
ATOM 4032 C CA . ARG D 1 148 ? 41.500 49.719 32.836 1.00 31.41 129 ARG D CA 1
ATOM 4033 C C . ARG D 1 148 ? 40.171 50.307 32.387 1.00 31.67 129 ARG D C 1
ATOM 4034 O O . ARG D 1 148 ? 39.401 50.800 33.182 1.00 27.99 129 ARG D O 1
ATOM 4042 N N . SER D 1 149 ? 39.931 50.240 31.082 1.00 28.81 130 SER D N 1
ATOM 4043 C CA . SER D 1 149 ? 38.847 50.970 30.460 1.00 30.16 130 SER D CA 1
ATOM 4044 C C . SER D 1 149 ? 38.366 50.262 29.222 1.00 30.63 130 SER D C 1
ATOM 4045 O O . SER D 1 149 ? 39.160 49.647 28.535 1.00 27.69 130 SER D O 1
ATOM 4048 N N . THR D 1 150 ? 37.060 50.356 28.948 1.00 31.28 131 THR D N 1
ATOM 4049 C CA . THR D 1 150 ? 36.524 50.007 27.651 1.00 31.44 131 THR D CA 1
ATOM 4050 C C . THR D 1 150 ? 35.942 51.243 26.996 1.00 30.79 131 THR D C 1
ATOM 4051 O O . THR D 1 150 ? 35.320 52.045 27.660 1.00 28.73 131 THR D O 1
ATOM 4063 N N . THR D 1 152 ? 33.529 52.475 23.648 1.00 34.52 133 THR D N 1
ATOM 4064 C CA . THR D 1 152 ? 32.705 52.147 22.486 1.00 31.00 133 THR D CA 1
ATOM 4065 C C . THR D 1 152 ? 32.395 53.449 21.724 1.00 33.23 133 THR D C 1
ATOM 4066 O O . THR D 1 152 ? 32.148 54.484 22.331 1.00 31.36 133 THR D O 1
ATOM 4070 N N . TYR D 1 153 ? 32.459 53.377 20.394 1.00 31.50 134 TYR D N 1
ATOM 4071 C CA . TYR D 1 153 ? 32.262 54.502 19.497 1.00 34.19 134 TYR D CA 1
ATOM 4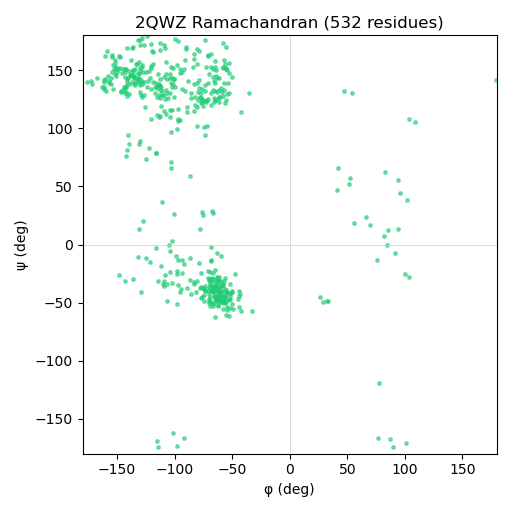072 C C . TYR D 1 153 ? 31.304 54.063 18.437 1.00 35.43 134 TYR D C 1
ATOM 4073 O O . TYR D 1 153 ? 31.437 52.954 17.944 1.00 37.31 134 TYR D O 1
ATOM 4082 N N . SER D 1 154 ? 30.390 54.935 18.020 1.00 37.75 135 SER D N 1
ATOM 4083 C CA . SER D 1 154 ? 29.594 54.632 16.844 1.00 37.68 135 SER D CA 1
ATOM 4084 C C . SER D 1 154 ? 30.216 55.267 15.622 1.00 41.57 135 SER D C 1
ATOM 4085 O O . SER D 1 154 ? 30.845 56.316 15.715 1.00 40.94 135 SER D O 1
ATOM 4088 N N . ILE D 1 155 ? 30.060 54.588 14.491 1.00 45.88 136 ILE D N 1
ATOM 4089 C CA . ILE D 1 155 ? 30.591 55.009 13.203 1.00 50.92 136 ILE D CA 1
ATOM 4090 C C . ILE D 1 155 ? 29.399 55.337 12.310 1.00 53.89 136 ILE D C 1
ATOM 4091 O O . ILE D 1 155 ? 28.631 54.447 11.954 1.00 54.53 136 ILE D O 1
ATOM 4096 N N . PRO D 1 156 ? 29.194 56.627 12.005 1.00 60.23 137 PRO D N 1
ATOM 4097 C CA . PRO D 1 156 ? 28.290 57.093 10.947 1.00 63.71 137 PRO D CA 1
ATOM 4098 C C . PRO D 1 156 ? 28.548 56.528 9.531 1.00 66.15 137 PRO D C 1
ATOM 4099 O O . PRO D 1 156 ? 29.580 55.893 9.290 1.00 65.18 137 PRO D O 1
ATOM 4103 N N . PRO D 1 157 ? 27.609 56.783 8.589 1.00 70.63 138 PRO D N 1
ATOM 4104 C CA . PRO D 1 157 ? 27.761 56.359 7.188 1.00 72.03 138 PRO D CA 1
ATOM 4105 C C . PRO D 1 157 ? 28.518 57.376 6.318 1.00 73.24 138 PRO D C 1
ATOM 4106 O O . PRO D 1 157 ? 28.897 57.068 5.180 1.00 73.25 138 PRO D O 1
#